Protein 8RQT (pdb70)

Radius of gyration: 33.36 Å; Cα contacts (8 Å, |Δi|>4): 723; chains: 1; bounding box: 49×78×101 Å

InterPro domains:
  IPR055334 Peroxisomal biogenesis factor 8-like [PTHR39214] (40-704)
  IPR059219 Peroxin 8, N-terminal domain [PF26001] (42-220)
  IPR060670 PEX8-like, central TPR-like domain [PF27812] (422-504)

Secondary structure (DSSP, 8-state):
-THHHHHHHS--SS--HHHHHHHHGGG---HHHHHHHHHHHTT-HHHHS-TTT--HHHHTHHHHHHHHHHHHHHH-SS-SS-HHHHHHHHHHHHHHHHHH-TTHHHHHHHHHHHHHHHHHHHHHH-S--TTHHHHHHHHHHHHHHHHHHHHHHHTTTGGGSHHHHHHHHHHHHHSGGGS-HHHHHHHHTT---HHHHHHHHHT-TTTTGGG--GGGG-SS--HHHHHHHHHHSGGGG-HHHHHHHHHHHHHS----HHHHHHHHHHHHHHHHHHHHHHTTT-S---S--SSHHHHHHHHHHHHHHHHHHHHHHHHHTT--HHHHHHHHHHHHHHHHHHHHHTHHHHHTT-STT-HHHHHHHHHHHHHHHHH-HHHHHHHHHHHHHS--HHHHHH-HHHHHHHHHHHHHHHHHTTTS-HHHIIIIIHHHHHHHHHT--TTS-TTSGGGHHHHHHHHHHHHHHHGGGT---SS--HHHHHHHHHHHHHHHHHHHHHTTTTTS-HHHHHHHHHHHHHHHSSSSHHHHH-THHHHHHHHHHHHHHH---HHHHHHHHHHHTGGGS-HHHHHHHHHIIIIIIITT--SHHHHHHHHHHHHHHHHHHHHH-HHHHHHHHHHHHTT--

GO terms:
  GO:0005778 peroxisomal membrane (C, EXP)
  GO:0005515 protein binding (F, IPI)

Structure (mmCIF, N/CA/C/O backbone):
data_8RQT
#
_entry.id   8RQT
#
_cell.length_a   81.149
_cell.length_b   87.842
_cell.length_c   153.093
_cell.angle_alpha   90
_cell.angle_beta   90
_cell.angle_gamma   90
#
_symmetry.space_group_name_H-M   'P 21 21 21'
#
loop_
_entity.id
_entity.type
_entity.pdbx_description
1 polymer 'Peroxisomal biogenesis factor 8'
2 water water
#
loop_
_atom_site.group_PDB
_atom_site.id
_atom_site.type_symbol
_atom_site.label_atom_id
_atom_site.label_alt_id
_atom_site.label_comp_id
_atom_site.label_asym_id
_atom_site.label_entity_id
_atom_site.label_seq_id
_atom_site.pdbx_PDB_ins_code
_atom_site.Cartn_x
_atom_site.Cartn_y
_atom_site.Cartn_z
_atom_site.occupancy
_atom_site.B_iso_or_equiv
_atom_site.auth_seq_id
_atom_site.auth_comp_id
_atom_site.auth_asym_id
_atom_site.auth_atom_id
_atom_site.pdbx_PDB_model_num
ATOM 1 N N . LEU A 1 43 ? -1.949 22.709 25.772 1 148.058 43 LEU A N 1
ATOM 2 C CA . LEU A 1 43 ? -1.051 21.683 25.174 1 146.012 43 LEU A CA 1
ATOM 3 C C . LEU A 1 43 ? -0.965 20.482 26.11 1 146.198 43 LEU A C 1
ATOM 4 O O . LEU A 1 43 ? -1.439 19.401 25.769 1 148.884 43 LEU A O 1
ATOM 20 N N . ASP A 1 44 ? -0.401 20.709 27.305 1 145.096 44 ASP A N 1
ATOM 21 C CA . ASP A 1 44 ? 0.15 19.655 28.151 1 141 44 ASP A CA 1
ATOM 22 C C . ASP A 1 44 ? -0.87 18.556 28.464 1 139.081 44 ASP A C 1
ATOM 23 O O . ASP A 1 44 ? -0.477 17.486 28.93 1 135.269 44 ASP A O 1
ATOM 32 N N . TYR A 1 45 ? -2.165 18.801 28.213 1 136.2 45 TYR A N 1
ATOM 33 C CA . TYR A 1 45 ? -3.146 17.725 28.233 1 133.505 45 TYR A CA 1
ATOM 34 C C . TYR A 1 45 ? -2.621 16.583 27.364 1 129.598 45 TYR A C 1
ATOM 35 O O . TYR A 1 45 ? -2.659 15.418 27.759 1 126.642 45 TYR A O 1
ATOM 53 N N . LEU A 1 46 ? -2.096 16.946 26.189 1 126.249 46 LEU A N 1
ATOM 54 C CA . LEU A 1 46 ? -1.493 15.989 25.281 1 116.657 46 LEU A CA 1
ATOM 55 C C . LEU A 1 46 ? -0.217 15.403 25.887 1 115.715 46 LEU A C 1
ATOM 56 O O . LEU A 1 46 ? -0.055 14.183 25.912 1 113.854 46 LEU A O 1
ATOM 72 N N . LEU A 1 47 ? 0.688 16.273 26.362 1 115.043 47 LEU A N 1
ATOM 73 C CA . LEU A 1 47 ? 2.001 15.84 26.824 1 112.325 47 LEU A CA 1
ATOM 74 C C . LEU A 1 47 ? 1.856 14.734 27.866 1 112.093 47 LEU A C 1
ATOM 75 O O . LEU A 1 47 ? 2.619 13.77 27.824 1 108.013 47 LEU A O 1
ATOM 91 N N . ALA A 1 48 ? 0.877 14.881 28.776 1 114.445 48 ALA A N 1
ATOM 92 C CA . ALA A 1 48 ? 0.702 13.961 29.893 1 113.364 48 ALA A CA 1
ATOM 93 C C . ALA A 1 48 ? 0.156 12.622 29.4 1 110.059 48 ALA A C 1
ATOM 94 O O . ALA A 1 48 ? 0.517 11.57 29.932 1 105.633 48 ALA A O 1
ATOM 101 N N . GLU A 1 49 ? -0.689 12.665 28.364 1 111.283 49 GLU A N 1
ATOM 102 C CA . GLU A 1 49 ? -1.276 11.456 27.804 1 115.949 49 GLU A CA 1
ATOM 103 C C . GLU A 1 49 ? -0.226 10.648 27.031 1 115.944 49 GLU A C 1
ATOM 104 O O . GLU A 1 49 ? -0.375 9.435 26.881 1 115.737 49 GLU A O 1
ATOM 116 N N . ILE A 1 50 ? 0.836 11.313 26.544 1 111.161 50 ILE A N 1
ATOM 117 C CA . ILE A 1 50 ? 1.93 10.633 25.862 1 103.682 50 ILE A CA 1
ATOM 118 C C . ILE A 1 50 ? 2.77 9.837 26.861 1 97.91 50 ILE A C 1
ATOM 119 O O . ILE A 1 50 ? 3.224 8.743 26.53 1 92.342 50 ILE A O 1
ATOM 135 N N . ILE A 1 51 ? 3.002 10.397 28.057 1 94.79 51 ILE A N 1
ATOM 136 C CA . ILE A 1 51 ? 3.832 9.743 29.06 1 96.284 51 ILE A CA 1
ATOM 137 C C . ILE A 1 51 ? 3.11 8.516 29.624 1 98.499 51 ILE A C 1
ATOM 138 O O . ILE A 1 51 ? 3.763 7.55 30.017 1 99.337 51 ILE A O 1
ATOM 154 N N . SER A 1 52 ? 1.774 8.563 29.713 1 102.657 52 SER A N 1
ATOM 155 C CA . SER A 1 52 ? 1.009 7.428 30.217 1 103.707 52 SER A CA 1
ATOM 156 C C . SER A 1 52 ? -0.273 7.287 29.412 1 103.779 52 SER A C 1
ATOM 157 O O . SER A 1 52 ? -1.309 7.795 29.81 1 101.294 52 SER A O 1
ATOM 165 N N . PRO A 1 53 ? -0.201 6.636 28.23 1 109.766 53 PRO A N 1
ATOM 166 C CA . PRO A 1 53 ? -1.378 6.374 27.401 1 115.33 53 PRO A CA 1
ATOM 167 C C . PRO A 1 53 ? -2.436 5.515 28.082 1 117.435 53 PRO A C 1
ATOM 168 O O . PRO A 1 53 ? -2.186 4.944 29.14 1 116.576 53 PRO A O 1
ATOM 179 N N . ASN A 1 54 ? -3.607 5.436 27.438 1 121.032 54 ASN A N 1
ATOM 180 C CA . ASN A 1 54 ? -4.622 4.445 27.753 1 128.492 54 ASN A CA 1
ATOM 181 C C . ASN A 1 54 ? -4.435 3.25 26.814 1 129.649 54 ASN A C 1
ATOM 182 O O . ASN A 1 54 ? -3.336 3.019 26.31 1 128.527 54 ASN A O 1
ATOM 193 N N . GLU A 1 55 ? -5.509 2.477 26.608 1 137.462 55 GLU A N 1
ATOM 194 C CA . GLU A 1 55 ? -5.518 1.379 25.653 1 139.126 55 GLU A CA 1
ATOM 195 C C . GLU A 1 55 ? -6.2 1.831 24.363 1 128.648 55 GLU A C 1
ATOM 196 O O . GLU A 1 55 ? -6.275 1.057 23.414 1 114.69 55 GLU A O 1
ATOM 208 N N . ASP A 1 56 ? -6.701 3.078 24.352 1 131.899 56 ASP A N 1
ATOM 209 C CA . ASP A 1 56 ? -7.49 3.612 23.249 1 134.647 56 ASP A CA 1
ATOM 210 C C . ASP A 1 56 ? -6.903 4.928 22.726 1 135.085 56 ASP A C 1
ATOM 211 O O . ASP A 1 56 ? -7.399 5.448 21.727 1 133.059 56 ASP A O 1
ATOM 220 N N . THR A 1 57 ? -5.86 5.464 23.389 1 134.05 57 THR A N 1
ATOM 221 C CA . THR A 1 57 ? -5.158 6.645 22.9 1 132.371 57 THR A CA 1
ATOM 222 C C . THR A 1 57 ? -4.282 6.236 21.722 1 129.316 57 THR A C 1
ATOM 223 O O . THR A 1 57 ? -3.592 5.221 21.788 1 125.031 57 THR A O 1
ATOM 234 N N . ASN A 1 58 ? -4.328 7.044 20.656 1 128.601 58 ASN A N 1
ATOM 235 C CA . ASN A 1 58 ? -3.531 6.825 19.463 1 123.876 58 ASN A CA 1
ATOM 236 C C . ASN A 1 58 ? -2.51 7.957 19.372 1 122.391 58 ASN A C 1
ATOM 237 O O . ASN A 1 58 ? -2.811 9.032 18.862 1 128.174 58 ASN A O 1
ATOM 248 N N . VAL A 1 59 ? -1.304 7.703 19.893 1 114.932 59 VAL A N 1
ATOM 249 C CA . VAL A 1 59 ? -0.313 8.744 20.118 1 111.816 59 VAL A CA 1
ATOM 250 C C . VAL A 1 59 ? 0.239 9.241 18.782 1 108.02 59 VAL A C 1
ATOM 251 O O . VAL A 1 59 ? 0.489 10.432 18.62 1 104.167 59 VAL A O 1
ATOM 264 N N . ILE A 1 60 ? 0.451 8.318 17.841 1 104.419 60 ILE A N 1
ATOM 265 C CA . ILE A 1 60 ? 0.993 8.665 16.541 1 104.523 60 ILE A CA 1
ATOM 266 C C . ILE A 1 60 ? 0.011 9.568 15.799 1 108.264 60 ILE A C 1
ATOM 267 O O . ILE A 1 60 ? 0.411 10.58 15.223 1 110.52 60 ILE A O 1
ATOM 283 N N . GLY A 1 61 ? -1.272 9.185 15.812 1 105.982 61 GLY A N 1
ATOM 284 C CA . GLY A 1 61 ? -2.321 9.985 15.203 1 102.89 61 GLY A CA 1
ATOM 285 C C . GLY A 1 61 ? -2.32 11.406 15.754 1 100.188 61 GLY A C 1
ATOM 286 O O . GLY A 1 61 ? -2.363 12.381 15.014 1 101.77 61 GLY A O 1
ATOM 290 N N . TYR A 1 62 ? -2.254 11.522 17.073 1 100.268 62 TYR A N 1
ATOM 291 C CA . TYR A 1 62 ? -2.154 12.827 17.702 1 108.196 62 TYR A CA 1
ATOM 292 C C . TYR A 1 62 ? -1.003 13.613 17.067 1 105.047 62 TYR A C 1
ATOM 293 O O . TYR A 1 62 ? -1.184 14.769 16.692 1 106.927 62 TYR A O 1
ATOM 311 N N . LEU A 1 63 ? 0.161 12.964 16.922 1 99.925 63 LEU A N 1
ATOM 312 C CA . LEU A 1 63 ? 1.387 13.62 16.497 1 99.694 63 LEU A CA 1
ATOM 313 C C . LEU A 1 63 ? 1.263 14.153 15.075 1 95.962 63 LEU A C 1
ATOM 314 O O . LEU A 1 63 ? 1.605 15.31 14.826 1 96.293 63 LEU A O 1
ATOM 330 N N . ALA A 1 64 ? 0.83 13.29 14.144 1 90.328 64 ALA A N 1
ATOM 331 C CA . ALA A 1 64 ? 0.613 13.71 12.768 1 91.474 64 ALA A CA 1
ATOM 332 C C . ALA A 1 64 ? -0.306 14.934 12.722 1 97.691 64 ALA A C 1
ATOM 333 O O . ALA A 1 64 ? -0.158 15.772 11.835 1 98.501 64 ALA A O 1
ATOM 340 N N . TYR A 1 65 ? -1.228 15.037 13.696 1 101.948 65 TYR A N 1
ATOM 341 C CA . TYR A 1 65 ? -2.154 16.154 13.799 1 110.131 65 TYR A CA 1
ATOM 342 C C . TYR A 1 65 ? -1.439 17.421 14.267 1 113.316 65 TYR A C 1
ATOM 343 O O . TYR A 1 65 ? -1.506 18.44 13.586 1 119.5 65 TYR A O 1
ATOM 361 N N . TYR A 1 66 ? -0.771 17.367 15.43 1 112.53 66 TYR A N 1
ATOM 362 C CA . TYR A 1 66 ? -0.383 18.581 16.138 1 111.113 66 TYR A CA 1
ATOM 363 C C . TYR A 1 66 ? 0.952 19.149 15.643 1 104.767 66 TYR A C 1
ATOM 364 O O . TYR A 1 66 ? 1.135 20.366 15.689 1 102.881 66 TYR A O 1
ATOM 382 N N . TYR A 1 67 ? 1.874 18.307 15.15 1 98.911 67 TYR A N 1
ATOM 383 C CA . TYR A 1 67 ? 3.177 18.803 14.721 1 95.451 67 TYR A CA 1
ATOM 384 C C . TYR A 1 67 ? 3.008 19.98 13.759 1 94.564 67 TYR A C 1
ATOM 385 O O . TYR A 1 67 ? 3.564 21.051 14.011 1 92.289 67 TYR A O 1
ATOM 403 N N . PRO A 1 68 ? 2.251 19.829 12.64 1 94.726 68 PRO A N 1
ATOM 404 C CA . PRO A 1 68 ? 2.145 20.887 11.629 1 94.816 68 PRO A CA 1
ATOM 405 C C . PRO A 1 68 ? 1.445 22.17 12.047 1 96.869 68 PRO A C 1
ATOM 406 O O . PRO A 1 68 ? 1.523 23.15 11.317 1 95.011 68 PRO A O 1
ATOM 417 N N . LYS A 1 69 ? 0.797 22.148 13.22 1 101.864 69 LYS A N 1
ATOM 418 C CA . LYS A 1 69 ? -0.076 23.229 13.654 1 109.214 69 LYS A CA 1
ATOM 419 C C . LYS A 1 69 ? 0.569 24.015 14.796 1 109.482 69 LYS A C 1
ATOM 420 O O . LYS A 1 69 ? 0.037 25.051 15.204 1 113.969 69 LYS A O 1
ATOM 439 N N . LEU A 1 70 ? 1.714 23.532 15.304 1 104.991 70 LEU A N 1
ATOM 440 C CA . LEU A 1 70 ? 2.337 24.131 16.476 1 102.586 70 LEU A CA 1
ATOM 441 C C . LEU A 1 70 ? 2.882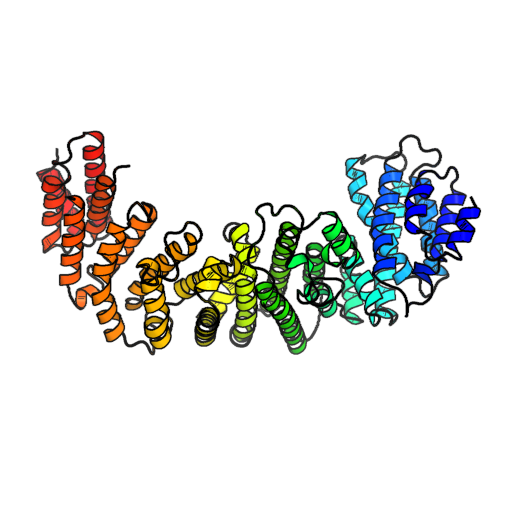 25.514 16.132 1 102.689 70 LEU A C 1
ATOM 442 O O . LEU A 1 70 ? 3.549 25.671 15.116 1 100.889 70 LEU A O 1
ATOM 458 N N . LYS A 1 71 ? 2.615 26.501 16.996 1 106.122 71 LYS A N 1
ATOM 459 C CA . LYS A 1 71 ? 2.845 27.9 16.661 1 112.487 71 LYS A CA 1
ATOM 460 C C . LYS A 1 71 ? 4.183 28.401 17.216 1 115.064 71 LYS A C 1
ATOM 461 O O . LYS A 1 71 ? 4.523 29.566 17.012 1 116.798 71 LYS A O 1
ATOM 480 N N . ASN A 1 72 ? 4.956 27.524 17.88 1 115.204 72 ASN A N 1
ATOM 481 C CA . ASN A 1 72 ? 6.162 27.931 18.588 1 112.251 72 ASN A CA 1
ATOM 482 C C . ASN A 1 72 ? 7.238 26.844 18.497 1 110.087 72 ASN A C 1
ATOM 483 O O . ASN A 1 72 ? 6.958 25.657 18.662 1 107.635 72 ASN A O 1
ATOM 494 N N . GLU A 1 73 ? 8.487 27.269 18.267 1 110.666 73 GLU A N 1
ATOM 495 C CA . GLU A 1 73 ? 9.602 26.373 17.982 1 106.123 73 GLU A CA 1
ATOM 496 C C . GLU A 1 73 ? 9.936 25.471 19.166 1 101.975 73 GLU A C 1
ATOM 497 O O . GLU A 1 73 ? 10.184 24.285 18.963 1 98.002 73 GLU A O 1
ATOM 509 N N . GLN A 1 74 ? 9.994 26.047 20.379 1 99.566 74 GLN A N 1
ATOM 510 C CA . GLN A 1 74 ? 10.327 25.275 21.567 1 100.738 74 GLN A CA 1
ATOM 511 C C . GLN A 1 74 ? 9.358 24.105 21.701 1 96.517 74 GLN A C 1
ATOM 512 O O . GLN A 1 74 ? 9.764 23.003 22.046 1 92.517 74 GLN A O 1
ATOM 526 N N . ASN A 1 75 ? 8.076 24.35 21.418 1 97.185 75 ASN A N 1
ATOM 527 C CA . ASN A 1 75 ? 7.041 23.351 21.636 1 95.193 75 ASN A CA 1
ATOM 528 C C . ASN A 1 75 ? 7.262 22.13 20.743 1 87.616 75 ASN A C 1
ATOM 529 O O . ASN A 1 75 ? 6.969 21.006 21.143 1 81.98 75 ASN A O 1
ATOM 540 N N . VAL A 1 76 ? 7.799 22.352 19.541 1 87.397 76 VAL A N 1
ATOM 541 C CA . VAL A 1 76 ? 8.124 21.264 18.628 1 84.094 76 VAL A CA 1
ATOM 542 C C . VAL A 1 76 ? 9.175 20.35 19.255 1 82.034 76 VAL A C 1
ATOM 543 O O . VAL A 1 76 ? 9.071 19.127 19.173 1 78.232 76 VAL A O 1
ATOM 556 N N . ALA A 1 77 ? 10.211 20.959 19.851 1 83.031 77 ALA A N 1
ATOM 557 C CA . ALA A 1 77 ? 11.283 20.203 20.483 1 80.826 77 ALA A CA 1
ATOM 558 C C . ALA A 1 77 ? 10.728 19.439 21.681 1 78.773 77 ALA A C 1
ATOM 559 O O . ALA A 1 77 ? 10.98 18.246 21.808 1 74.792 77 ALA A O 1
ATOM 566 N N . LEU A 1 78 ? 9.928 20.145 22.499 1 83.076 78 LEU A N 1
ATOM 567 C CA . LEU A 1 78 ? 9.233 19.601 23.663 1 85.291 78 LEU A CA 1
ATOM 568 C C . LEU A 1 78 ? 8.456 18.343 23.288 1 84.776 78 LEU A C 1
ATOM 569 O O . LEU A 1 78 ? 8.599 17.307 23.935 1 83.404 78 LEU A O 1
ATOM 585 N N . LEU A 1 79 ? 7.615 18.46 22.258 1 84.872 79 LEU A N 1
ATOM 586 C CA . LEU A 1 79 ? 6.762 17.361 21.852 1 85.545 79 LEU A CA 1
ATOM 587 C C . LEU A 1 79 ? 7.621 16.151 21.504 1 82.781 79 LEU A C 1
ATOM 588 O O . LEU A 1 79 ? 7.382 15.043 21.99 1 79.262 79 LEU A O 1
ATOM 604 N N . THR A 1 80 ? 8.635 16.403 20.67 1 82.604 80 THR A N 1
ATOM 605 C CA . THR A 1 80 ? 9.571 15.375 20.246 1 80.713 80 THR A CA 1
ATOM 606 C C . THR A 1 80 ? 10.237 14.729 21.463 1 77.913 80 THR A C 1
ATOM 607 O O . THR A 1 80 ? 10.295 13.502 21.545 1 73.443 80 THR A O 1
ATOM 618 N N . ASP A 1 81 ? 10.729 15.572 22.387 1 79.048 81 ASP A N 1
ATOM 619 C CA . ASP A 1 81 ? 11.354 15.133 23.63 1 80.008 81 ASP A CA 1
ATOM 620 C C . ASP A 1 81 ? 10.414 14.187 24.383 1 80.91 81 ASP A C 1
ATOM 621 O O . ASP A 1 81 ? 10.81 13.081 24.752 1 79.055 81 ASP A O 1
ATOM 630 N N . PHE A 1 82 ? 9.157 14.614 24.569 1 83.964 82 PHE A N 1
ATOM 631 C CA . PHE A 1 82 ? 8.147 13.82 25.262 1 86.005 82 PHE A CA 1
ATOM 632 C C . PHE A 1 82 ? 7.788 12.579 24.452 1 80.34 82 PHE A C 1
ATOM 633 O O . PHE A 1 82 ? 7.537 11.511 25.013 1 79.154 82 PHE A O 1
ATOM 650 N N . PHE A 1 83 ? 7.757 12.713 23.128 1 76.663 83 PHE A N 1
ATOM 651 C CA . PHE A 1 83 ? 7.374 11.576 22.32 1 75.638 83 PHE A CA 1
ATOM 652 C C . PHE A 1 83 ? 8.372 10.437 22.523 1 76.124 83 PHE A C 1
ATOM 653 O O . PHE A 1 83 ? 7.995 9.272 22.458 1 75.954 83 PHE A O 1
ATOM 670 N N . LEU A 1 84 ? 9.644 10.768 22.775 1 78.185 84 LEU A N 1
ATOM 671 C CA . LEU A 1 84 ? 10.689 9.759 22.855 1 77.979 84 LEU A CA 1
ATOM 672 C C . LEU A 1 84 ? 10.67 9.073 24.222 1 81.426 84 LEU A C 1
ATOM 673 O O . LEU A 1 84 ? 11.381 8.094 24.448 1 77.806 84 LEU A O 1
ATOM 689 N N . ARG A 1 85 ? 9.832 9.574 25.134 1 93.296 85 ARG A N 1
ATOM 690 C CA . ARG A 1 85 ? 9.645 8.941 26.432 1 95.662 85 ARG A CA 1
ATOM 691 C C . ARG A 1 85 ? 8.415 8.03 26.43 1 95.37 85 ARG A C 1
ATOM 692 O O . ARG A 1 85 ? 8.281 7.201 27.325 1 95.049 85 ARG A O 1
ATOM 713 N N . CYS A 1 86 ? 7.556 8.14 25.405 1 92.058 86 CYS A N 1
ATOM 714 C CA . CYS A 1 86 ? 6.296 7.411 25.374 1 92.341 86 CYS A CA 1
ATOM 715 C C . CYS A 1 86 ? 6.53 5.909 25.538 1 93.585 86 CYS A C 1
ATOM 716 O O . CYS A 1 86 ? 7.266 5.322 24.76 1 88.212 86 CYS A O 1
ATOM 724 N N . PRO A 1 87 ? 5.923 5.228 26.542 1 101.722 87 PRO A N 1
ATOM 725 C CA . PRO A 1 87 ? 6.175 3.799 26.759 1 99.9 87 PRO A CA 1
ATOM 726 C C . PRO A 1 87 ? 5.434 2.814 25.85 1 95.779 87 PRO A C 1
ATOM 727 O O . PRO A 1 87 ? 5.773 1.634 25.82 1 95.324 87 PRO A O 1
ATOM 738 N N . THR A 1 88 ? 4.443 3.28 25.085 1 93.299 88 THR A N 1
ATOM 739 C CA . THR A 1 88 ? 3.796 2.394 24.13 1 96.984 88 THR A CA 1
ATOM 740 C C . THR A 1 88 ? 4.815 1.902 23.095 1 99.174 88 THR A C 1
ATOM 741 O O . THR A 1 88 ? 4.689 0.783 22.605 1 107.261 88 THR A O 1
ATOM 752 N N . TYR A 1 89 ? 5.813 2.735 22.756 1 100.621 89 TYR A N 1
ATOM 753 C CA . TYR A 1 89 ? 6.782 2.426 21.705 1 99.74 89 TYR A CA 1
ATOM 754 C C . TYR A 1 89 ? 8.196 2.17 22.251 1 92.85 89 TYR A C 1
ATOM 755 O O . TYR A 1 89 ? 8.939 1.359 21.702 1 87.688 89 TYR A O 1
ATOM 773 N N . PHE A 1 90 ? 8.569 2.869 23.33 1 87.531 90 PHE A N 1
ATOM 774 C CA . PHE A 1 90 ? 9.961 3.096 23.667 1 85.528 90 PHE A CA 1
ATOM 775 C C . PHE A 1 90 ? 10.289 2.72 25.119 1 96.213 90 PHE A C 1
ATOM 776 O O . PHE A 1 90 ? 11.243 3.268 25.683 1 94.452 90 PHE A O 1
ATOM 793 N N . SER A 1 91 ? 9.538 1.795 25.743 1 99.438 91 SER A N 1
ATOM 794 C CA . SER A 1 91 ? 9.922 1.348 27.075 1 107.394 91 SER A CA 1
ATOM 795 C C . SER A 1 91 ? 10.961 0.227 26.941 1 113.634 91 SER A C 1
ATOM 796 O O . SER A 1 91 ? 12.117 0.505 26.618 1 112.343 91 SER A O 1
ATOM 804 N N . HIS A 1 92 ? 10.558 -1.036 27.147 1 120.241 92 HIS A N 1
ATOM 805 C CA . HIS A 1 92 ? 11.5 -2.148 27.17 1 117.411 92 HIS A CA 1
ATOM 806 C C . HIS A 1 92 ? 11.604 -2.765 25.775 1 108.031 92 HIS A C 1
ATOM 807 O O . HIS A 1 92 ? 10.577 -2.946 25.124 1 102.989 92 HIS A O 1
ATOM 822 N N . SER A 1 93 ? 12.841 -3.109 25.362 1 95.882 93 SER A N 1
ATOM 823 C CA . SER A 1 93 ? 13.138 -3.728 24.077 1 91.551 93 SER A CA 1
ATOM 824 C C . SER A 1 93 ? 12.589 -5.158 23.968 1 99.11 93 SER A C 1
ATOM 825 O O . SER A 1 93 ? 12.365 -5.649 22.858 1 96.729 93 SER A O 1
ATOM 833 N N . ASN A 1 94 ? 12.341 -5.811 25.113 1 104.148 94 ASN A N 1
ATOM 834 C CA . ASN A 1 94 ? 11.851 -7.183 25.16 1 106.822 94 ASN A CA 1
ATOM 835 C C . ASN A 1 94 ? 10.412 -7.288 24.645 1 104.55 94 ASN A C 1
ATOM 836 O O . ASN A 1 94 ? 10.034 -8.324 24.102 1 106.554 94 ASN A O 1
ATOM 847 N N . VAL A 1 95 ? 9.611 -6.229 24.855 1 99.962 95 VAL A N 1
ATOM 848 C CA . VAL A 1 95 ? 8.157 -6.283 24.733 1 99.341 95 VAL A CA 1
ATOM 849 C C . VAL A 1 95 ? 7.655 -5.349 23.623 1 102.201 95 VAL A C 1
ATOM 850 O O . VAL A 1 95 ? 6.447 -5.269 23.351 1 89.758 95 VAL A O 1
ATOM 863 N N . VAL A 1 96 ? 8.589 -4.652 22.96 1 103.891 96 VAL A N 1
ATOM 864 C CA . VAL A 1 96 ? 8.254 -3.76 21.861 1 95.504 96 VAL A CA 1
ATOM 865 C C . VAL A 1 96 ? 7.696 -4.587 20.709 1 89.328 96 VAL A C 1
ATOM 866 O O . VAL A 1 96 ? 8.145 -5.703 20.458 1 85.804 96 VAL A O 1
ATOM 879 N N . SER A 1 97 ? 6.705 -4.005 20.028 1 82.852 97 SER A N 1
ATOM 880 C CA . SER A 1 97 ? 5.995 -4.673 18.96 1 80.168 97 SER A CA 1
ATOM 881 C C . SER A 1 97 ? 6.263 -3.973 17.624 1 74.936 97 SER A C 1
ATOM 882 O O . SER A 1 97 ? 6.29 -2.74 17.52 1 67.128 97 SER A O 1
ATOM 890 N N . LEU A 1 98 ? 6.456 -4.789 16.587 1 72.475 98 LEU A N 1
ATOM 891 C CA . LEU A 1 98 ? 6.709 -4.27 15.258 1 73.227 98 LEU A CA 1
ATOM 892 C C . LEU A 1 98 ? 5.498 -3.479 14.784 1 73.067 98 LEU A C 1
ATOM 893 O O . LEU A 1 98 ? 5.678 -2.462 14.113 1 70.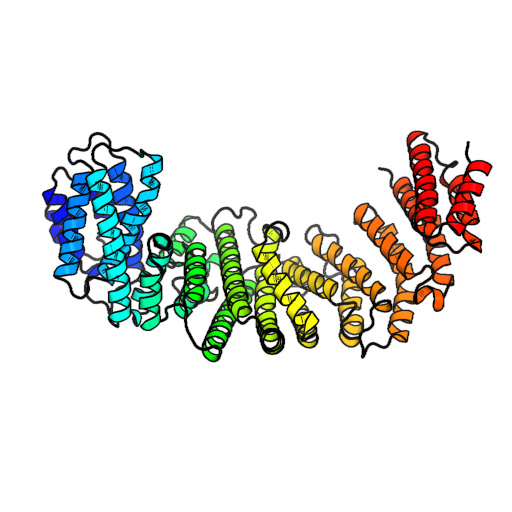792 98 LEU A O 1
ATOM 909 N N . ARG A 1 99 ? 4.292 -3.956 15.15 1 73.878 99 ARG A N 1
ATOM 910 C CA . ARG A 1 99 ? 3.048 -3.349 14.693 1 73.285 99 ARG A CA 1
ATOM 911 C C . ARG A 1 99 ? 2.882 -1.957 15.288 1 71.962 99 ARG A C 1
ATOM 912 O O . ARG A 1 99 ? 2.265 -1.104 14.664 1 74.445 99 ARG A O 1
ATOM 933 N N . ASN A 1 100 ? 3.445 -1.735 16.48 1 72.183 100 ASN A N 1
ATOM 934 C CA . ASN A 1 100 ? 3.338 -0.448 17.146 1 76.773 100 ASN A CA 1
ATOM 935 C C . ASN A 1 100 ? 4.378 0.532 16.601 1 76.845 100 ASN A C 1
ATOM 936 O O . ASN A 1 100 ? 4.069 1.696 16.347 1 77.391 100 ASN A O 1
ATOM 947 N N . ASN A 1 101 ? 5.619 0.062 16.418 1 74.771 101 ASN A N 1
ATOM 948 C CA . ASN A 1 101 ? 6.725 0.955 16.121 1 72.382 101 ASN A CA 1
ATOM 949 C C . ASN A 1 101 ? 6.831 1.238 14.617 1 70.969 101 ASN A C 1
ATOM 950 O O . ASN A 1 101 ? 7.19 2.352 14.223 1 71.674 101 ASN A O 1
ATOM 961 N N . TYR A 1 102 ? 6.517 0.25 13.766 1 65.238 102 TYR A N 1
ATOM 962 C CA . TYR A 1 102 ? 6.636 0.439 12.327 1 65.135 102 TYR A CA 1
ATOM 963 C C . TYR A 1 102 ? 5.94 1.729 11.873 1 67.344 102 TYR A C 1
ATOM 964 O O . TYR A 1 102 ? 6.532 2.539 11.164 1 67.296 102 TYR A O 1
ATOM 982 N N . PRO A 1 103 ? 4.659 1.988 12.222 1 72.068 103 PRO A N 1
ATOM 983 C CA . PRO A 1 103 ? 3.993 3.208 11.76 1 70.903 103 PRO A CA 1
ATOM 984 C C . PRO A 1 103 ? 4.698 4.531 12.058 1 72.24 103 PRO A C 1
ATOM 985 O O . PRO A 1 103 ? 4.378 5.549 11.444 1 74.266 103 PRO A O 1
ATOM 996 N N . VAL A 1 104 ? 5.66 4.536 12.991 1 71.696 104 VAL A N 1
ATOM 997 C CA . VAL A 1 104 ? 6.335 5.779 13.335 1 70.307 104 VAL A CA 1
ATOM 998 C C . VAL A 1 104 ? 7.046 6.281 12.082 1 69.619 104 VAL A C 1
ATOM 999 O O . VAL A 1 104 ? 7.197 7.491 11.885 1 69.175 104 VAL A O 1
ATOM 1012 N N . MET A 1 105 ? 7.435 5.327 11.226 1 67.596 105 MET A N 1
ATOM 1013 C CA . MET A 1 105 ? 8.202 5.619 10.024 1 70.742 105 MET A CA 1
ATOM 1014 C C . MET A 1 105 ? 7.351 6.438 9.05 1 71.61 105 MET A C 1
ATOM 1015 O O . MET A 1 105 ? 7.751 7.52 8.607 1 69.253 105 MET A O 1
ATOM 1029 N N . GLU A 1 106 ? 6.153 5.91 8.767 1 72.459 106 GLU A N 1
ATOM 1030 C CA . GLU A 1 106 ? 5.189 6.555 7.889 1 70.197 106 GLU A CA 1
ATOM 1031 C C . GLU A 1 106 ? 4.776 7.898 8.489 1 69.398 106 GLU A C 1
ATOM 1032 O O . GLU A 1 106 ? 4.674 8.9 7.786 1 68.995 106 GLU A O 1
ATOM 1044 N N . ALA A 1 107 ? 4.561 7.918 9.809 1 67.539 107 ALA A N 1
ATOM 1045 C CA . ALA A 1 107 ? 4.133 9.124 10.494 1 68.683 107 ALA A CA 1
ATOM 1046 C C . ALA A 1 107 ? 5.095 10.27 10.22 1 71.606 107 ALA A C 1
ATOM 1047 O O . ALA A 1 107 ? 4.662 11.373 9.905 1 73.51 107 ALA A O 1
ATOM 1054 N N . PHE A 1 108 ? 6.401 9.997 10.34 1 70.518 108 PHE A N 1
ATOM 1055 C CA . PHE A 1 108 ? 7.404 11.042 10.214 1 72.139 108 PHE A CA 1
ATOM 1056 C C . PHE A 1 108 ? 7.613 11.409 8.745 1 70.571 108 PHE A C 1
ATOM 1057 O O . PHE A 1 108 ? 7.803 12.58 8.404 1 69.47 108 PHE A O 1
ATOM 1074 N N . ASN A 1 109 ? 7.545 10.417 7.865 1 69.634 109 ASN A N 1
ATOM 1075 C CA . ASN A 1 109 ? 7.376 10.722 6.456 1 71.032 109 ASN A CA 1
ATOM 1076 C C . ASN A 1 109 ? 6.241 11.73 6.26 1 74.547 109 ASN A C 1
ATOM 1077 O O . ASN A 1 109 ? 6.396 12.723 5.545 1 76.809 109 ASN A O 1
ATOM 1088 N N . TYR A 1 110 ? 5.096 11.472 6.905 1 74.608 110 TYR A N 1
ATOM 1089 C CA . TYR A 1 110 ? 3.921 12.306 6.717 1 75.862 110 TYR A CA 1
ATOM 1090 C C . TYR A 1 110 ? 4.179 13.701 7.277 1 77.228 110 TYR A C 1
ATOM 1091 O O . TYR A 1 110 ? 3.928 14.704 6.603 1 76.934 110 TYR A O 1
ATOM 1109 N N . ILE A 1 111 ? 4.656 13.727 8.531 1 74.468 111 ILE A N 1
ATOM 1110 C CA . ILE A 1 111 ? 4.802 14.949 9.296 1 74.102 111 ILE A CA 1
ATOM 1111 C C . ILE A 1 111 ? 5.733 15.91 8.571 1 73.095 111 ILE A C 1
ATOM 1112 O O . ILE A 1 111 ? 5.43 17.097 8.458 1 72.358 111 ILE A O 1
ATOM 1128 N N . MET A 1 112 ? 6.883 15.39 8.135 1 71.174 112 MET A N 1
ATOM 1129 C CA . MET A 1 112 ? 7.884 16.239 7.524 1 75.955 112 MET A CA 1
ATOM 1130 C C . MET A 1 112 ? 7.322 16.778 6.212 1 80.122 112 MET A C 1
ATOM 1131 O O . MET A 1 112 ? 7.327 17.993 6.006 1 83.673 112 MET A O 1
ATOM 1145 N N . THR A 1 113 ? 6.792 15.88 5.363 1 80.641 113 THR A N 1
ATOM 1146 C CA . THR A 1 113 ? 6.288 16.283 4.055 1 84.872 113 THR A CA 1
ATOM 1147 C C . THR A 1 113 ? 5.213 17.366 4.208 1 86.066 113 THR A C 1
ATOM 1148 O O . THR A 1 113 ? 5.309 18.393 3.532 1 86.552 113 THR A O 1
ATOM 1159 N N . THR A 1 114 ? 4.204 17.175 5.082 1 83.949 114 THR A N 1
ATOM 1160 C CA . THR A 1 114 ? 3.092 18.118 5.08 1 89.003 114 THR A CA 1
ATOM 1161 C C . THR A 1 114 ? 3.549 19.445 5.681 1 91.872 114 THR A C 1
ATOM 1162 O O . THR A 1 114 ? 2.967 20.483 5.357 1 91.826 114 THR A O 1
ATOM 1173 N N . LYS A 1 115 ? 4.59 19.411 6.534 1 92.664 115 LYS A N 1
ATOM 1174 C CA . LYS A 1 115 ? 5.09 20.621 7.179 1 91.579 115 LYS A CA 1
ATOM 1175 C C . LYS A 1 115 ? 5.836 21.475 6.154 1 93.1 115 LYS A C 1
ATOM 1176 O O . LYS A 1 115 ? 5.712 22.705 6.164 1 91.405 115 LYS A O 1
ATOM 1195 N N . PHE A 1 116 ? 6.589 20.797 5.271 1 92.719 116 PHE A N 1
ATOM 1196 C CA . PHE A 1 116 ? 7.296 21.432 4.168 1 97.969 116 PHE A CA 1
ATOM 1197 C C . PHE A 1 116 ? 6.319 22.09 3.19 1 103.982 116 PHE A C 1
ATOM 1198 O O . PHE A 1 116 ? 6.691 23.07 2.539 1 103.819 116 PHE A O 1
ATOM 1215 N N . LYS A 1 117 ? 5.09 21.537 3.098 1 107.55 117 LYS A N 1
ATOM 1216 C CA . LYS A 1 117 ? 4.039 22.011 2.201 1 106.454 117 LYS A CA 1
ATOM 1217 C C . LYS A 1 117 ? 3.381 23.289 2.732 1 103.352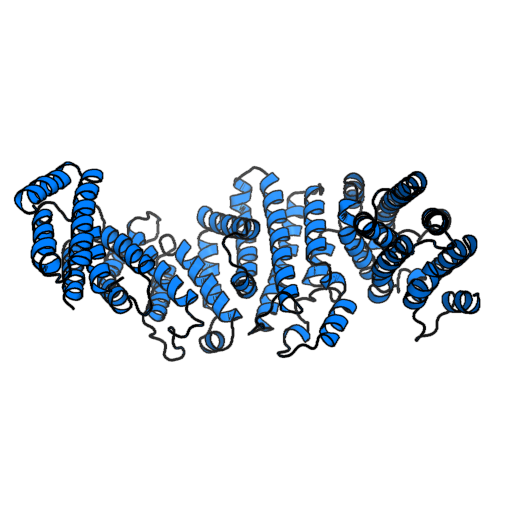 117 LYS A C 1
ATOM 1218 O O . LYS A 1 117 ? 3.187 24.228 1.971 1 105.228 117 LYS A O 1
ATOM 1237 N N . VAL A 1 118 ? 3.038 23.349 4.021 1 101.424 118 VAL A N 1
ATOM 1238 C CA . VAL A 1 118 ? 2.372 24.53 4.561 1 105.689 118 VAL A CA 1
ATOM 1239 C C . VAL A 1 118 ? 3.107 25.788 4.092 1 112.134 118 VAL A C 1
ATOM 1240 O O . VAL A 1 118 ? 4.285 25.976 4.366 1 125.392 118 VAL A O 1
ATOM 1253 N N . SER A 1 119 ? 2.374 26.659 3.4 1 118.538 119 SER A N 1
ATOM 1254 C CA . SER A 1 119 ? 2.867 27.945 2.945 1 119.299 119 SER A CA 1
ATOM 1255 C C . SER A 1 119 ? 2.72 28.952 4.087 1 119.632 119 SER A C 1
ATOM 1256 O O . SER A 1 119 ? 1.832 28.8 4.922 1 118.086 119 SER A O 1
ATOM 1264 N N . GLN A 1 120 ? 3.624 29.943 4.136 1 121 120 GLN A N 1
ATOM 1265 C CA . GLN A 1 120 ? 3.615 30.99 5.149 1 123.12 120 GLN A CA 1
ATOM 1266 C C . GLN A 1 120 ? 3.262 30.417 6.525 1 120.959 120 GLN A C 1
ATOM 1267 O O . GLN A 1 120 ? 2.356 30.924 7.182 1 124.947 120 GLN A O 1
ATOM 1281 N N . PRO A 1 121 ? 3.981 29.387 7.036 1 115.591 121 PRO A N 1
ATOM 1282 C CA . PRO A 1 121 ? 3.693 28.827 8.363 1 113.655 121 PRO A CA 1
ATOM 1283 C C . PRO A 1 121 ? 4.279 29.739 9.434 1 113.543 121 PRO A C 1
ATOM 1284 O O . PRO A 1 121 ? 5.328 30.332 9.206 1 116.421 121 PRO A O 1
ATOM 1295 N N . THR A 1 122 ? 3.628 29.844 10.599 1 111.863 122 THR A N 1
ATOM 1296 C CA . THR A 1 122 ? 4.12 30.738 11.64 1 112.814 122 THR A CA 1
ATOM 1297 C C . THR A 1 122 ? 5.556 30.348 12.009 1 108.925 122 THR A C 1
ATOM 1298 O O . THR A 1 122 ? 6.407 31.216 12.203 1 106.338 122 THR A O 1
ATOM 1309 N N . VAL A 1 123 ? 5.802 29.032 12.088 1 104.466 123 VAL A N 1
ATOM 1310 C CA . VAL A 1 123 ? 7.113 28.47 12.373 1 101.927 123 VAL A CA 1
ATOM 1311 C C . VAL A 1 123 ? 7.695 27.93 11.072 1 99.074 123 VAL A C 1
ATOM 1312 O O . VAL A 1 123 ? 7.218 26.903 10.583 1 99.585 123 VAL A O 1
ATOM 1325 N N . PRO A 1 124 ? 8.72 28.594 10.477 1 96.378 124 PRO A N 1
ATOM 1326 C CA . PRO A 1 124 ? 9.321 28.113 9.227 1 92.682 124 PRO A CA 1
ATOM 1327 C C . PRO A 1 124 ? 9.805 26.665 9.313 1 89.416 124 PRO A C 1
ATOM 1328 O O . PRO A 1 124 ? 10.089 26.159 10.394 1 89.096 124 PRO A O 1
ATOM 1339 N N . PHE A 1 125 ? 9.896 26.005 8.153 1 88.522 125 PHE A N 1
ATOM 1340 C CA . PHE A 1 125 ? 10.26 24.599 8.076 1 83.678 125 PHE A CA 1
ATOM 1341 C C . PHE A 1 125 ? 11.655 24.347 8.653 1 83.745 125 PHE A C 1
ATOM 1342 O O . PHE A 1 125 ? 11.884 23.346 9.33 1 81.604 125 PHE A O 1
ATOM 1359 N N . TYR A 1 126 ? 12.6 25.231 8.325 1 84.187 126 TYR A N 1
ATOM 1360 C CA . TYR A 1 126 ? 13.986 24.993 8.664 1 82.38 126 TYR A CA 1
ATOM 1361 C C . TYR A 1 126 ? 14.079 24.941 10.188 1 82.014 126 TYR A C 1
ATOM 1362 O O . TYR A 1 126 ? 14.71 24.035 10.725 1 79.274 126 TYR A O 1
ATOM 1380 N N . ARG A 1 127 ? 13.372 25.868 10.851 1 83.933 127 ARG A N 1
ATOM 1381 C CA . ARG A 1 127 ? 13.322 25.969 12.305 1 84.606 127 ARG A CA 1
ATOM 1382 C C . ARG A 1 127 ? 12.567 24.795 12.931 1 82.273 127 ARG A C 1
ATOM 1383 O O . ARG A 1 127 ? 12.908 24.315 14.011 1 82.708 127 ARG A O 1
ATOM 1404 N N . PHE A 1 128 ? 11.495 24.372 12.27 1 81.69 128 PHE A N 1
ATOM 1405 C CA . PHE A 1 128 ? 10.75 23.202 12.69 1 80.199 128 PHE A CA 1
ATOM 1406 C C . PHE A 1 128 ? 11.704 22.009 12.724 1 77.368 128 PHE A C 1
ATOM 1407 O O . PHE A 1 128 ? 11.658 21.213 13.65 1 78.25 128 PHE A O 1
ATOM 1424 N N . TYR A 1 129 ? 12.557 21.895 11.7 1 77.496 129 TYR A N 1
ATOM 1425 C CA . TYR A 1 129 ? 13.391 20.719 11.491 1 75.47 129 TYR A CA 1
ATOM 1426 C C . TYR A 1 129 ? 14.543 20.72 12.494 1 76.153 129 TYR A C 1
ATOM 1427 O O . TYR A 1 129 ? 14.901 19.687 13.04 1 76.018 129 TYR A O 1
ATOM 1445 N N . ALA A 1 130 ? 15.093 21.907 12.752 1 77.421 130 ALA A N 1
ATOM 1446 C CA . ALA A 1 130 ? 16.165 22.087 13.714 1 78.174 130 ALA A CA 1
ATOM 1447 C C . ALA A 1 130 ? 15.722 21.657 15.114 1 78.162 130 ALA A C 1
ATOM 1448 O O . ALA A 1 130 ? 16.541 21.157 15.901 1 75.732 130 ALA A O 1
ATOM 1455 N N . ALA A 1 131 ? 14.424 21.857 15.39 1 77.455 131 ALA A N 1
ATOM 1456 C CA . ALA A 1 131 ? 13.842 21.561 16.687 1 78.347 131 ALA A CA 1
ATOM 1457 C C . ALA A 1 131 ? 13.681 20.056 16.872 1 76.166 131 ALA A C 1
ATOM 1458 O O . ALA A 1 131 ? 13.981 19.524 17.938 1 76.003 131 ALA A O 1
ATOM 1465 N N . VAL A 1 132 ? 13.218 19.368 15.829 1 75.305 132 VAL A N 1
ATOM 1466 C CA . VAL A 1 132 ? 13.101 17.918 15.88 1 73.73 132 VAL A CA 1
ATOM 1467 C C . VAL A 1 132 ? 14.491 17.303 16.057 1 74.155 132 VAL A C 1
ATOM 1468 O O . VAL A 1 132 ? 14.674 16.368 16.839 1 73.704 132 VAL A O 1
ATOM 1481 N N . LEU A 1 133 ? 15.463 17.827 15.304 1 74.517 133 LEU A N 1
ATOM 1482 C CA . LEU A 1 133 ? 16.782 17.224 15.222 1 72.334 133 LEU A CA 1
ATOM 1483 C C . LEU A 1 133 ? 17.519 17.376 16.554 1 70.328 133 LEU A C 1
ATOM 1484 O O . LEU A 1 133 ? 18.101 16.413 17.04 1 66.963 133 LEU A O 1
ATOM 1500 N N . ALA A 1 134 ? 17.489 18.581 17.139 1 69.685 134 ALA A N 1
ATOM 1501 C CA . ALA A 1 134 ? 18.067 18.794 18.455 1 69.252 134 ALA A CA 1
ATOM 1502 C C . ALA A 1 134 ? 17.607 17.694 19.403 1 70.967 134 ALA A C 1
ATOM 1503 O O . ALA A 1 134 ? 18.379 17.218 20.225 1 74.636 134 ALA A O 1
ATOM 1510 N N . SER A 1 135 ? 16.345 17.283 19.264 1 73.426 135 SER A N 1
ATOM 1511 C CA . SER A 1 135 ? 15.717 16.314 20.145 1 74.336 135 SER A CA 1
ATOM 1512 C C . SER A 1 135 ? 16.195 14.893 19.833 1 72.068 135 SER A C 1
ATOM 1513 O O . SER A 1 135 ? 16.425 14.099 20.739 1 74.906 135 SER A O 1
ATOM 1521 N N . LEU A 1 136 ? 16.344 14.557 18.55 1 70.123 136 LEU A N 1
ATOM 1522 C CA . LEU A 1 136 ? 16.856 13.246 18.17 1 66.539 136 LEU A CA 1
ATOM 1523 C C . LEU A 1 136 ? 18.293 13.08 18.665 1 63.193 136 LEU A C 1
ATOM 1524 O O . LEU A 1 136 ? 18.668 11.99 19.079 1 60.14 136 LEU A O 1
ATOM 1540 N N . LEU A 1 137 ? 19.084 14.16 18.581 1 63.154 137 LEU A N 1
ATOM 1541 C CA . LEU A 1 137 ? 20.499 14.165 18.935 1 64.217 137 LEU A CA 1
ATOM 1542 C C . LEU A 1 137 ? 20.657 14.025 20.453 1 67.126 137 LEU A C 1
ATOM 1543 O O . LEU A 1 137 ? 21.615 13.411 20.922 1 66.521 137 LEU A O 1
ATOM 1559 N N . ASN A 1 138 ? 19.731 14.652 21.199 1 70.24 138 ASN A N 1
ATOM 1560 C CA . ASN A 1 138 ? 19.686 14.578 22.65 1 70.824 138 ASN A CA 1
ATOM 1561 C C . ASN A 1 138 ? 19.354 13.146 23.061 1 69.166 138 ASN A C 1
ATOM 1562 O O . ASN A 1 138 ? 19.904 12.627 24.029 1 71.644 138 ASN A O 1
ATOM 1573 N N . CYS A 1 139 ? 18.473 12.502 22.298 1 67.548 139 CYS A N 1
ATOM 1574 C CA . CYS A 1 139 ? 18.172 11.099 22.513 1 67.239 139 CYS A CA 1
ATOM 1575 C C . CYS A 1 139 ? 19.443 10.247 22.404 1 70.013 139 CYS A C 1
ATOM 1576 O O . CYS A 1 139 ? 19.683 9.391 23.242 1 74.637 139 CYS A O 1
ATOM 1584 N N . GLU A 1 140 ? 20.249 10.481 21.362 1 72.015 140 GLU A N 1
ATOM 1585 C CA . GLU A 1 140 ? 21.451 9.715 21.077 1 68.937 140 GLU A CA 1
ATOM 1586 C C . GLU A 1 140 ? 22.449 9.872 22.228 1 69.2 140 GLU A C 1
ATOM 1587 O O . GLU A 1 140 ? 23.007 8.88 22.694 1 65.752 140 GLU A O 1
ATOM 1599 N N . LYS A 1 141 ? 22.648 11.12 22.685 1 69.186 141 LYS A N 1
ATOM 1600 C CA . LYS A 1 141 ? 23.581 11.42 23.762 1 73.899 141 LYS A CA 1
ATOM 1601 C C . LYS A 1 141 ? 23.159 10.706 25.055 1 71.377 141 LYS A C 1
ATOM 1602 O O . LYS A 1 141 ? 23.965 9.999 25.645 1 71.559 141 LYS A O 1
ATOM 1621 N N . THR A 1 142 ? 21.893 10.834 25.468 1 69.075 142 THR A N 1
ATOM 1622 C CA . THR A 1 142 ? 21.479 10.449 26.813 1 69.712 142 THR A CA 1
ATOM 1623 C C . THR A 1 142 ? 20.941 9.02 26.87 1 68.805 142 THR A C 1
ATOM 1624 O O . THR A 1 142 ? 20.855 8.464 27.941 1 70.404 142 THR A O 1
ATOM 1635 N N . ASP A 1 143 ? 20.489 8.422 25.771 1 71.25 143 ASP A N 1
ATOM 1636 C CA . ASP A 1 143 ? 19.708 7.197 25.895 1 70.407 143 ASP A CA 1
ATOM 1637 C C . ASP A 1 143 ? 20.51 6.048 25.282 1 73.407 143 ASP A C 1
ATOM 1638 O O . ASP A 1 143 ? 20.809 6.035 24.088 1 68.129 143 ASP A O 1
ATOM 1647 N N . PRO A 1 144 ? 20.926 5.046 26.088 1 80.647 144 PRO A N 1
ATOM 1648 C CA . PRO A 1 144 ? 21.736 3.941 25.568 1 80.57 144 PRO A CA 1
ATOM 1649 C C . PRO A 1 144 ? 20.942 3.02 24.646 1 75.226 144 PRO A C 1
ATOM 1650 O O . PRO A 1 144 ? 21.524 2.202 23.952 1 79.743 144 PRO A O 1
ATOM 1661 N N . SER A 1 145 ? 19.612 3.133 24.689 1 75.741 145 SER A N 1
ATOM 1662 C CA . SER A 1 145 ? 18.725 2.427 23.783 1 74.602 145 SER A CA 1
ATOM 1663 C C . SER A 1 145 ? 18.215 3.35 22.671 1 73.38 145 SER A C 1
ATOM 1664 O O . SER A 1 145 ? 17.155 3.087 22.113 1 74.205 145 SER A O 1
ATOM 1672 N N . HIS A 1 146 ? 18.993 4.381 22.3 1 71.114 146 HIS A N 1
ATOM 1673 C CA . HIS A 1 146 ? 18.589 5.346 21.289 1 70.998 146 HIS A CA 1
ATOM 1674 C C . HIS A 1 146 ? 18.439 4.71 19.901 1 71.193 146 HIS A C 1
ATOM 1675 O O . HIS A 1 146 ? 17.662 5.215 19.092 1 69.108 146 HIS A O 1
ATOM 1690 N N . HIS A 1 147 ? 19.127 3.589 19.636 1 69.821 147 HIS A N 1
ATOM 1691 C CA . HIS A 1 147 ? 19.315 3.133 18.265 1 70.936 147 HIS A CA 1
ATOM 1692 C C . HIS A 1 147 ? 18.001 2.685 17.62 1 70.181 147 HIS A C 1
ATOM 1693 O O . HIS A 1 147 ? 17.567 3.32 16.664 1 68.464 147 HIS A O 1
ATOM 1708 N N . TRP A 1 148 ? 17.355 1.63 18.135 1 71.643 148 TRP A N 1
ATOM 1709 C CA . TRP A 1 148 ? 16.115 1.13 17.537 1 68.472 148 TRP A CA 1
ATOM 1710 C C . TRP A 1 148 ? 14.961 2.109 17.741 1 66.126 148 TRP A C 1
ATOM 1711 O O . TRP A 1 148 ? 14.001 2.104 16.985 1 67.494 148 TRP A O 1
ATOM 1732 N N . LYS A 1 149 ? 15.054 2.956 18.76 1 68.54 149 LYS A N 1
ATOM 1733 C CA . LYS A 1 149 ? 14.062 3.991 18.983 1 71.292 149 LYS A CA 1
ATOM 1734 C C . LYS A 1 149 ? 14.061 4.977 17.817 1 69.759 149 LYS A C 1
ATOM 1735 O O . LYS A 1 149 ? 13.001 5.307 17.297 1 74.173 149 LYS A O 1
ATOM 1754 N N . LEU A 1 150 ? 15.254 5.426 17.406 1 70.724 150 LEU A N 1
ATOM 1755 C CA . LEU A 1 150 ? 15.406 6.543 16.477 1 67.446 150 LEU A CA 1
ATOM 1756 C C . LEU A 1 150 ? 15.331 6.113 15.006 1 63.395 150 LEU A C 1
ATOM 1757 O O . LEU A 1 150 ? 15.069 6.953 14.153 1 60.144 150 LEU A O 1
ATOM 1773 N N . ILE A 1 151 ? 15.585 4.833 14.711 1 60.147 151 ILE A N 1
ATOM 1774 C CA . ILE A 1 151 ? 15.835 4.397 13.344 1 62.464 151 ILE A CA 1
ATOM 1775 C C . ILE A 1 151 ? 14.606 4.648 12.468 1 64.711 151 ILE A C 1
ATOM 1776 O O . ILE A 1 151 ? 14.758 5.213 11.39 1 63.862 151 ILE A O 1
ATOM 1792 N N . PRO A 1 152 ? 13.369 4.262 12.884 1 66.198 152 PRO A N 1
ATOM 1793 C CA . PRO A 1 152 ? 12.171 4.507 12.075 1 62.866 152 PRO A CA 1
ATOM 1794 C C . PRO A 1 152 ? 11.928 5.995 11.852 1 64.066 152 PRO A C 1
ATOM 1795 O O . PRO A 1 152 ? 11.452 6.386 10.78 1 65.048 152 PRO A O 1
ATOM 1806 N N . ILE A 1 153 ? 12.267 6.808 12.865 1 62.699 153 ILE A N 1
ATOM 1807 C CA . ILE A 1 153 ? 12.051 8.243 12.795 1 62.814 153 ILE A CA 1
ATOM 1808 C C . ILE A 1 153 ? 12.984 8.831 11.749 1 64.512 153 ILE A C 1
ATOM 1809 O O . ILE A 1 153 ? 12.556 9.61 10.908 1 69.993 153 ILE A O 1
ATOM 1825 N N . LEU A 1 154 ? 14.261 8.445 11.803 1 65.249 154 LEU A N 1
ATOM 1826 C CA . LEU A 1 154 ? 15.261 8.936 10.869 1 61.153 154 LEU A CA 1
ATOM 1827 C C . LEU A 1 154 ? 14.885 8.503 9.448 1 61.334 154 LEU A C 1
ATOM 1828 O O . LEU A 1 154 ? 14.819 9.34 8.549 1 61.571 154 LEU A O 1
ATOM 1844 N N . THR A 1 155 ? 14.622 7.201 9.258 1 57.941 155 THR A N 1
ATOM 1845 C CA . THR A 1 155 ? 14.115 6.679 7.996 1 60.121 155 THR A CA 1
ATOM 1846 C C . THR A 1 155 ? 12.958 7.539 7.484 1 63.252 155 THR A C 1
ATOM 1847 O O . THR A 1 155 ? 12.947 7.967 6.332 1 60.536 155 THR A O 1
ATOM 1858 N N . GLY A 1 156 ? 11.976 7.768 8.358 1 65.056 156 GLY A N 1
ATOM 1859 C CA . GLY A 1 156 ? 10.805 8.531 7.982 1 68.152 156 GLY A CA 1
ATOM 1860 C C . GLY A 1 156 ? 11.215 9.891 7.436 1 71.284 156 GLY A C 1
ATOM 1861 O O . GLY A 1 156 ? 10.786 10.276 6.347 1 73.802 156 GLY A O 1
ATOM 1865 N N . VAL A 1 157 ? 12.067 10.594 8.196 1 69.651 157 VAL A N 1
ATOM 1866 C CA . VAL A 1 157 ? 12.444 11.954 7.85 1 70.145 157 VAL A CA 1
ATOM 1867 C C . VAL A 1 157 ? 13.159 11.931 6.499 1 73.812 157 VAL A C 1
ATOM 1868 O O . VAL A 1 157 ? 13.045 12.861 5.693 1 77.996 157 VAL A O 1
ATOM 1881 N N . LEU A 1 158 ? 13.848 10.823 6.231 1 69.538 158 LEU A N 1
ATOM 1882 C CA . LEU A 1 158 ? 14.658 10.725 5.037 1 71.636 158 LEU A CA 1
ATOM 1883 C C . LEU A 1 158 ? 13.755 10.515 3.816 1 71.052 158 LEU A C 1
ATOM 1884 O O . LEU A 1 158 ? 13.893 11.215 2.815 1 74.189 158 LEU A O 1
ATOM 1900 N N . LEU A 1 159 ? 12.808 9.576 3.913 1 68.859 159 LEU A N 1
ATOM 1901 C CA . LEU A 1 159 ? 11.802 9.38 2.874 1 68.231 159 LEU A CA 1
ATOM 1902 C C . LEU A 1 159 ? 11.195 10.712 2.418 1 70.039 159 LEU A C 1
ATOM 1903 O O . LEU A 1 159 ? 10.959 10.892 1.233 1 72.866 159 LEU A O 1
ATOM 1919 N N . SER A 1 160 ? 10.994 11.66 3.341 1 74.109 160 SER A N 1
ATOM 1920 C CA . SER A 1 160 ? 10.365 12.937 3.035 1 78.443 160 SER A CA 1
ATOM 1921 C C . SER A 1 160 ? 11.184 13.79 2.065 1 82.638 160 SER A C 1
ATOM 1922 O O . SER A 1 160 ? 10.681 14.823 1.617 1 91.285 160 SER A O 1
ATOM 1930 N N . ILE A 1 161 ? 12.451 13.43 1.796 1 82.063 161 ILE A N 1
ATOM 1931 C CA . ILE A 1 161 ? 13.323 14.318 1.035 1 84.463 161 ILE A CA 1
ATOM 1932 C C . ILE A 1 161 ? 12.86 14.385 -0.425 1 84.135 161 ILE A C 1
ATOM 1933 O O . ILE A 1 161 ? 12.864 15.476 -0.987 1 85.068 161 ILE A O 1
ATOM 1949 N N . LYS A 1 162 ? 12.462 13.243 -1.019 1 85.17 162 LYS A N 1
ATOM 1950 C CA . LYS A 1 162 ? 11.93 13.21 -2.379 1 92.504 162 LYS A CA 1
ATOM 1951 C C . LYS A 1 162 ? 10.735 14.16 -2.514 1 96.567 162 LYS A C 1
ATOM 1952 O O . LYS A 1 162 ? 10.733 15.042 -3.366 1 93.706 162 LYS A O 1
ATOM 1971 N N . GLY A 1 163 ? 9.73 13.989 -1.644 1 99.713 163 GLY A N 1
ATOM 1972 C CA . GLY A 1 163 ? 8.501 14.766 -1.693 1 106.826 163 GLY A CA 1
ATOM 1973 C C . GLY A 1 163 ? 8.736 16.276 -1.755 1 117.088 163 GLY A C 1
ATOM 1974 O O . GLY A 1 163 ? 7.833 17.011 -2.158 1 122.927 163 GLY A O 1
ATOM 1978 N N . ARG A 1 164 ? 9.93 16.733 -1.337 1 120.252 164 ARG A N 1
ATOM 1979 C CA . ARG A 1 164 ? 10.274 18.147 -1.358 1 122.234 164 ARG A CA 1
ATOM 1980 C C . ARG A 1 164 ? 10.473 18.614 -2.799 1 129.644 164 ARG A C 1
ATOM 1981 O O . ARG A 1 164 ? 9.919 19.637 -3.201 1 121.389 164 ARG A O 1
ATOM 2002 N N . ASP A 1 165 ? 11.239 17.843 -3.578 1 140.506 165 ASP A N 1
ATOM 2003 C CA . ASP A 1 165 ? 11.541 18.198 -4.959 1 150.533 165 ASP A CA 1
ATOM 2004 C C . ASP A 1 165 ? 10.245 18.491 -5.728 1 156.393 165 ASP A C 1
ATOM 2005 O O . ASP A 1 165 ? 10.216 19.399 -6.565 1 155.976 165 ASP A O 1
ATOM 2014 N N . ASP A 1 166 ? 9.173 17.732 -5.433 1 151.156 166 ASP A N 1
ATOM 2015 C CA . ASP A 1 166 ? 7.874 17.926 -6.067 1 144.557 166 ASP A CA 1
ATOM 2016 C C . ASP A 1 166 ? 7.321 19.318 -5.757 1 142.755 166 ASP A C 1
ATOM 2017 O O . ASP A 1 166 ? 6.72 19.94 -6.626 1 154.756 166 ASP A O 1
ATOM 2026 N N . VAL A 1 167 ? 7.531 19.8 -4.526 1 142.496 167 VAL A N 1
ATOM 2027 C CA . VAL A 1 167 ? 6.935 21.044 -4.06 1 143.234 167 VAL A CA 1
ATOM 2028 C C . VAL A 1 167 ? 7.806 22.234 -4.474 1 146.62 167 VAL A C 1
ATOM 2029 O O . VAL A 1 167 ? 7.302 23.175 -5.079 1 156.181 167 VAL A O 1
ATOM 2042 N N . GLU A 1 168 ? 9.098 22.205 -4.115 1 145.946 168 GLU A N 1
ATOM 2043 C CA . GLU A 1 168 ? 10.057 23.226 -4.529 1 150.041 168 GLU A CA 1
ATOM 2044 C C . GLU A 1 168 ? 11.476 22.732 -4.232 1 162.092 168 GLU A C 1
ATOM 2045 O O . GLU A 1 168 ? 11.691 22.02 -3.252 1 170.294 168 GLU A O 1
ATOM 2057 N N . LEU A 1 169 ? 12.442 23.109 -5.086 1 164.611 169 LEU A N 1
ATOM 2058 C CA . LEU A 1 169 ? 13.831 22.716 -4.894 1 155.545 169 LEU A CA 1
ATOM 2059 C C . LEU A 1 169 ? 14.645 23.837 -4.242 1 149.266 169 LEU A C 1
ATOM 2060 O O . LEU A 1 169 ? 15.658 23.535 -3.621 1 149.887 169 LEU A O 1
ATOM 2076 N N . TYR A 1 170 ? 14.221 25.11 -4.367 1 150.403 170 TYR A N 1
ATOM 2077 C CA . TYR A 1 170 ? 14.987 26.243 -3.845 1 147.295 170 TYR A CA 1
ATOM 2078 C C . TYR A 1 170 ? 14.225 26.968 -2.732 1 136.331 170 TYR A C 1
ATOM 2079 O O . TYR A 1 170 ? 13.777 28.098 -2.935 1 127.818 170 TYR A O 1
ATOM 2097 N N . PRO A 1 171 ? 14.087 26.37 -1.517 1 128.133 171 PRO A N 1
ATOM 2098 C CA . PRO A 1 171 ? 13.523 27.08 -0.36 1 121.619 171 PRO A CA 1
ATOM 2099 C C . PRO A 1 171 ? 14.494 28.112 0.213 1 118.973 171 PRO A C 1
ATOM 2100 O O . PRO A 1 171 ? 15.698 28.011 -0.004 1 113.943 171 PRO A O 1
ATOM 2111 N N . ASP A 1 172 ? 13.963 29.092 0.957 1 123.985 172 ASP A N 1
ATOM 2112 C CA . ASP A 1 172 ? 14.694 30.316 1.27 1 127.925 172 ASP A CA 1
ATOM 2113 C C . ASP A 1 172 ? 15.894 30.043 2.187 1 127.533 172 ASP A C 1
ATOM 2114 O O . ASP A 1 172 ? 16.879 30.781 2.111 1 124.95 172 ASP A O 1
ATOM 2123 N N . HIS A 1 173 ? 15.814 29 3.043 1 122.099 173 HIS A N 1
ATOM 2124 C CA . HIS A 1 173 ? 16.893 28.662 3.967 1 113.887 173 HIS A CA 1
ATOM 2125 C C . HIS A 1 173 ? 17.33 27.209 3.776 1 105.052 173 HIS A C 1
ATOM 2126 O O . HIS A 1 173 ? 17.211 26.393 4.685 1 100.222 173 HIS A O 1
ATOM 2141 N N . SER A 1 174 ? 17.894 26.903 2.604 1 101.301 174 SER A N 1
ATOM 2142 C CA . SER A 1 174 ? 18.266 25.535 2.272 1 97.681 174 SER A CA 1
ATOM 2143 C C . SER A 1 174 ? 19.608 25.147 2.901 1 96.433 174 SER A C 1
ATOM 2144 O O . SER A 1 174 ? 19.917 23.959 2.983 1 96.052 174 SER A O 1
ATOM 2152 N N . ARG A 1 175 ? 20.412 26.121 3.352 1 96.495 175 ARG A N 1
ATOM 2153 C CA . ARG A 1 175 ? 21.687 25.786 3.973 1 96.981 175 ARG A CA 1
ATOM 2154 C C . ARG A 1 175 ? 21.431 25.026 5.282 1 91.275 175 ARG A C 1
ATOM 2155 O O . ARG A 1 175 ? 22.027 23.981 5.511 1 86.034 175 ARG A O 1
ATOM 2176 N N . SER A 1 176 ? 20.537 25.554 6.134 1 89.038 176 SER A N 1
ATOM 2177 C CA . SER A 1 176 ? 20.055 24.849 7.317 1 87.04 176 SER A CA 1
ATOM 2178 C C . SER A 1 176 ? 19.539 23.447 6.977 1 84.814 176 SER A C 1
ATOM 2179 O O . SER A 1 176 ? 19.896 22.461 7.63 1 78.798 176 SER A O 1
ATOM 2187 N N . ILE A 1 177 ? 18.668 23.374 5.966 1 86.599 177 ILE A N 1
ATOM 2188 C CA . ILE A 1 177 ? 17.977 22.132 5.66 1 88.217 177 ILE A CA 1
ATOM 2189 C C . ILE A 1 177 ? 18.998 21.068 5.25 1 87.306 177 ILE A C 1
ATOM 2190 O O . ILE A 1 177 ? 18.899 19.924 5.692 1 86.384 177 ILE A O 1
ATOM 2206 N N . LYS A 1 178 ? 19.973 21.448 4.413 1 87.227 178 LYS A N 1
ATOM 2207 C CA . LYS A 1 178 ? 21.007 20.531 3.956 1 90.933 178 LYS A CA 1
ATOM 2208 C C . LYS A 1 178 ? 21.79 20.014 5.167 1 85.589 178 LYS A C 1
ATOM 2209 O O . LYS A 1 178 ? 22.087 18.819 5.272 1 78.846 178 LYS A O 1
ATOM 2228 N N . GLY A 1 179 ? 22.105 20.934 6.09 1 80.991 179 GLY A N 1
ATOM 2229 C CA . GLY A 1 179 ? 22.783 20.576 7.319 1 77.936 179 GLY A CA 1
ATOM 2230 C C . GLY A 1 179 ? 21.987 19.509 8.058 1 76.443 179 GLY A C 1
ATOM 2231 O O . GLY A 1 179 ? 22.521 18.466 8.454 1 71.562 179 GLY A O 1
ATOM 2235 N N . SER A 1 180 ? 20.686 19.781 8.199 1 75.86 180 SER A N 1
ATOM 2236 C CA . SER A 1 180 ? 19.828 18.943 9.011 1 74.071 180 SER A CA 1
ATOM 2237 C C . SER A 1 180 ? 19.719 17.558 8.379 1 71.948 180 SER A C 1
ATOM 2238 O O . SER A 1 180 ? 19.784 16.542 9.07 1 69.557 180 SER A O 1
ATOM 2246 N N . ASP A 1 181 ? 19.631 17.523 7.046 1 76.312 181 ASP A N 1
ATOM 2247 C CA . ASP A 1 181 ? 19.515 16.278 6.297 1 74.353 181 ASP A CA 1
ATOM 2248 C C . ASP A 1 181 ? 20.769 15.422 6.486 1 70.864 181 ASP A C 1
ATOM 2249 O O . ASP A 1 181 ? 20.663 14.24 6.811 1 68.871 181 ASP A O 1
ATOM 2258 N N . THR A 1 182 ? 21.951 16.024 6.284 1 68.721 182 THR A N 1
ATOM 2259 C CA . THR A 1 182 ? 23.222 15.354 6.531 1 68.193 182 THR A CA 1
ATOM 2260 C C . THR A 1 182 ? 23.251 14.796 7.959 1 69.09 182 THR A C 1
ATOM 2261 O O . THR A 1 182 ? 23.575 13.619 8.147 1 71.845 182 THR A O 1
ATOM 2272 N N . ALA A 1 183 ? 22.93 15.637 8.964 1 64.976 183 ALA A N 1
ATOM 2273 C CA . ALA A 1 183 ? 22.919 15.179 10.35 1 64.365 183 ALA A CA 1
ATOM 2274 C C . ALA A 1 183 ? 22.081 13.915 10.475 1 63.28 183 ALA A C 1
ATOM 2275 O O . ALA A 1 183 ? 22.522 12.952 11.098 1 62.945 183 ALA A O 1
ATOM 2282 N N . VAL A 1 184 ? 20.888 13.927 9.866 1 62.523 184 VAL A N 1
ATOM 2283 C CA . VAL A 1 184 ? 19.982 12.807 10.013 1 62.087 184 VAL A CA 1
ATOM 2284 C C . VAL A 1 184 ? 20.601 11.563 9.368 1 62.227 184 VAL A C 1
ATOM 2285 O O . VAL A 1 184 ? 20.589 10.476 9.953 1 61.821 184 VAL A O 1
ATOM 2298 N N . ALA A 1 185 ? 21.137 11.703 8.153 1 63.683 185 ALA A N 1
ATOM 2299 C CA . ALA A 1 185 ? 21.72 10.55 7.477 1 63.189 185 ALA A CA 1
ATOM 2300 C C . ALA A 1 185 ? 22.908 10.021 8.276 1 61.5 185 ALA A C 1
ATOM 2301 O O . ALA A 1 185 ? 23.062 8.812 8.429 1 59.793 185 ALA A O 1
ATOM 2308 N N . GLN A 1 186 ? 23.763 10.932 8.756 1 63.323 186 GLN A N 1
ATOM 2309 C CA . GLN A 1 186 ? 24.918 10.535 9.555 1 62.77 186 GLN A CA 1
ATOM 2310 C C . GLN A 1 186 ? 24.433 9.832 10.818 1 59.204 186 GLN A C 1
ATOM 2311 O O . GLN A 1 186 ? 24.887 8.745 11.153 1 57.575 186 GLN A O 1
ATOM 2325 N N . LEU A 1 187 ? 23.394 10.384 11.437 1 59.349 187 LEU A N 1
ATOM 2326 C CA . LEU A 1 187 ? 22.883 9.806 12.667 1 60.24 187 LEU A CA 1
ATOM 2327 C C . LEU A 1 187 ? 22.35 8.398 12.415 1 60.706 187 LEU A C 1
ATOM 2328 O O . LEU A 1 187 ? 22.474 7.529 13.284 1 61.133 187 LEU A O 1
ATOM 2344 N N . LEU A 1 188 ? 21.772 8.179 11.223 1 63.184 188 LEU A N 1
ATOM 2345 C CA . LEU A 1 188 ? 21.191 6.892 10.875 1 60.398 188 LEU A CA 1
ATOM 2346 C C . LEU A 1 188 ? 22.275 5.826 10.784 1 60.335 188 LEU A C 1
ATOM 2347 O O . LEU A 1 188 ? 22.068 4.698 11.218 1 61.806 188 LEU A O 1
ATOM 2363 N N . GLN A 1 189 ? 23.434 6.197 10.237 1 62.3 189 GLN A N 1
ATOM 2364 C CA . GLN A 1 189 ? 24.548 5.27 10.109 1 61.91 189 GLN A CA 1
ATOM 2365 C C . GLN A 1 189 ? 24.966 4.795 11.499 1 61.011 189 GLN A C 1
ATOM 2366 O O . GLN A 1 189 ? 25.08 3.598 11.779 1 62.087 189 GLN A O 1
ATOM 2380 N N . ARG A 1 190 ? 25.167 5.766 12.387 1 59.916 190 ARG A N 1
ATOM 2381 C CA . ARG A 1 190 ? 25.564 5.458 13.746 1 58.74 190 ARG A CA 1
ATOM 2382 C C . ARG A 1 190 ? 24.523 4.544 14.376 1 60.869 190 ARG A C 1
ATOM 2383 O O . ARG A 1 190 ? 24.91 3.603 15.063 1 62.324 190 ARG A O 1
ATOM 2404 N N . CYS A 1 191 ? 23.216 4.815 14.145 1 60.495 191 CYS A N 1
ATOM 2405 C CA . CYS A 1 191 ? 22.186 4.093 14.868 1 57.525 191 CYS A CA 1
ATOM 2406 C C . CYS A 1 191 ? 22.12 2.667 14.347 1 59.026 191 CYS A C 1
ATOM 2407 O O . CYS A 1 191 ? 21.942 1.741 15.135 1 61.371 191 CYS A O 1
ATOM 2415 N N . LEU A 1 192 ? 22.306 2.479 13.032 1 60.903 192 LEU A N 1
ATOM 2416 C CA . LEU A 1 192 ? 22.17 1.148 12.464 1 58.397 192 LEU A CA 1
ATOM 2417 C C . LEU A 1 192 ? 23.282 0.258 13.008 1 60.074 192 LEU A C 1
ATOM 2418 O O . LEU A 1 192 ? 23.03 -0.875 13.416 1 60.218 192 LEU A O 1
ATOM 2434 N N . LEU A 1 193 ? 24.498 0.811 13.072 1 61.357 193 LEU A N 1
ATOM 2435 C CA . LEU A 1 193 ? 25.653 0.074 13.574 1 64.65 193 LEU A CA 1
ATOM 2436 C C . LEU A 1 193 ? 25.535 -0.212 15.077 1 61.164 193 LEU A C 1
ATOM 2437 O O . LEU A 1 193 ? 25.754 -1.345 15.512 1 61.265 193 LEU A O 1
ATOM 2453 N N . ARG A 1 194 ? 25.176 0.796 15.883 1 59.27 194 ARG A N 1
ATOM 2454 C CA . ARG A 1 194 ? 25.056 0.571 17.317 1 59.091 194 ARG A CA 1
ATOM 2455 C C . ARG A 1 194 ? 24.011 -0.518 17.572 1 60.223 194 ARG A C 1
ATOM 2456 O O . ARG A 1 194 ? 24.186 -1.354 18.456 1 60.272 194 ARG A O 1
ATOM 2477 N N . PHE A 1 195 ? 22.93 -0.537 16.783 1 59.779 195 PHE A N 1
ATOM 2478 C CA . PHE A 1 195 ? 21.882 -1.52 16.996 1 58.186 195 PHE A CA 1
ATOM 2479 C C . PHE A 1 195 ? 22.395 -2.951 16.835 1 57.593 195 PHE A C 1
ATOM 2480 O O . PHE A 1 195 ? 22.151 -3.815 17.683 1 57.58 195 PHE A O 1
ATOM 2497 N N . TYR A 1 196 ? 23.08 -3.22 15.723 1 59.816 196 TYR A N 1
ATOM 2498 C CA . TYR A 1 196 ? 23.545 -4.573 15.454 1 59.209 196 TYR A CA 1
ATOM 2499 C C . TYR A 1 196 ? 24.69 -4.927 16.398 1 62.61 196 TYR A C 1
ATOM 2500 O O . TYR A 1 196 ? 24.863 -6.103 16.705 1 64.82 196 TYR A O 1
ATOM 2518 N N . GLN A 1 197 ? 25.417 -3.915 16.896 1 61.53 197 GLN A N 1
ATOM 2519 C CA . GLN A 1 197 ? 26.419 -4.137 17.933 1 65.142 197 GLN A CA 1
ATOM 2520 C C . GLN A 1 197 ? 25.816 -4.282 19.335 1 66.007 197 GLN A C 1
ATOM 2521 O O . GLN A 1 197 ? 26.563 -4.548 20.257 1 69.918 197 GLN A O 1
ATOM 2535 N N . SER A 1 198 ? 24.504 -4.097 19.532 1 65.746 198 SER A N 1
ATOM 2536 C CA . SER A 1 198 ? 23.958 -3.947 20.881 1 63.484 198 SER A CA 1
ATOM 2537 C C . SER A 1 198 ? 23.607 -5.303 21.47 1 62.221 198 SER A C 1
ATOM 2538 O O . SER A 1 198 ? 23.792 -5.525 22.65 1 70.389 198 SER A O 1
ATOM 2546 N N . GLY A 1 199 ? 23.121 -6.214 20.639 1 65.322 199 GLY A N 1
ATOM 2547 C CA . GLY A 1 199 ? 22.551 -7.454 21.116 1 64.566 199 GLY A CA 1
ATOM 2548 C C . GLY A 1 199 ? 21.055 -7.482 20.83 1 69.122 199 GLY A C 1
ATOM 2549 O O . GLY A 1 199 ? 20.447 -8.55 20.856 1 73.084 199 GLY A O 1
ATOM 2553 N N . ASP A 1 200 ? 20.477 -6.31 20.521 1 72.983 200 ASP A N 1
ATOM 2554 C CA . ASP A 1 200 ? 19.034 -6.169 20.367 1 73.806 200 ASP A CA 1
ATOM 2555 C C . ASP A 1 200 ? 18.544 -6.693 19.015 1 65.727 200 ASP A C 1
ATOM 2556 O O . ASP A 1 200 ? 17.345 -6.756 18.792 1 67.78 200 ASP A O 1
ATOM 2565 N N . ALA A 1 201 ? 19.45 -7.085 18.115 1 67.871 201 ALA A N 1
ATOM 2566 C CA . ALA A 1 201 ? 19.062 -7.678 16.841 1 66.428 201 ALA A CA 1
ATOM 2567 C C . ALA A 1 201 ? 18.624 -9.126 17.045 1 65.821 201 ALA A C 1
ATOM 2568 O O . ALA A 1 201 ? 18.062 -9.757 16.144 1 60.193 201 ALA A O 1
ATOM 2575 N N . ARG A 1 202 ? 18.869 -9.643 18.254 1 67.544 202 ARG A N 1
ATOM 2576 C CA . ARG A 1 202 ? 18.398 -10.972 18.608 1 71.486 202 ARG A CA 1
ATOM 2577 C C . ARG A 1 202 ? 16.892 -10.919 18.833 1 67.861 202 ARG A C 1
ATOM 2578 O O . ARG A 1 202 ? 16.246 -11.955 18.783 1 74.497 202 ARG A O 1
ATOM 2599 N N . SER A 1 203 ? 16.333 -9.724 19.085 1 67.13 203 SER A N 1
ATOM 2600 C CA . SER A 1 203 ? 14.886 -9.565 19.163 1 67.143 203 SER A CA 1
ATOM 2601 C C . SER A 1 203 ? 14.285 -9.691 17.772 1 68.557 203 SER A C 1
ATOM 2602 O O . SER A 1 203 ? 14.59 -8.882 16.904 1 67.131 203 SER A O 1
ATOM 2610 N N . TYR A 1 204 ? 13.386 -10.658 17.606 1 73.177 204 TYR A N 1
ATOM 2611 C CA . TYR A 1 204 ? 12.717 -10.91 16.337 1 74.362 204 TYR A CA 1
ATOM 2612 C C . TYR A 1 204 ? 11.999 -9.662 15.822 1 69.364 204 TYR A C 1
ATOM 2613 O O . TYR A 1 204 ? 12.079 -9.354 14.638 1 76.605 204 TYR A O 1
ATOM 2631 N N . ASP A 1 205 ? 11.377 -8.909 16.727 1 68.206 205 ASP A N 1
ATOM 2632 C CA . ASP A 1 205 ? 10.564 -7.762 16.357 1 68.978 205 ASP A CA 1
ATOM 2633 C C . ASP A 1 205 ? 11.432 -6.557 15.991 1 68.909 205 ASP A C 1
ATOM 2634 O O . ASP A 1 205 ? 11.167 -5.881 14.99 1 65.406 205 ASP A O 1
ATOM 2643 N N . LEU A 1 206 ? 12.434 -6.249 16.821 1 65.802 206 LEU A N 1
ATOM 2644 C CA . LEU A 1 206 ? 13.271 -5.088 16.546 1 67.73 206 LEU A CA 1
ATOM 2645 C C . LEU A 1 206 ? 14.079 -5.274 15.256 1 63.631 206 LEU A C 1
ATOM 2646 O O . LEU A 1 206 ? 14.321 -4.325 14.513 1 62.368 206 LEU A O 1
ATOM 2662 N N . ASN A 1 207 ? 14.487 -6.507 14.969 1 63.121 207 ASN A N 1
ATOM 2663 C CA . ASN A 1 207 ? 15.264 -6.766 13.769 1 65.469 207 ASN A CA 1
ATOM 2664 C C . ASN A 1 207 ? 14.392 -6.513 12.543 1 63.613 207 ASN A C 1
ATOM 2665 O O . ASN A 1 207 ? 14.835 -5.881 11.588 1 60.194 207 ASN A O 1
ATOM 2676 N N . ALA A 1 208 ? 13.147 -7.009 12.593 1 62.312 208 ALA A N 1
ATOM 2677 C CA . ALA A 1 208 ? 12.187 -6.728 11.542 1 58.707 208 ALA A CA 1
ATOM 2678 C C . ALA A 1 208 ? 12.059 -5.216 11.392 1 58 208 ALA A C 1
ATOM 2679 O O . ALA A 1 208 ? 12.102 -4.686 10.298 1 64.802 208 ALA A O 1
ATOM 2686 N N . LEU A 1 209 ? 11.987 -4.492 12.495 1 60.454 209 LEU A N 1
ATOM 2687 C CA . LEU A 1 209 ? 11.747 -3.064 12.399 1 61.132 209 LEU A CA 1
ATOM 2688 C C . LEU A 1 209 ? 12.923 -2.389 11.703 1 58.543 209 LEU A C 1
ATOM 2689 O O . LEU A 1 209 ? 12.711 -1.464 10.936 1 54.288 209 LEU A O 1
ATOM 2705 N N . VAL A 1 210 ? 14.157 -2.807 12.03 1 59.686 210 VAL A N 1
ATOM 2706 C CA . VAL A 1 210 ? 15.348 -2.143 11.511 1 59.424 210 VAL A CA 1
ATOM 2707 C C . VAL A 1 210 ? 15.599 -2.578 10.055 1 58.153 210 VAL A C 1
ATOM 2708 O O . VAL A 1 210 ? 15.957 -1.753 9.215 1 57.626 210 VAL A O 1
ATOM 2721 N N . ILE A 1 211 ? 15.392 -3.869 9.751 1 53.818 211 ILE A N 1
ATOM 2722 C CA . ILE A 1 211 ? 15.48 -4.39 8.397 1 51.94 211 ILE A CA 1
ATOM 2723 C C . ILE A 1 211 ? 14.537 -3.649 7.443 1 51.659 211 ILE A C 1
ATOM 2724 O O . ILE A 1 211 ? 14.948 -3.267 6.347 1 51.855 211 ILE A O 1
ATOM 2740 N N . ILE A 1 212 ? 13.286 -3.429 7.859 1 53.239 212 ILE A N 1
ATOM 2741 C CA . ILE A 1 212 ? 12.336 -2.667 7.067 1 55.23 212 ILE A CA 1
ATOM 2742 C C . ILE A 1 212 ? 12.791 -1.22 6.931 1 57.705 212 ILE A C 1
ATOM 2743 O O . ILE A 1 212 ? 12.663 -0.644 5.851 1 60.337 212 ILE A O 1
ATOM 2759 N N . SER A 1 213 ? 13.314 -0.629 8.005 1 59.41 213 SER A N 1
ATOM 2760 C CA . SER A 1 213 ? 13.728 0.765 7.933 1 62.527 213 SER A CA 1
ATOM 2761 C C . SER A 1 213 ? 14.889 0.908 6.94 1 62.195 213 SER A C 1
ATOM 2762 O O . SER A 1 213 ? 14.952 1.875 6.181 1 62.066 213 SER A O 1
ATOM 2770 N N . MET A 1 214 ? 15.799 -0.074 6.921 1 61.518 214 MET A N 1
ATOM 2771 C CA . MET A 1 214 ? 16.954 -0.018 6.027 1 62.439 214 MET A CA 1
ATOM 2772 C C . MET A 1 214 ? 16.489 -0.124 4.573 1 61.287 214 MET A C 1
ATOM 2773 O O . MET A 1 214 ? 17.073 0.5 3.685 1 62.265 214 MET A O 1
ATOM 2787 N N . SER A 1 215 ? 15.454 -0.939 4.33 1 57.999 215 SER A N 1
ATOM 2788 C CA . SER A 1 215 ? 14.943 -1.099 2.981 1 56.923 215 SER A CA 1
ATOM 2789 C C . SER A 1 215 ? 14.341 0.215 2.466 1 58.387 215 SER A C 1
ATOM 2790 O O . SER A 1 215 ? 14.509 0.535 1.282 1 58.161 215 SER A O 1
ATOM 2798 N N . CYS A 1 216 ? 13.7 1.004 3.346 1 59.218 216 CYS A N 1
ATOM 2799 C CA . CYS A 1 216 ? 13.131 2.277 2.927 1 59.768 216 CYS A CA 1
ATOM 2800 C C . CYS A 1 216 ? 14.167 3.39 2.861 1 61.001 216 CYS A C 1
ATOM 2801 O O . CYS A 1 216 ? 13.95 4.408 2.215 1 66.691 216 CYS A O 1
ATOM 2809 N N . ALA A 1 217 ? 15.289 3.201 3.539 1 61.845 217 ALA A N 1
ATOM 2810 C CA . ALA A 1 217 ? 16.301 4.237 3.61 1 63.367 217 ALA A CA 1
ATOM 2811 C C . ALA A 1 217 ? 17.558 3.829 2.827 1 60.842 217 ALA A C 1
ATOM 2812 O O . ALA A 1 217 ? 18.59 4.49 2.934 1 59.635 217 ALA A O 1
ATOM 2819 N N . LEU A 1 218 ? 17.443 2.771 2.016 1 56.282 218 LEU A N 1
ATOM 2820 C CA . LEU A 1 218 ? 18.578 2.047 1.476 1 58.845 218 LEU A CA 1
ATOM 2821 C C . LEU A 1 218 ? 19.542 2.999 0.778 1 59.078 218 LEU A C 1
ATOM 2822 O O . LEU A 1 218 ? 20.742 2.867 0.939 1 58.762 218 LEU A O 1
ATOM 2838 N N . ASP A 1 219 ? 19.025 3.977 0.031 1 60.555 219 ASP A N 1
ATOM 2839 C CA . ASP A 1 219 ? 19.885 4.86 -0.74 1 62.237 219 ASP A CA 1
ATOM 2840 C C . ASP A 1 219 ? 20.741 5.715 0.188 1 62.06 219 ASP A C 1
ATOM 2841 O O . ASP A 1 219 ? 21.77 6.222 -0.236 1 65.22 219 ASP A O 1
ATOM 2850 N N . TYR A 1 220 ? 20.328 5.899 1.445 1 64.298 220 TYR A N 1
ATOM 2851 C CA . TYR A 1 220 ? 21.054 6.776 2.357 1 63.094 220 TYR A CA 1
ATOM 2852 C C . TYR A 1 220 ? 22.029 5.987 3.237 1 61.063 220 TYR A C 1
ATOM 2853 O O . TYR A 1 220 ? 22.865 6.584 3.899 1 67.826 220 TYR A O 1
ATOM 2871 N N . VAL A 1 221 ? 21.951 4.65 3.207 1 58.934 221 VAL A N 1
ATOM 2872 C CA . VAL A 1 221 ? 22.843 3.768 3.941 1 57.555 221 VAL A CA 1
ATOM 2873 C C . VAL A 1 221 ? 24.142 3.568 3.157 1 59.943 221 VAL A C 1
ATOM 2874 O O . VAL A 1 221 ? 24.139 2.966 2.09 1 57.288 221 VAL A O 1
ATOM 2887 N N . GLU A 1 222 ? 25.268 3.982 3.742 1 64.544 222 GLU A N 1
ATOM 2888 C CA . GLU A 1 222 ? 26.57 3.868 3.102 1 65.004 222 GLU A CA 1
ATOM 2889 C C . GLU A 1 222 ? 27.053 2.415 3.129 1 65.013 222 GLU A C 1
ATOM 2890 O O . GLU A 1 222 ? 26.642 1.62 3.966 1 63.457 222 GLU A O 1
ATOM 2902 N N . ASP A 1 223 ? 27.946 2.078 2.191 1 70.029 223 ASP A N 1
ATOM 2903 C CA . ASP A 1 223 ? 28.507 0.737 2.068 1 71.632 223 ASP A CA 1
ATOM 2904 C C . ASP A 1 223 ? 29.333 0.337 3.293 1 70.157 223 ASP A C 1
ATOM 2905 O O . ASP A 1 223 ? 29.388 -0.844 3.633 1 67.302 223 ASP A O 1
ATOM 2914 N N . ASP A 1 224 ? 30.012 1.297 3.935 1 70.048 224 ASP A N 1
ATOM 2915 C CA . ASP A 1 224 ? 30.833 0.96 5.09 1 74.277 224 ASP A CA 1
ATOM 2916 C C . ASP A 1 224 ? 29.931 0.598 6.274 1 66.805 224 ASP A C 1
ATOM 2917 O O . ASP A 1 224 ? 30.275 -0.279 7.069 1 62.978 224 ASP A O 1
ATOM 2926 N N . THR A 1 225 ? 28.758 1.235 6.364 1 63.793 225 THR A N 1
ATOM 2927 C CA . THR A 1 225 ? 27.814 0.93 7.426 1 60.07 225 THR A CA 1
ATOM 2928 C C . THR A 1 225 ? 27.431 -0.542 7.339 1 58.67 225 THR A C 1
ATOM 2929 O O . THR A 1 225 ? 27.526 -1.288 8.32 1 55.875 225 THR A O 1
ATOM 2940 N N . ILE A 1 226 ? 27.047 -0.951 6.13 1 56.193 226 ILE A N 1
ATOM 2941 C CA . ILE A 1 226 ? 26.608 -2.309 5.901 1 56.011 226 ILE A CA 1
ATOM 2942 C C . ILE A 1 226 ? 27.766 -3.258 6.174 1 54.542 226 ILE A C 1
ATOM 2943 O O . ILE A 1 226 ? 27.589 -4.273 6.838 1 52.531 226 ILE A O 1
ATOM 2959 N N . LYS A 1 227 ? 28.947 -2.918 5.658 1 60.03 227 LYS A N 1
ATOM 2960 C CA . LYS A 1 227 ? 30.122 -3.771 5.81 1 67.66 227 LYS A CA 1
ATOM 2961 C C . LYS A 1 227 ? 30.425 -3.954 7.291 1 63.529 227 LYS A C 1
ATOM 2962 O O . LYS A 1 227 ? 30.536 -5.087 7.752 1 63.652 227 LYS A O 1
ATOM 2981 N N . LYS A 1 228 ? 30.495 -2.835 8.02 1 61.94 228 LYS A N 1
ATOM 2982 C CA . LYS A 1 228 ? 30.735 -2.878 9.455 1 64.448 228 LYS A CA 1
ATOM 2983 C C . LYS A 1 228 ? 29.632 -3.665 10.16 1 62.159 228 LYS A C 1
ATOM 2984 O O . LYS A 1 228 ? 29.908 -4.36 11.133 1 60.627 228 LYS A O 1
ATOM 3003 N N . ILE A 1 229 ? 28.382 -3.596 9.676 1 61.47 229 ILE A N 1
ATOM 3004 C CA . ILE A 1 229 ? 27.327 -4.344 10.346 1 57.969 229 ILE A CA 1
ATOM 3005 C C . ILE A 1 229 ? 27.589 -5.831 10.151 1 59.191 229 ILE A C 1
ATOM 3006 O O . ILE A 1 229 ? 27.422 -6.593 11.091 1 58.883 229 ILE A O 1
ATOM 3022 N N . LEU A 1 230 ? 27.947 -6.236 8.922 1 60.75 230 LEU A N 1
ATOM 3023 C CA . LEU A 1 230 ? 28.071 -7.651 8.595 1 63.19 230 LEU A CA 1
ATOM 3024 C C . LEU A 1 230 ? 29.267 -8.278 9.314 1 68.872 230 LEU A C 1
ATOM 3025 O O . LEU A 1 230 ? 29.335 -9.504 9.41 1 69.318 230 LEU A O 1
ATOM 3041 N N . TYR A 1 231 ? 30.206 -7.443 9.797 1 69.076 231 TYR A N 1
ATOM 3042 C CA . TYR A 1 231 ? 31.373 -7.942 10.515 1 76.677 231 TYR A CA 1
ATOM 3043 C C . TYR A 1 231 ? 30.923 -8.396 11.896 1 77.044 231 TYR A C 1
ATOM 3044 O O . TYR A 1 231 ? 31.658 -9.101 12.581 1 80.368 231 TYR A O 1
ATOM 3062 N N . CYS A 1 232 ? 29.699 -8.002 12.257 1 78.309 232 CYS A N 1
ATOM 3063 C CA . CYS A 1 232 ? 29.171 -8.126 13.606 1 77.759 232 CYS A CA 1
ATOM 3064 C C . CYS A 1 232 ? 27.938 -9.036 13.627 1 70.186 232 CYS A C 1
ATOM 3065 O O . CYS A 1 232 ? 27.88 -9.981 14.41 1 64.674 232 CYS A O 1
ATOM 3073 N N . PHE A 1 233 ? 26.952 -8.729 12.77 1 67.35 233 PHE A N 1
ATOM 3074 C CA . PHE A 1 233 ? 25.714 -9.482 12.683 1 64.659 233 PHE A CA 1
ATOM 3075 C C . PHE A 1 233 ? 25.228 -9.454 11.239 1 63.759 233 PHE A C 1
ATOM 3076 O O . PHE A 1 233 ? 24.971 -8.389 10.669 1 61.33 233 PHE A O 1
ATOM 3093 N N . ASN A 1 234 ? 25.101 -10.652 10.671 1 63.144 234 ASN A N 1
ATOM 3094 C CA . ASN A 1 234 ? 24.631 -10.834 9.309 1 65.494 234 ASN A CA 1
ATOM 3095 C C . ASN A 1 234 ? 23.099 -10.967 9.271 1 64.872 234 ASN A C 1
ATOM 3096 O O . ASN A 1 234 ? 22.561 -12.03 9.568 1 59.047 234 ASN A O 1
ATOM 3107 N N . TYR A 1 235 ? 22.403 -9.912 8.816 1 62.07 235 TYR A N 1
ATOM 3108 C CA . TYR A 1 235 ? 20.947 -9.864 8.824 1 62.251 235 TYR A CA 1
ATOM 3109 C C . TYR A 1 235 ? 20.363 -10.351 7.491 1 65.451 235 TYR A C 1
ATOM 3110 O O . TYR A 1 235 ? 19.202 -10.095 7.198 1 66.451 235 TYR A O 1
ATOM 3128 N N . THR A 1 236 ? 21.153 -11.071 6.69 1 63.744 236 THR A N 1
ATOM 3129 C CA . THR A 1 236 ? 20.728 -11.525 5.377 1 59.413 236 THR A CA 1
ATOM 3130 C C . THR A 1 236 ? 19.637 -12.591 5.482 1 56.092 236 THR A C 1
ATOM 3131 O O . THR A 1 236 ? 18.66 -12.537 4.74 1 54.992 236 THR A O 1
ATOM 3142 N N . ARG A 1 237 ? 19.844 -13.6 6.328 1 53.407 237 ARG A N 1
ATOM 3143 C CA . ARG A 1 237 ? 18.896 -14.689 6.461 1 59.071 237 ARG A CA 1
ATOM 3144 C C . ARG A 1 237 ? 17.551 -14.161 6.977 1 63.036 237 ARG A C 1
ATOM 3145 O O . ARG A 1 237 ? 16.488 -14.704 6.614 1 61.787 237 ARG A O 1
ATOM 3166 N N . ALA A 1 238 ? 17.611 -13.107 7.814 1 57.855 238 ALA A N 1
ATOM 3167 C CA . ALA A 1 238 ? 16.423 -12.522 8.409 1 55.192 238 ALA A CA 1
ATOM 3168 C C . ALA A 1 238 ? 15.616 -11.761 7.36 1 57.577 238 ALA A C 1
ATOM 3169 O O . ALA A 1 238 ? 14.402 -11.676 7.499 1 56.174 238 ALA A O 1
ATOM 3176 N N . ILE A 1 239 ? 16.249 -11.254 6.291 1 55.9 239 ILE A N 1
ATOM 3177 C CA . ILE A 1 239 ? 15.471 -10.571 5.275 1 54.896 239 ILE A CA 1
ATOM 3178 C C . ILE A 1 239 ? 14.588 -11.579 4.553 1 56.397 239 ILE A C 1
ATOM 3179 O O . ILE A 1 239 ? 13.406 -11.32 4.35 1 49.804 239 ILE A O 1
ATOM 3195 N N . ILE A 1 240 ? 15.175 -12.721 4.183 1 55.259 240 ILE A N 1
ATOM 3196 C CA . ILE A 1 240 ? 14.429 -13.764 3.501 1 57.083 240 ILE A CA 1
ATOM 3197 C C . ILE A 1 240 ? 13.317 -14.279 4.42 1 58.091 240 ILE A C 1
ATOM 3198 O O . ILE A 1 240 ? 12.192 -14.501 3.959 1 52.822 240 ILE A O 1
ATOM 3214 N N . ASP A 1 241 ? 13.637 -14.438 5.717 1 58.746 241 ASP A N 1
ATOM 3215 C CA . ASP A 1 241 ? 12.677 -14.913 6.708 1 60.166 241 ASP A CA 1
ATOM 3216 C C . ASP A 1 241 ? 11.493 -13.952 6.801 1 58.709 241 ASP A C 1
ATOM 3217 O O . ASP A 1 241 ? 10.349 -14.401 6.83 1 59.327 241 ASP A O 1
ATOM 3226 N N . LEU A 1 242 ? 11.781 -12.643 6.775 1 54.639 242 LEU A N 1
ATOM 3227 C CA . LEU A 1 242 ? 10.773 -11.611 6.966 1 53.321 242 LEU A CA 1
ATOM 3228 C C . LEU A 1 242 ? 9.807 -11.572 5.775 1 56.303 242 LEU A C 1
ATOM 3229 O O . LEU A 1 242 ? 8.598 -11.366 5.946 1 60.638 242 LEU A O 1
ATOM 3245 N N . ILE A 1 243 ? 10.319 -11.806 4.568 1 53.819 243 ILE A N 1
ATOM 3246 C CA . ILE A 1 243 ? 9.499 -11.753 3.377 1 55.071 243 ILE A CA 1
ATOM 3247 C C . ILE A 1 243 ? 8.604 -12.989 3.335 1 55.975 243 ILE A C 1
ATOM 3248 O O . ILE A 1 243 ? 7.403 -12.842 3.179 1 55.526 243 ILE A O 1
ATOM 3264 N N . TYR A 1 244 ? 9.188 -14.191 3.464 1 56.357 244 TYR A N 1
ATOM 3265 C CA . TYR A 1 244 ? 8.53 -15.422 3.051 1 53.931 244 TYR A CA 1
ATOM 3266 C C . TYR A 1 244 ? 7.918 -16.204 4.204 1 58.645 244 TYR A C 1
ATOM 3267 O O . TYR A 1 244 ? 6.896 -16.848 3.986 1 65.919 244 TYR A O 1
ATOM 3285 N N . TYR A 1 245 ? 8.516 -16.169 5.407 1 58.738 245 TYR A N 1
ATOM 3286 C CA . TYR A 1 245 ? 8.097 -17.04 6.498 1 57.582 245 TYR A CA 1
ATOM 3287 C C . TYR A 1 245 ? 7.381 -16.276 7.612 1 57.364 245 TYR A C 1
ATOM 3288 O O . TYR A 1 245 ? 6.449 -16.794 8.232 1 59.206 245 TYR A O 1
ATOM 3306 N N . SER A 1 246 ? 7.815 -15.035 7.852 1 55.73 246 SER A N 1
ATOM 3307 C CA . SER A 1 246 ? 7.42 -14.277 9.029 1 54.255 246 SER A CA 1
ATOM 3308 C C . SER A 1 246 ? 5.923 -14.035 9.042 1 56.451 246 SER A C 1
ATOM 3309 O O . SER A 1 246 ? 5.324 -13.813 7.993 1 56.38 246 SER A O 1
ATOM 3317 N N . PRO A 1 247 ? 5.283 -13.97 10.227 1 60.517 247 PRO A N 1
ATOM 3318 C CA . PRO A 1 247 ? 3.903 -13.507 10.32 1 60.7 247 PRO A CA 1
ATOM 3319 C C . PRO A 1 247 ? 3.797 -12.011 10.04 1 59.949 247 PRO A C 1
ATOM 3320 O O . PRO A 1 247 ? 2.697 -11.49 9.868 1 61.508 247 PRO A O 1
ATOM 3331 N N . TYR A 1 248 ? 4.934 -11.321 9.953 1 56.243 248 TYR A N 1
ATOM 3332 C CA . TYR A 1 248 ? 4.898 -9.922 9.575 1 56.6 248 TYR A CA 1
ATOM 3333 C C . TYR A 1 248 ? 4.957 -9.778 8.051 1 57.285 248 TYR A C 1
ATOM 3334 O O . TYR A 1 248 ? 4.854 -8.65 7.547 1 59.385 248 TYR A O 1
ATOM 3352 N N . GLY A 1 249 ? 5.117 -10.921 7.36 1 54.68 249 GLY A N 1
ATOM 3353 C CA . GLY A 1 249 ? 5.229 -10.943 5.893 1 55.832 249 GLY A CA 1
ATOM 3354 C C . GLY A 1 249 ? 4.247 -11.928 5.262 1 53.832 249 GLY A C 1
ATOM 3355 O O . GLY A 1 249 ? 3.072 -11.912 5.576 1 56.134 249 GLY A O 1
ATOM 3359 N N . LEU A 1 250 ? 4.726 -12.776 4.366 1 50.857 250 LEU A N 1
ATOM 3360 C CA . LEU A 1 250 ? 3.843 -13.656 3.632 1 54.477 250 LEU A CA 1
ATOM 3361 C C . LEU A 1 250 ? 3.464 -14.887 4.437 1 55.013 250 LEU A C 1
ATOM 3362 O O . LEU A 1 250 ? 2.63 -15.675 3.992 1 56.533 250 LEU A O 1
ATOM 3378 N N . ASN A 1 251 ? 4.161 -15.093 5.551 1 53.079 251 ASN A N 1
ATOM 3379 C CA . ASN A 1 251 ? 3.758 -16.071 6.539 1 52.571 251 ASN A CA 1
ATOM 3380 C C . ASN A 1 251 ? 3.651 -17.475 5.947 1 50.691 251 ASN A C 1
ATOM 3381 O O . ASN A 1 251 ? 2.794 -18.235 6.34 1 54.97 251 ASN A O 1
ATOM 3392 N N . ASP A 1 252 ? 4.549 -17.868 5.053 1 52.986 252 ASP A N 1
ATOM 3393 C CA . ASP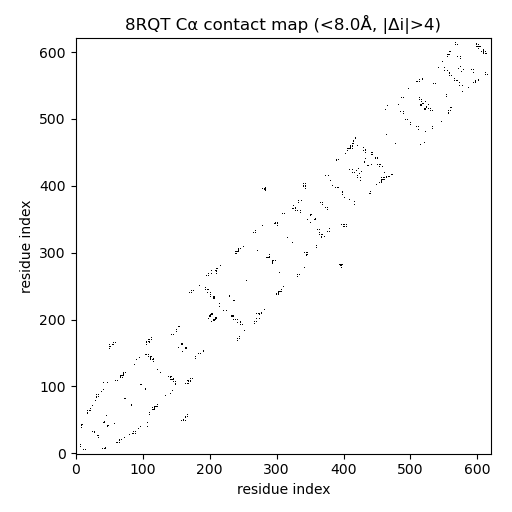 A 1 252 ? 4.523 -19.203 4.455 1 54.794 252 ASP A CA 1
ATOM 3394 C C . ASP A 1 252 ? 3.242 -19.386 3.626 1 54.725 252 ASP A C 1
ATOM 3395 O O . ASP A 1 252 ? 2.871 -20.515 3.291 1 55.006 252 ASP A O 1
ATOM 3404 N N . SER A 1 253 ? 2.615 -18.258 3.253 1 55.448 253 SER A N 1
ATOM 3405 C CA . SER A 1 253 ? 1.39 -18.196 2.457 1 57.888 253 SER A CA 1
ATOM 3406 C C . SER A 1 253 ? 0.136 -18.465 3.287 1 56.398 253 SER A C 1
ATOM 3407 O O . SER A 1 253 ? -0.968 -18.46 2.734 1 57.943 253 SER A O 1
ATOM 3415 N N . ASP A 1 254 ? 0.29 -18.762 4.573 1 56.17 254 ASP A N 1
ATOM 3416 C CA . ASP A 1 254 ? -0.852 -19.035 5.433 1 59.623 254 ASP A CA 1
ATOM 3417 C C . ASP A 1 254 ? -1.512 -17.709 5.82 1 59.126 254 ASP A C 1
ATOM 3418 O O . ASP A 1 254 ? -1.431 -17.258 6.95 1 61.993 254 ASP A O 1
ATOM 3427 N N . ILE A 1 255 ? -2.15 -17.082 4.831 1 60.432 255 ILE A N 1
ATOM 3428 C CA . ILE A 1 255 ? -2.887 -15.838 4.971 1 59.465 255 ILE A CA 1
ATOM 3429 C C . ILE A 1 255 ? -4.264 -16.127 4.407 1 60.247 255 ILE A C 1
ATOM 3430 O O . ILE A 1 255 ? -4.371 -16.485 3.207 1 62.213 255 ILE A O 1
ATOM 3446 N N . PRO A 1 256 ? -5.325 -16.021 5.249 1 61.322 256 PRO A N 1
ATOM 3447 C CA . PRO A 1 256 ? -6.68 -16.356 4.818 1 60.069 256 PRO A CA 1
ATOM 3448 C C . PRO A 1 256 ? -7.083 -15.515 3.577 1 59.938 256 PRO A C 1
ATOM 3449 O O . PRO A 1 256 ? -7.73 -16.022 2.633 1 66.092 256 PRO A O 1
ATOM 3460 N N . LEU A 1 257 ? -6.73 -14.223 3.638 1 56.314 257 LEU A N 1
ATOM 3461 C CA . LEU A 1 257 ? -7.178 -13.26 2.639 1 59.136 257 LEU A CA 1
ATOM 3462 C C . LEU A 1 257 ? -6.849 -13.743 1.223 1 60.066 257 LEU A C 1
ATOM 3463 O O . LEU A 1 257 ? -7.607 -13.523 0.297 1 63.059 257 LEU A O 1
ATOM 3479 N N . LEU A 1 258 ? -5.729 -14.432 1.03 1 62.369 258 LEU A N 1
ATOM 3480 C CA . LEU A 1 258 ? -5.349 -14.848 -0.311 1 61.415 258 LEU A CA 1
ATOM 3481 C C . LEU A 1 258 ? -6.365 -15.844 -0.868 1 60.979 258 LEU A C 1
ATOM 3482 O O . LEU A 1 258 ? -6.393 -16.083 -2.064 1 62.433 258 LEU A O 1
ATOM 3498 N N . SER A 1 259 ? -7.151 -16.492 -0.012 1 60.282 259 SER A N 1
ATOM 3499 C CA . SER A 1 259 ? -8 -17.573 -0.481 1 62.329 259 SER A CA 1
ATOM 3500 C C . SER A 1 259 ? -9.434 -17.088 -0.68 1 63.237 259 SER A C 1
ATOM 3501 O O . SER A 1 259 ? -10.313 -17.893 -0.928 1 62.995 259 SER A O 1
ATOM 3509 N N . ASP A 1 260 ? -9.629 -15.77 -0.593 1 63.225 260 ASP A N 1
ATOM 3510 C CA . ASP A 1 260 ? -10.929 -15.151 -0.484 1 66.602 260 ASP A CA 1
ATOM 3511 C C . ASP A 1 260 ? -11.328 -14.641 -1.859 1 71.365 260 ASP A C 1
ATOM 3512 O O . ASP A 1 260 ? -10.647 -13.776 -2.394 1 69.155 260 ASP A O 1
ATOM 3521 N N . SER A 1 261 ? -12.458 -15.128 -2.382 1 77.674 261 SER A N 1
ATOM 3522 C CA . SER A 1 261 ? -12.849 -14.814 -3.749 1 83.185 261 SER A CA 1
ATOM 3523 C C . SER A 1 261 ? -13.343 -13.372 -3.909 1 86.414 261 SER A C 1
ATOM 3524 O O . SER A 1 261 ? -13.482 -12.916 -5.035 1 87.612 261 SER A O 1
ATOM 3532 N N . SER A 1 262 ? -13.619 -12.645 -2.813 1 88.203 262 SER A N 1
ATOM 3533 C CA . SER A 1 262 ? -14.098 -11.269 -2.925 1 86.77 262 SER A CA 1
ATOM 3534 C C . SER A 1 262 ? -13.54 -10.388 -1.804 1 83.158 262 SER A C 1
ATOM 3535 O O . SER A 1 262 ? -14.176 -10.225 -0.767 1 83.817 262 SER A O 1
ATOM 3543 N N . VAL A 1 263 ? -12.385 -9.77 -2.074 1 83.33 263 VAL A N 1
ATOM 3544 C CA . VAL A 1 263 ? -11.61 -9.057 -1.074 1 84.098 263 VAL A CA 1
ATOM 3545 C C . VAL A 1 263 ? -12.058 -7.603 -0.97 1 85.087 263 VAL A C 1
ATOM 3546 O O . VAL A 1 263 ? -11.881 -6.829 -1.895 1 87.296 263 VAL A O 1
ATOM 3559 N N . ASN A 1 264 ? -12.547 -7.22 0.204 1 89.447 264 ASN A N 1
ATOM 3560 C CA . ASN A 1 264 ? -12.82 -5.831 0.537 1 94.765 264 ASN A CA 1
ATOM 3561 C C . ASN A 1 264 ? -11.479 -5.097 0.635 1 94.259 264 ASN A C 1
ATOM 3562 O O . ASN A 1 264 ? -10.501 -5.677 1.11 1 92.595 264 ASN A O 1
ATOM 3573 N N . SER A 1 265 ? -11.44 -3.818 0.231 1 90.85 265 SER A N 1
ATOM 3574 C CA . SER A 1 265 ? -10.246 -2.997 0.399 1 89.282 265 SER A CA 1
ATOM 3575 C C . SER A 1 265 ? -9.939 -2.71 1.875 1 86.994 265 SER A C 1
ATOM 3576 O O . SER A 1 265 ? -8.816 -2.38 2.221 1 92.553 265 SER A O 1
ATOM 3584 N N . GLN A 1 266 ? -10.926 -2.816 2.76 1 90.405 266 GLN A N 1
ATOM 3585 C CA . GLN A 1 266 ? -10.699 -2.611 4.178 1 90.776 266 GLN A CA 1
ATOM 3586 C C . GLN A 1 266 ? -9.946 -3.812 4.764 1 90.955 266 GLN A C 1
ATOM 3587 O O . GLN A 1 266 ? -9.139 -3.653 5.691 1 84.829 266 GLN A O 1
ATOM 3601 N N . SER A 1 267 ? -10.237 -5.016 4.238 1 87.39 267 SER A N 1
ATOM 3602 C CA . SER A 1 267 ? -9.651 -6.255 4.737 1 84.533 267 SER A CA 1
ATOM 3603 C C . SER A 1 267 ? -8.186 -6.355 4.316 1 80.354 267 SER A C 1
ATOM 3604 O O . SER A 1 267 ? -7.376 -6.963 5.023 1 74.086 267 SER A O 1
ATOM 3612 N N . PHE A 1 268 ? -7.916 -5.797 3.125 1 75.919 268 PHE A N 1
ATOM 3613 C CA . PHE A 1 268 ? -6.596 -5.707 2.539 1 73.251 268 PHE A CA 1
ATOM 3614 C C . PHE A 1 268 ? -5.763 -4.689 3.319 1 77.848 268 PHE A C 1
ATOM 3615 O O . PHE A 1 268 ? -4.629 -4.995 3.689 1 77.926 268 PHE A O 1
ATOM 3632 N N . ASP A 1 269 ? -6.328 -3.51 3.627 1 80.817 269 ASP A N 1
ATOM 3633 C CA . ASP A 1 269 ? -5.62 -2.517 4.429 1 83.628 269 ASP A CA 1
ATOM 3634 C C . ASP A 1 269 ? -5.308 -3.057 5.826 1 84.701 269 ASP A C 1
ATOM 3635 O O . ASP A 1 269 ? -4.278 -2.716 6.404 1 85.818 269 ASP A O 1
ATOM 3644 N N . GLN A 1 270 ? -6.204 -3.893 6.364 1 87.265 270 GLN A N 1
ATOM 3645 C CA . GLN A 1 270 ? -6.023 -4.506 7.67 1 85.196 270 GLN A CA 1
ATOM 3646 C C . GLN A 1 270 ? -4.899 -5.544 7.571 1 78.91 270 GLN A C 1
ATOM 3647 O O . GLN A 1 270 ? -4.134 -5.712 8.527 1 74.751 270 GLN A O 1
ATOM 3661 N N . LEU A 1 271 ? -4.784 -6.215 6.407 1 70.806 271 LEU A N 1
ATOM 3662 C CA . LEU A 1 271 ? -3.692 -7.158 6.175 1 67.676 271 LEU A CA 1
ATOM 3663 C C . LEU A 1 271 ? -2.342 -6.435 6.143 1 65.223 271 LEU A C 1
ATOM 3664 O O . LEU A 1 271 ? -1.398 -6.874 6.778 1 62.429 271 LEU A O 1
ATOM 3680 N N . LEU A 1 272 ? -2.255 -5.33 5.406 1 67.341 272 LEU A N 1
ATOM 3681 C CA . LEU A 1 272 ? -1.016 -4.587 5.289 1 68.155 272 LEU A CA 1
ATOM 3682 C C . LEU A 1 272 ? -0.58 -4.006 6.642 1 72.235 272 LEU A C 1
ATOM 3683 O O . LEU A 1 272 ? 0.613 -3.808 6.876 1 77.845 272 LEU A O 1
ATOM 3699 N N . ASN A 1 273 ? -1.514 -3.754 7.562 1 73.172 273 ASN A N 1
ATOM 3700 C CA . ASN A 1 273 ? -1.133 -3.182 8.845 1 74.707 273 ASN A CA 1
ATOM 3701 C C . ASN A 1 273 ? -0.647 -4.288 9.785 1 75.761 273 ASN A C 1
ATOM 3702 O O . ASN A 1 273 ? 0.356 -4.104 10.489 1 74.247 273 ASN A O 1
ATOM 3713 N N . ASN A 1 274 ? -1.298 -5.456 9.728 1 72.924 274 ASN A N 1
ATOM 3714 C CA . ASN A 1 274 ? -0.878 -6.605 10.517 1 72.521 274 ASN A CA 1
ATOM 3715 C C . ASN A 1 274 ? 0.394 -7.264 9.964 1 73.94 274 ASN A C 1
ATOM 3716 O O . ASN A 1 274 ? 1.053 -8.012 10.687 1 72.928 274 ASN A O 1
ATOM 3727 N N . ASN A 1 275 ? 0.737 -7.022 8.69 1 69.904 275 ASN A N 1
ATOM 3728 C CA . ASN A 1 275 ? 1.869 -7.685 8.07 1 68.803 275 ASN A CA 1
ATOM 3729 C C . ASN A 1 275 ? 2.704 -6.644 7.311 1 72.281 275 ASN A C 1
ATOM 3730 O O . ASN A 1 275 ? 2.791 -6.702 6.084 1 70.66 275 ASN A O 1
ATOM 3741 N N . PRO A 1 276 ? 3.395 -5.704 8.013 1 69.43 276 PRO A N 1
ATOM 3742 C CA . PRO A 1 276 ? 3.942 -4.492 7.396 1 67.139 276 PRO A CA 1
ATOM 3743 C C . PRO A 1 276 ? 5.015 -4.761 6.355 1 67.307 276 PRO A C 1
ATOM 3744 O O . PRO A 1 276 ? 5.307 -3.892 5.538 1 67.938 276 PRO A O 1
ATOM 3755 N N . ALA A 1 277 ? 5.616 -5.949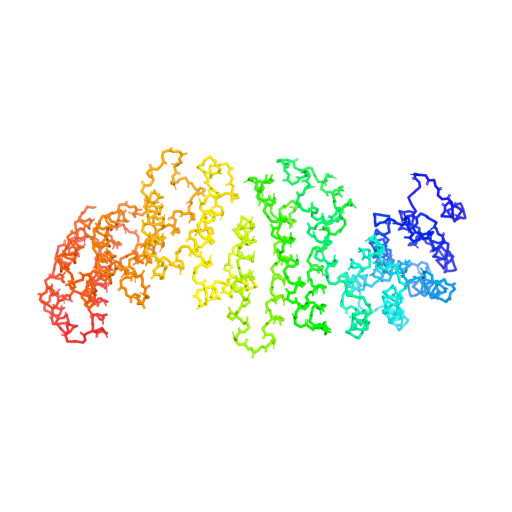 6.413 1 64.701 277 ALA A N 1
ATOM 3756 C CA . ALA A 1 277 ? 6.619 -6.31 5.429 1 62.348 277 ALA A CA 1
ATOM 3757 C C . ALA A 1 277 ? 5.989 -6.394 4.043 1 64.038 277 ALA A C 1
ATOM 3758 O O . ALA A 1 277 ? 6.68 -6.165 3.044 1 65.589 277 ALA A O 1
ATOM 3765 N N . LEU A 1 278 ? 4.684 -6.721 3.994 1 60.369 278 LEU A N 1
ATOM 3766 C CA . LEU A 1 278 ? 3.991 -6.849 2.726 1 58.142 278 LEU A CA 1
ATOM 3767 C C . LEU A 1 278 ? 3.932 -5.497 2.013 1 59.806 278 LEU A C 1
ATOM 3768 O O . LEU A 1 278 ? 3.745 -5.463 0.8 1 60.832 278 LEU A O 1
ATOM 3784 N N . LYS A 1 279 ? 4.157 -4.38 2.722 1 59.128 279 LYS A N 1
ATOM 3785 C CA . LYS A 1 279 ? 4.224 -3.096 2.034 1 62.136 279 LYS A CA 1
ATOM 3786 C C . LYS A 1 279 ? 5.595 -2.862 1.379 1 64.114 279 LYS A C 1
ATOM 3787 O O . LYS A 1 279 ? 5.782 -1.835 0.729 1 67.22 279 LYS A O 1
ATOM 3806 N N . HIS A 1 280 ? 6.573 -3.768 1.552 1 57.59 280 HIS A N 1
ATOM 3807 C CA . HIS A 1 280 ? 7.93 -3.453 1.145 1 57.673 280 HIS A CA 1
ATOM 3808 C C . HIS A 1 280 ? 8.675 -4.66 0.572 1 56.25 280 HIS A C 1
ATOM 3809 O O . HIS A 1 280 ? 9.897 -4.729 0.692 1 57.511 280 HIS A O 1
ATOM 3824 N N . LEU A 1 281 ? 7.979 -5.585 -0.09 1 55.741 281 LEU A N 1
ATOM 3825 C CA . LEU A 1 281 ? 8.644 -6.761 -0.64 1 58.37 281 LEU A CA 1
ATOM 3826 C C . LEU A 1 281 ? 9.739 -6.357 -1.629 1 60.48 281 LEU A C 1
ATOM 3827 O O . LEU A 1 281 ? 10.815 -6.955 -1.642 1 59.125 281 LEU A O 1
ATOM 3843 N N . ASN A 1 282 ? 9.493 -5.313 -2.425 1 61.474 282 ASN A N 1
ATOM 3844 C CA . ASN A 1 282 ? 10.46 -4.963 -3.449 1 61.491 282 ASN A CA 1
ATOM 3845 C C . ASN A 1 282 ? 11.696 -4.371 -2.783 1 60.999 282 ASN A C 1
ATOM 3846 O O . ASN A 1 282 ? 12.807 -4.851 -3.015 1 60.319 282 ASN A O 1
ATOM 3857 N N . ARG A 1 283 ? 11.491 -3.359 -1.937 1 60.565 283 ARG A N 1
ATOM 3858 C CA . ARG A 1 283 ? 12.588 -2.663 -1.291 1 58.75 283 ARG A CA 1
ATOM 3859 C C . ARG A 1 283 ? 13.45 -3.651 -0.501 1 58.562 283 ARG A C 1
ATOM 3860 O O . ARG A 1 283 ? 14.676 -3.52 -0.489 1 52.805 283 ARG A O 1
ATOM 3881 N N . LEU A 1 284 ? 12.786 -4.622 0.151 1 57.391 284 LEU A N 1
ATOM 3882 C CA . LEU A 1 284 ? 13.462 -5.66 0.916 1 58.871 284 LEU A CA 1
ATOM 3883 C C . LEU A 1 284 ? 14.307 -6.523 -0.018 1 55.121 284 LEU A C 1
ATOM 3884 O O . LEU A 1 284 ? 15.371 -6.985 0.358 1 55.442 284 LEU A O 1
ATOM 3900 N N . SER A 1 285 ? 13.801 -6.845 -1.198 1 57.603 285 SER A N 1
ATOM 3901 C CA . SER A 1 285 ? 14.606 -7.625 -2.128 1 59.783 285 SER A CA 1
ATOM 3902 C C . SER A 1 285 ? 15.871 -6.843 -2.489 1 52.081 285 SER A C 1
ATOM 3903 O O . SER A 1 285 ? 16.93 -7.42 -2.558 1 52.255 285 SER A O 1
ATOM 3911 N N . PHE A 1 286 ? 15.766 -5.52 -2.628 1 52.653 286 PHE A N 1
ATOM 3912 C CA . PHE A 1 286 ? 16.888 -4.672 -2.995 1 54.119 286 PHE A CA 1
ATOM 3913 C C . PHE A 1 286 ? 17.885 -4.587 -1.845 1 54.545 286 PHE A C 1
ATOM 3914 O O . PHE A 1 286 ? 19.099 -4.602 -2.064 1 56.13 286 PHE A O 1
ATOM 3931 N N . LEU A 1 287 ? 17.373 -4.475 -0.615 1 56.388 287 LEU A N 1
ATOM 3932 C CA . LEU A 1 287 ? 18.24 -4.536 0.545 1 54.121 287 LEU A CA 1
ATOM 3933 C C . LEU A 1 287 ? 19.027 -5.836 0.481 1 55.071 287 LEU A C 1
ATOM 3934 O O . LEU A 1 287 ? 20.24 -5.822 0.653 1 57.251 287 LEU A O 1
ATOM 3950 N N . PHE A 1 288 ? 18.356 -6.953 0.199 1 53.527 288 PHE A N 1
ATOM 3951 C CA . PHE A 1 288 ? 19.059 -8.216 0.08 1 54.661 288 PHE A CA 1
ATOM 3952 C C . PHE A 1 288 ? 20.11 -8.159 -1.02 1 60.245 288 PHE A C 1
ATOM 3953 O O . PHE A 1 288 ? 21.241 -8.604 -0.835 1 62.963 288 PHE A O 1
ATOM 3970 N N . GLU A 1 289 ? 19.731 -7.619 -2.172 1 59.254 289 GLU A N 1
ATOM 3971 C CA . GLU A 1 289 ? 20.63 -7.642 -3.312 1 63.93 289 GLU A CA 1
ATOM 3972 C C . GLU A 1 289 ? 21.92 -6.916 -2.945 1 61.653 289 GLU A C 1
ATOM 3973 O O . GLU A 1 289 ? 23.023 -7.386 -3.235 1 57.752 289 GLU A O 1
ATOM 3985 N N . ARG A 1 290 ? 21.766 -5.752 -2.322 1 58.919 290 ARG A N 1
ATOM 3986 C CA . ARG A 1 290 ? 22.912 -4.912 -2.048 1 56.889 290 ARG A CA 1
ATOM 3987 C C . ARG A 1 290 ? 23.75 -5.512 -0.92 1 58.932 290 ARG A C 1
ATOM 3988 O O . ARG A 1 290 ? 24.965 -5.385 -0.924 1 61.172 290 ARG A O 1
ATOM 4009 N N . THR A 1 291 ? 23.094 -6.193 0.022 1 60.06 291 THR A N 1
ATOM 4010 C CA . THR A 1 291 ? 23.754 -6.717 1.204 1 60.763 291 THR A CA 1
ATOM 4011 C C . THR A 1 291 ? 24.578 -7.933 0.821 1 61.879 291 THR A C 1
ATOM 4012 O O . THR A 1 291 ? 25.708 -8.078 1.291 1 62.627 291 THR A O 1
ATOM 4023 N N . VAL A 1 292 ? 24.002 -8.829 0.015 1 58.105 292 VAL A N 1
ATOM 4024 C CA . VAL A 1 292 ? 24.678 -10.094 -0.215 1 62.672 292 VAL A CA 1
ATOM 4025 C C . VAL A 1 292 ? 25.975 -9.866 -1.01 1 64.613 292 VAL A C 1
ATOM 4026 O O . VAL A 1 292 ? 26.862 -10.708 -0.996 1 60.921 292 VAL A O 1
ATOM 4039 N N . LYS A 1 293 ? 26.085 -8.712 -1.679 1 65.088 293 LYS A N 1
ATOM 4040 C CA . LYS A 1 293 ? 27.236 -8.35 -2.483 1 65.89 293 LYS A CA 1
ATOM 4041 C C . LYS A 1 293 ? 28.398 -7.828 -1.63 1 71.42 293 LYS A C 1
ATOM 4042 O O . LYS A 1 293 ? 29.558 -7.945 -2.041 1 67.358 293 LYS A O 1
ATOM 4061 N N . LEU A 1 294 ? 28.099 -7.268 -0.448 1 70.911 294 LEU A N 1
ATOM 4062 C CA . LEU A 1 294 ? 29.115 -6.728 0.449 1 66.779 294 LEU A CA 1
ATOM 4063 C C . LEU A 1 294 ? 29.517 -7.741 1.526 1 65.741 294 LEU A C 1
ATOM 4064 O O . LEU A 1 294 ? 30.312 -7.439 2.402 1 71.198 294 LEU A O 1
ATOM 4080 N N . ASN A 1 295 ? 28.957 -8.947 1.476 1 67.105 295 ASN A N 1
ATOM 4081 C CA . ASN A 1 295 ? 29.214 -9.98 2.463 1 65.886 295 ASN A CA 1
ATOM 4082 C C . ASN A 1 295 ? 30.556 -10.658 2.197 1 70.598 295 ASN A C 1
ATOM 4083 O O . ASN A 1 295 ? 30.783 -11.202 1.132 1 68.248 295 ASN A O 1
ATOM 4094 N N . ASP A 1 296 ? 31.441 -10.69 3.183 1 78.496 296 ASP A N 1
ATOM 4095 C CA . ASP A 1 296 ? 32.655 -11.465 3.028 1 84.368 296 ASP A CA 1
ATOM 4096 C C . ASP A 1 296 ? 32.562 -12.677 3.947 1 79.565 296 ASP A C 1
ATOM 4097 O O . ASP A 1 296 ? 32.991 -12.616 5.087 1 107.4 296 ASP A O 1
ATOM 4106 N N . GLY A 1 297 ? 31.964 -13.763 3.473 1 65.526 297 GLY A N 1
ATOM 4107 C CA . GLY A 1 297 ? 31.949 -14.993 4.238 1 57.865 297 GLY A CA 1
ATOM 4108 C C . GLY A 1 297 ? 32.478 -16.157 3.407 1 56.797 297 GLY A C 1
ATOM 4109 O O . GLY A 1 297 ? 32.634 -16.06 2.2 1 65.323 297 GLY A O 1
ATOM 4113 N N . SER A 1 298 ? 32.717 -17.272 4.084 1 54.337 298 SER A N 1
ATOM 4114 C CA . SER A 1 298 ? 33.27 -18.45 3.442 1 55.059 298 SER A CA 1
ATOM 4115 C C . SER A 1 298 ? 32.281 -19 2.441 1 57.004 298 SER A C 1
ATOM 4116 O O . SER A 1 298 ? 31.09 -18.853 2.62 1 64.264 298 SER A O 1
ATOM 4124 N N . ILE A 1 299 ? 32.8 -19.776 1.502 1 59.116 299 ILE A N 1
ATOM 4125 C CA . ILE A 1 299 ? 32.006 -20.329 0.424 1 58.102 299 ILE A CA 1
ATOM 4126 C C . ILE A 1 299 ? 30.997 -21.334 0.958 1 56.398 299 ILE A C 1
ATOM 4127 O O . ILE A 1 299 ? 29.858 -21.316 0.517 1 53.344 299 ILE A O 1
ATOM 4143 N N . GLN A 1 300 ? 31.436 -22.223 1.855 1 60.6 300 GLN A N 1
ATOM 4144 C CA . GLN A 1 300 ? 30.564 -23.213 2.468 1 60.668 300 GLN A CA 1
ATOM 4145 C C . GLN A 1 300 ? 29.348 -22.534 3.105 1 63.126 300 GLN A C 1
ATOM 4146 O O . GLN A 1 300 ? 28.212 -22.988 2.926 1 59.131 300 GLN A O 1
ATOM 4160 N N . SER A 1 301 ? 29.593 -21.438 3.834 1 61.565 301 SER A N 1
ATOM 4161 C CA . SER A 1 301 ? 28.497 -20.785 4.522 1 62.104 301 SER A CA 1
ATOM 4162 C C . SER A 1 301 ? 27.679 -19.933 3.554 1 58.713 301 SER A C 1
ATOM 4163 O O . SER A 1 301 ? 26.513 -19.71 3.81 1 60.374 301 SER A O 1
ATOM 4171 N N . ASN A 1 302 ? 28.276 -19.377 2.498 1 60.381 302 ASN A N 1
ATOM 4172 C CA . ASN A 1 302 ? 27.475 -18.653 1.525 1 64.693 302 ASN A CA 1
ATOM 4173 C C . ASN A 1 302 ? 26.53 -19.63 0.83 1 67.361 302 ASN A C 1
ATOM 4174 O O . ASN A 1 302 ? 25.379 -19.265 0.594 1 63.335 302 ASN A O 1
ATOM 4185 N N . LEU A 1 303 ? 27.016 -20.859 0.551 1 65.121 303 LEU A N 1
ATOM 4186 C CA . LEU A 1 303 ? 26.253 -21.841 -0.213 1 63.978 303 LEU A CA 1
ATOM 4187 C C . LEU A 1 303 ? 25.179 -22.45 0.682 1 63.663 303 LEU A C 1
ATOM 4188 O O . LEU A 1 303 ? 24.165 -22.955 0.203 1 63.309 303 LEU A O 1
ATOM 4204 N N . ASN A 1 304 ? 25.384 -22.36 1.987 1 64.517 304 ASN A N 1
ATOM 4205 C CA . ASN A 1 304 ? 24.43 -22.896 2.927 1 63.771 304 ASN A CA 1
ATOM 4206 C C . ASN A 1 304 ? 23.322 -21.871 3.155 1 62.017 304 ASN A C 1
ATOM 4207 O O . ASN A 1 304 ? 22.187 -22.272 3.358 1 58.387 304 ASN A O 1
ATOM 4218 N N . ASP A 1 305 ? 23.665 -20.571 3.132 1 58.591 305 ASP A N 1
ATOM 4219 C CA . ASP A 1 305 ? 22.699 -19.486 3.201 1 60.397 305 ASP A CA 1
ATOM 4220 C C . ASP A 1 305 ? 21.754 -19.558 1.981 1 63.959 305 ASP A C 1
ATOM 4221 O O . ASP A 1 305 ? 20.564 -19.249 2.045 1 59.393 305 ASP A O 1
ATOM 4230 N N . ILE A 1 306 ? 22.293 -19.951 0.826 1 64.828 306 ILE A N 1
ATOM 4231 C CA . ILE A 1 306 ? 21.512 -20.019 -0.391 1 61.096 306 ILE A CA 1
ATOM 4232 C C . ILE A 1 306 ? 20.521 -21.17 -0.262 1 56.872 306 ILE A C 1
ATOM 4233 O O . ILE A 1 306 ? 19.358 -20.992 -0.566 1 53.636 306 ILE A O 1
ATOM 4249 N N . ASP A 1 307 ? 20.961 -22.333 0.22 1 57.225 307 ASP A N 1
ATOM 4250 C CA . ASP A 1 307 ? 20.054 -23.456 0.387 1 60.305 307 ASP A CA 1
ATOM 4251 C C . ASP A 1 307 ? 18.902 -23.08 1.324 1 61.882 307 ASP A C 1
ATOM 4252 O O . ASP A 1 307 ? 17.739 -23.364 1.04 1 59.048 307 ASP A O 1
ATOM 4261 N N . ILE A 1 308 ? 19.218 -22.444 2.45 1 59.741 308 ILE A N 1
ATOM 4262 C CA . ILE A 1 308 ? 18.179 -22.08 3.396 1 59.875 308 ILE A CA 1
ATOM 4263 C C . ILE A 1 308 ? 17.205 -21.08 2.759 1 56.984 308 ILE A C 1
ATOM 4264 O O . ILE A 1 308 ? 15.991 -21.224 2.899 1 55.155 308 ILE A O 1
ATOM 4280 N N . SER A 1 309 ? 17.719 -20.049 2.092 1 52.583 309 SER A N 1
ATOM 4281 C CA . SER A 1 309 ? 16.851 -19.09 1.441 1 55.628 309 SER A CA 1
ATOM 4282 C C . SER A 1 309 ? 15.934 -19.772 0.422 1 60.642 309 SER A C 1
ATOM 4283 O O . SER A 1 309 ? 14.715 -19.533 0.387 1 54.269 309 SER A O 1
ATOM 4291 N N . LEU A 1 310 ? 16.525 -20.649 -0.401 1 57.4 310 LEU A N 1
ATOM 4292 C CA . LEU A 1 310 ? 15.753 -21.317 -1.435 1 55.748 310 LEU A CA 1
ATOM 4293 C C . LEU A 1 310 ? 14.717 -22.275 -0.843 1 53.796 310 LEU A C 1
ATOM 4294 O O . LEU A 1 310 ? 13.686 -22.488 -1.45 1 58.768 310 LEU A O 1
ATOM 4310 N N . ASN A 1 311 ? 14.974 -22.873 0.31 1 56.169 311 ASN A N 1
ATOM 4311 C CA . ASN A 1 311 ? 14.031 -23.827 0.866 1 59.845 311 ASN A CA 1
ATOM 4312 C C . ASN A 1 311 ? 12.806 -23.094 1.39 1 57.391 311 ASN A C 1
ATOM 4313 O O . ASN A 1 311 ? 11.704 -23.608 1.243 1 56.401 311 ASN A O 1
ATOM 4324 N N . LYS A 1 312 ? 13.021 -21.89 1.927 1 54.972 312 LYS A N 1
ATOM 4325 C CA . LYS A 1 312 ? 11.955 -21.063 2.468 1 53.722 312 LYS A CA 1
ATOM 4326 C C . LYS A 1 312 ? 11.078 -20.549 1.336 1 52.697 312 LYS A C 1
ATOM 4327 O O . LYS A 1 312 ? 9.863 -20.627 1.426 1 57.745 312 LYS A O 1
ATOM 4346 N N . MET A 1 313 ? 11.708 -20.036 0.278 1 54.387 313 MET A N 1
ATOM 4347 C CA . MET A 1 313 ? 11.01 -19.566 -0.906 1 54.174 313 MET A CA 1
ATOM 4348 C C . MET A 1 313 ? 10.23 -20.684 -1.596 1 52.685 313 MET A C 1
ATOM 4349 O O . MET A 1 313 ? 9.153 -20.433 -2.106 1 52.397 313 MET A O 1
ATOM 4363 N N . GLN A 1 314 ? 10.764 -21.908 -1.622 1 53.247 314 GLN A N 1
ATOM 4364 C CA . GLN A 1 314 ? 10.084 -23.024 -2.254 1 53.759 314 GLN A CA 1
ATOM 4365 C C . GLN A 1 314 ? 8.885 -23.423 -1.4 1 57.169 314 GLN A C 1
ATOM 4366 O O . GLN A 1 314 ? 7.847 -23.849 -1.909 1 58.479 314 GLN A O 1
ATOM 4380 N N . SER A 1 315 ? 9.051 -23.302 -0.085 1 57.355 315 SER A N 1
ATOM 4381 C CA . SER A 1 315 ? 8.024 -23.731 0.842 1 56.412 315 SER A CA 1
ATOM 4382 C C . SER A 1 315 ? 6.807 -22.82 0.689 1 55.572 315 SER A C 1
ATOM 4383 O O . SER A 1 315 ? 5.692 -23.323 0.571 1 50.399 315 SER A O 1
ATOM 4391 N N . PHE A 1 316 ? 7.062 -21.495 0.691 1 51.874 316 PHE A N 1
ATOM 4392 C CA . PHE A 1 316 ? 6.055 -20.475 0.443 1 52.471 316 PHE A CA 1
ATOM 4393 C C . PHE A 1 316 ? 5.354 -20.698 -0.908 1 54.149 316 PHE A C 1
ATOM 4394 O O . PHE A 1 316 ? 4.129 -20.69 -1.049 1 54.377 316 PHE A O 1
ATOM 4411 N N . SER A 1 317 ? 6.159 -20.884 -1.925 1 50.954 317 SER A N 1
ATOM 4412 C CA . SER A 1 317 ? 5.624 -20.991 -3.249 1 56.237 317 SER A CA 1
ATOM 4413 C C . SER A 1 317 ? 4.777 -22.263 -3.385 1 53.119 317 SER A C 1
ATOM 4414 O O . SER A 1 317 ? 3.786 -22.205 -4.087 1 50.596 317 SER A O 1
ATOM 4422 N N . GLU A 1 318 ? 5.15 -23.397 -2.769 1 53.423 318 GLU A N 1
ATOM 4423 C CA . GLU A 1 318 ? 4.402 -24.645 -2.922 1 56.475 318 GLU A CA 1
ATOM 4424 C C . GLU A 1 318 ? 3.058 -24.567 -2.189 1 62.053 318 GLU A C 1
ATOM 4425 O O . GLU A 1 318 ? 2.004 -25.043 -2.652 1 63.3 318 GLU A O 1
ATOM 4437 N N . LYS A 1 319 ? 3.124 -23.993 -0.994 1 58.174 319 LYS A N 1
ATOM 4438 C CA . LYS A 1 319 ? 1.93 -23.695 -0.234 1 58.987 319 LYS A CA 1
ATOM 4439 C C . LYS A 1 319 ? 1.068 -22.661 -0.981 1 59.079 319 LYS A C 1
ATOM 4440 O O . LYS A 1 319 ? -0.158 -22.75 -0.962 1 57.685 319 LYS A O 1
ATOM 4459 N N . LEU A 1 320 ? 1.678 -21.655 -1.622 1 55.407 320 LEU A N 1
ATOM 4460 C CA . LEU A 1 320 ? 0.866 -20.59 -2.179 1 56.066 320 LEU A CA 1
ATOM 4461 C C . LEU A 1 320 ? -0.048 -21.19 -3.241 1 61.918 320 LEU A C 1
ATOM 4462 O O . LEU A 1 320 ? -1.198 -20.79 -3.373 1 62.016 320 LEU A O 1
ATOM 4478 N N . SER A 1 321 ? 0.457 -22.205 -3.949 1 65.673 321 SER A N 1
ATOM 4479 C CA . SER A 1 321 ? -0.278 -22.822 -5.041 1 65.09 321 SER A CA 1
ATOM 4480 C C . SER A 1 321 ? -1.481 -23.645 -4.554 1 64.705 321 SER A C 1
ATOM 4481 O O . SER A 1 321 ? -2.337 -23.95 -5.369 1 61.312 321 SER A O 1
ATOM 4489 N N . LYS A 1 322 ? -1.505 -24.078 -3.282 1 63.281 322 LYS A N 1
ATOM 4490 C CA . LYS A 1 322 ? -2.636 -24.799 -2.71 1 70.198 322 LYS A CA 1
ATOM 4491 C C . LYS A 1 322 ? -3.679 -23.824 -2.153 1 67.492 322 LYS A C 1
ATOM 4492 O O . LYS A 1 322 ? -4.721 -24.275 -1.647 1 62.929 322 LYS A O 1
ATOM 4511 N N . LYS A 1 323 ? -3.373 -22.511 -2.216 1 60.795 323 LYS A N 1
ATOM 4512 C CA . LYS A 1 323 ? -4.204 -21.473 -1.624 1 59.004 323 LYS A CA 1
ATOM 4513 C C . LYS A 1 323 ? -5.173 -20.898 -2.657 1 64.452 323 LYS A C 1
ATOM 4514 O O . LYS A 1 323 ? -6.313 -20.557 -2.301 1 63.327 323 LYS A O 1
ATOM 4533 N N . ILE A 1 324 ? -4.719 -20.823 -3.92 1 62.513 324 ILE A N 1
ATOM 4534 C CA . ILE A 1 324 ? -5.399 -20.062 -4.948 1 62.999 324 ILE A CA 1
ATOM 4535 C C . ILE A 1 324 ? -5.707 -20.963 -6.135 1 67.508 324 ILE A C 1
ATOM 4536 O O . ILE A 1 324 ? -4.939 -21.858 -6.497 1 67.984 324 ILE A O 1
ATOM 4552 N N . SER A 1 325 ? -6.855 -20.706 -6.764 1 68.907 325 SER A N 1
ATOM 4553 C CA . SER A 1 325 ? -7.081 -21.26 -8.081 1 68.565 325 SER A CA 1
ATOM 4554 C C . SER A 1 325 ? -7.34 -20.15 -9.107 1 68.593 325 SER A C 1
ATOM 4555 O O . SER A 1 325 ? -6.983 -20.332 -10.268 1 76.088 325 SER A O 1
ATOM 4563 N N . VAL A 1 326 ? -7.82 -18.971 -8.694 1 64.809 326 VAL A N 1
ATOM 4564 C CA . VAL A 1 326 ? -8.167 -17.924 -9.647 1 68.648 326 VAL A CA 1
ATOM 4565 C C . VAL A 1 326 ? -7.864 -16.547 -9.054 1 71.292 326 VAL A C 1
ATOM 4566 O O . VAL A 1 326 ? -8.315 -16.267 -7.955 1 75.012 326 VAL A O 1
ATOM 4579 N N . LEU A 1 327 ? -7.17 -15.67 -9.796 1 78.55 327 LEU A N 1
ATOM 4580 C CA . LEU A 1 327 ? -7.063 -14.255 -9.447 1 85.652 327 LEU A CA 1
ATOM 4581 C C . LEU A 1 327 ? -8.082 -13.435 -10.231 1 99.251 327 LEU A C 1
ATOM 4582 O O . LEU A 1 327 ? -8.554 -13.89 -11.267 1 98.993 327 LEU A O 1
ATOM 4598 N N . ASP A 1 328 ? -8.389 -12.213 -9.758 1 114.416 328 ASP A N 1
ATOM 4599 C CA . ASP A 1 328 ? -9.234 -11.29 -10.512 1 120.348 328 ASP A CA 1
ATOM 4600 C C . ASP A 1 328 ? -8.342 -10.454 -11.431 1 127.526 328 ASP A C 1
ATOM 4601 O O . ASP A 1 328 ? -7.129 -10.389 -11.235 1 129.677 328 ASP A O 1
ATOM 4610 N N . ASP A 1 329 ? -8.965 -9.813 -12.429 1 131.771 329 ASP A N 1
ATOM 4611 C CA . ASP A 1 329 ? -8.282 -9.406 -13.65 1 124.611 329 ASP A CA 1
ATOM 4612 C C . ASP A 1 329 ? -7.365 -8.202 -13.403 1 128.695 329 ASP A C 1
ATOM 4613 O O . ASP A 1 329 ? -6.264 -8.167 -13.945 1 131.554 329 ASP A O 1
ATOM 4622 N N . ASP A 1 330 ? -7.8 -7.219 -12.596 1 135.627 330 ASP A N 1
ATOM 4623 C CA . ASP A 1 330 ? -6.951 -6.082 -12.248 1 133.815 330 ASP A CA 1
ATOM 4624 C C . ASP A 1 330 ? -5.806 -6.577 -11.363 1 120.184 330 ASP A C 1
ATOM 4625 O O . ASP A 1 330 ? -6.05 -7.249 -10.365 1 121.863 330 ASP A O 1
ATOM 4634 N N . SER A 1 331 ? -4.564 -6.255 -11.751 1 109.88 331 SER A N 1
ATOM 4635 C CA . SER A 1 331 ? -3.384 -6.584 -10.96 1 109.055 331 SER A CA 1
ATOM 4636 C C . SER A 1 331 ? -2.654 -5.311 -10.519 1 101.555 331 SER A C 1
ATOM 4637 O O . SER A 1 331 ? -1.476 -5.371 -10.187 1 87.543 331 SER A O 1
ATOM 4645 N N . SER A 1 332 ? -3.36 -4.169 -10.506 1 103.8 332 SER A N 1
ATOM 4646 C CA . SER A 1 332 ? -2.798 -2.885 -10.105 1 101.62 332 SER A CA 1
ATOM 4647 C C . SER A 1 332 ? -3.209 -2.548 -8.672 1 101.455 332 SER A C 1
ATOM 4648 O O . SER A 1 332 ? -2.88 -1.471 -8.169 1 92.097 332 SER A O 1
ATOM 4656 N N . LYS A 1 333 ? -3.979 -3.453 -8.047 1 104.351 333 LYS A N 1
ATOM 4657 C CA . LYS A 1 333 ? -4.464 -3.261 -6.688 1 105.712 333 LYS A CA 1
ATOM 4658 C C . LYS A 1 333 ? -4.581 -4.616 -5.987 1 89.405 333 LYS A C 1
ATOM 4659 O O . LYS A 1 333 ? -4.731 -5.658 -6.652 1 75.009 333 LYS A O 1
ATOM 4678 N N . GLY A 1 334 ? -4.495 -4.563 -4.643 1 77.026 334 GLY A N 1
ATOM 4679 C CA . GLY A 1 334 ? -4.802 -5.694 -3.782 1 73.371 334 GLY A CA 1
ATOM 4680 C C . GLY A 1 334 ? -3.971 -6.938 -4.101 1 71.552 334 GLY A C 1
ATOM 4681 O O . GLY A 1 334 ? -2.762 -6.841 -4.325 1 71.776 334 GLY A O 1
ATOM 4685 N N . VAL A 1 335 ? -4.631 -8.107 -4.114 1 66.067 335 VAL A N 1
ATOM 4686 C CA . VAL A 1 335 ? -3.942 -9.386 -4.096 1 64.708 335 VAL A CA 1
ATOM 4687 C C . VAL A 1 335 ? -3.141 -9.58 -5.374 1 71.473 335 VAL A C 1
ATOM 4688 O O . VAL A 1 335 ? -2.147 -10.306 -5.371 1 76.021 335 VAL A O 1
ATOM 4701 N N . GLY A 1 336 ? -3.603 -8.967 -6.467 1 71.263 336 GLY A N 1
ATOM 4702 C CA . GLY A 1 336 ? -2.903 -9.057 -7.736 1 67.688 336 GLY A CA 1
ATOM 4703 C C . GLY A 1 336 ? -1.591 -8.282 -7.702 1 63.484 336 GLY A C 1
ATOM 4704 O O . GLY A 1 336 ? -0.568 -8.831 -8.079 1 66.208 336 GLY A O 1
ATOM 4708 N N . GLN A 1 337 ? -1.635 -7.017 -7.249 1 63.507 337 GLN A N 1
ATOM 4709 C CA . GLN A 1 337 ? -0.447 -6.183 -7.117 1 65.193 337 GLN A CA 1
ATOM 4710 C C . GLN A 1 337 ? 0.51 -6.875 -6.148 1 59.615 337 GLN A C 1
ATOM 4711 O O . GLN A 1 337 ? 1.671 -7.018 -6.451 1 62.687 337 GLN A O 1
ATOM 4725 N N . LEU A 1 338 ? 0.01 -7.409 -5.038 1 61.079 338 LEU A N 1
ATOM 4726 C CA . LEU A 1 338 ? 0.859 -8.034 -4.043 1 61.437 338 LEU A CA 1
ATOM 4727 C C . LEU A 1 338 ? 1.571 -9.258 -4.608 1 64.421 338 LEU A C 1
ATOM 4728 O O . LEU A 1 338 ? 2.768 -9.425 -4.381 1 67.746 338 LEU A O 1
ATOM 4744 N N . LEU A 1 339 ? 0.846 -10.139 -5.301 1 67.816 339 LEU A N 1
ATOM 4745 C CA . LEU A 1 339 ? 1.45 -11.379 -5.76 1 66.582 339 LEU A CA 1
ATOM 4746 C C . LEU A 1 339 ? 2.419 -11.083 -6.895 1 65.843 339 LEU A C 1
ATOM 4747 O O . LEU A 1 339 ? 3.36 -11.837 -7.088 1 64.634 339 LEU A O 1
ATOM 4763 N N . ARG A 1 340 ? 2.181 -9.984 -7.62 1 64.766 340 ARG A N 1
ATOM 4764 C CA . ARG A 1 340 ? 3.105 -9.514 -8.632 1 64.918 340 ARG A CA 1
ATOM 4765 C C . ARG A 1 340 ? 4.401 -9.047 -7.96 1 63.426 340 ARG A C 1
ATOM 4766 O O . ARG A 1 340 ? 5.498 -9.489 -8.326 1 60.187 340 ARG A O 1
ATOM 4787 N N . GLN A 1 341 ? 4.273 -8.137 -6.986 1 58.289 341 GLN A N 1
ATOM 4788 C CA . GLN A 1 341 ? 5.409 -7.628 -6.234 1 58.231 341 GLN A CA 1
ATOM 4789 C C . GLN A 1 341 ? 6.209 -8.763 -5.595 1 56.62 341 GLN A C 1
ATOM 4790 O O . GLN A 1 341 ? 7.436 -8.762 -5.592 1 60.752 341 GLN A O 1
ATOM 4804 N N . CYS A 1 342 ? 5.509 -9.767 -5.094 1 56.178 342 CYS A N 1
ATOM 4805 C CA . CYS A 1 342 ? 6.143 -10.954 -4.554 1 58.355 342 CYS A CA 1
ATOM 4806 C C . CYS A 1 342 ? 7.003 -11.673 -5.591 1 56.273 342 CYS A C 1
ATOM 4807 O O . CYS A 1 342 ? 8.084 -12.157 -5.287 1 62.256 342 CYS A O 1
ATOM 4815 N N . LEU A 1 343 ? 6.543 -11.766 -6.832 1 60.652 343 LEU A N 1
ATOM 4816 C CA . LEU A 1 343 ? 7.32 -12.457 -7.848 1 59.922 343 LEU A CA 1
ATOM 4817 C C . LEU A 1 343 ? 8.548 -11.645 -8.267 1 56.553 343 LEU A C 1
ATOM 4818 O O . LEU A 1 343 ? 9.604 -12.229 -8.471 1 56.672 343 LEU A O 1
ATOM 4834 N N . TYR A 1 344 ? 8.415 -10.321 -8.44 1 56.056 344 TYR A N 1
ATOM 4835 C CA . TYR A 1 344 ? 9.566 -9.48 -8.74 1 60.544 344 TYR A CA 1
ATOM 4836 C C . TYR A 1 344 ? 10.62 -9.677 -7.639 1 62.203 344 TYR A C 1
ATOM 4837 O O . TYR A 1 344 ? 11.799 -9.9 -7.906 1 55.25 344 TYR A O 1
ATOM 4855 N N . ALA A 1 345 ? 10.182 -9.626 -6.38 1 60.56 345 ALA A N 1
ATOM 4856 C CA . ALA A 1 345 ? 11.105 -9.776 -5.28 1 58.148 345 ALA A CA 1
ATOM 4857 C C . ALA A 1 345 ? 11.813 -11.12 -5.371 1 56.328 345 ALA A C 1
ATOM 4858 O O . ALA A 1 345 ? 13.03 -11.167 -5.24 1 58.765 345 ALA A O 1
ATOM 4865 N N . SER A 1 346 ? 11.076 -12.213 -5.577 1 55.052 346 SER A N 1
ATOM 4866 C CA . SER A 1 346 ? 11.722 -13.522 -5.616 1 55.916 346 SER A CA 1
ATOM 4867 C C . SER A 1 346 ? 12.754 -13.592 -6.745 1 59.101 346 SER A C 1
ATOM 4868 O O . SER A 1 346 ? 13.769 -14.288 -6.634 1 61.111 346 SER A O 1
ATOM 4876 N N . ILE A 1 347 ? 12.485 -12.863 -7.839 1 58.388 347 ILE A N 1
ATOM 4877 C CA . ILE A 1 347 ? 13.349 -12.887 -9.006 1 57.269 347 ILE A CA 1
ATOM 4878 C C . ILE A 1 347 ? 14.627 -12.084 -8.754 1 52.569 347 ILE A C 1
ATOM 4879 O O . ILE A 1 347 ? 15.713 -12.607 -8.992 1 53.491 347 ILE A O 1
ATOM 4895 N N . ILE A 1 348 ? 14.504 -10.824 -8.314 1 48.896 348 ILE A N 1
ATOM 4896 C CA . ILE A 1 348 ? 15.645 -10.044 -7.855 1 47.262 348 ILE A CA 1
ATOM 4897 C C . ILE A 1 348 ? 16.477 -10.872 -6.88 1 49.067 348 ILE A C 1
ATOM 4898 O O . ILE A 1 348 ? 17.697 -10.948 -6.95 1 58.119 348 ILE A O 1
ATOM 4914 N N . ILE A 1 349 ? 15.82 -11.554 -5.962 1 52.696 349 ILE A N 1
ATOM 4915 C CA . ILE A 1 349 ? 16.565 -12.366 -5.015 1 52.782 349 ILE A CA 1
ATOM 4916 C C . ILE A 1 349 ? 17.328 -13.466 -5.749 1 52.226 349 ILE A C 1
ATOM 4917 O O . ILE A 1 349 ? 18.475 -13.702 -5.415 1 53.669 349 ILE A O 1
ATOM 4933 N N . HIS A 1 350 ? 16.702 -14.167 -6.694 1 53.255 350 HIS A N 1
ATOM 4934 C CA . HIS A 1 350 ? 17.387 -15.237 -7.4 1 53.9 350 HIS A CA 1
ATOM 4935 C C . HIS A 1 350 ? 18.559 -14.696 -8.225 1 53.384 350 HIS A C 1
ATOM 4936 O O . HIS A 1 350 ? 19.58 -15.356 -8.377 1 52.501 350 HIS A O 1
ATOM 4951 N N . GLN A 1 351 ? 18.393 -13.5 -8.78 1 52.74 351 GLN A N 1
ATOM 4952 C CA . GLN A 1 351 ? 19.402 -12.905 -9.628 1 52.776 351 GLN A CA 1
ATOM 4953 C C . GLN A 1 351 ? 20.637 -12.601 -8.785 1 55.807 351 GLN A C 1
ATOM 4954 O O . GLN A 1 351 ? 21.751 -12.803 -9.247 1 58.078 351 GLN A O 1
ATOM 4968 N N . ALA A 1 352 ? 20.425 -12.065 -7.574 1 55.359 352 ALA A N 1
ATOM 4969 C CA . ALA A 1 352 ? 21.521 -11.728 -6.681 1 54.573 352 ALA A CA 1
ATOM 4970 C C . ALA A 1 352 ? 22.241 -13.004 -6.253 1 53.897 352 ALA A C 1
ATOM 4971 O O . ALA A 1 352 ? 23.475 -13.063 -6.261 1 53.616 352 ALA A O 1
ATOM 4978 N N . ILE A 1 353 ? 21.467 -14.047 -5.946 1 50.249 353 ILE A N 1
ATOM 4979 C CA . ILE A 1 353 ? 22.063 -15.323 -5.585 1 50.323 353 ILE A CA 1
ATOM 4980 C C . ILE A 1 353 ? 22.912 -15.82 -6.747 1 51.42 353 ILE A C 1
ATOM 4981 O O . ILE A 1 353 ? 24.011 -16.27 -6.531 1 54.798 353 ILE A O 1
ATOM 4997 N N . LEU A 1 354 ? 22.425 -15.706 -7.981 1 54.705 354 LEU A N 1
ATOM 4998 C CA . LEU A 1 354 ? 23.135 -16.278 -9.113 1 53.26 354 LEU A CA 1
ATOM 4999 C C . LEU A 1 354 ? 24.361 -15.437 -9.463 1 53.358 354 LEU A C 1
ATOM 5000 O O . LEU A 1 354 ? 25.433 -16.016 -9.629 1 55.435 354 LEU A O 1
ATOM 5016 N N . THR A 1 355 ? 24.225 -14.102 -9.531 1 52.089 355 THR A N 1
ATOM 5017 C CA . THR A 1 355 ? 25.36 -13.268 -9.882 1 55.172 355 THR A CA 1
ATOM 5018 C C . THR A 1 355 ? 26.443 -13.39 -8.807 1 60.978 355 THR A C 1
ATOM 5019 O O . THR A 1 355 ? 27.602 -13.605 -9.143 1 64.287 355 THR A O 1
ATOM 5030 N N . THR A 1 356 ? 26.106 -13.323 -7.516 1 64.244 356 THR A N 1
ATOM 5031 C CA . THR A 1 356 ? 27.165 -13.485 -6.53 1 69.283 356 THR A CA 1
ATOM 5032 C C . THR A 1 356 ? 27.75 -14.896 -6.62 1 65.217 356 THR A C 1
ATOM 5033 O O . THR A 1 356 ? 28.952 -15.045 -6.472 1 71.193 356 THR A O 1
ATOM 5044 N N . PHE A 1 357 ? 26.974 -15.932 -6.939 1 59.703 357 PHE A N 1
ATOM 5045 C CA . PHE A 1 357 ? 27.588 -17.249 -7.091 1 62.407 357 PHE A CA 1
ATOM 5046 C C . PHE A 1 357 ? 28.536 -17.306 -8.309 1 71.172 357 PHE A C 1
ATOM 5047 O O . PHE A 1 357 ? 29.459 -18.132 -8.346 1 64.607 357 PHE A O 1
ATOM 5064 N N . PHE A 1 358 ? 28.315 -16.437 -9.315 1 70.01 358 PHE A N 1
ATOM 5065 C CA . PHE A 1 358 ? 29.162 -16.417 -10.506 1 73.03 358 PHE A CA 1
ATOM 5066 C C . PHE A 1 358 ? 30.449 -15.622 -10.28 1 69.105 358 PHE A C 1
ATOM 5067 O O . PHE A 1 358 ? 31.343 -15.745 -11.108 1 62.642 358 PHE A O 1
ATOM 5084 N N . GLN A 1 359 ? 30.531 -14.838 -9.185 1 69.155 359 GLN A N 1
ATOM 5085 C CA . GLN A 1 359 ? 31.747 -14.123 -8.827 1 71.509 359 GLN A CA 1
ATOM 5086 C C . GLN A 1 359 ? 32.897 -15.12 -8.683 1 66.387 359 GLN A C 1
ATOM 5087 O O . GLN A 1 359 ? 34.034 -14.772 -8.97 1 70.453 359 GLN A O 1
ATOM 5101 N N . LEU A 1 360 ? 32.592 -16.344 -8.231 1 63.228 360 LEU A N 1
ATOM 5102 C CA . LEU A 1 360 ? 33.583 -17.403 -8.075 1 65.173 360 LEU A CA 1
ATOM 5103 C C . LEU A 1 360 ? 34.416 -17.593 -9.35 1 68.55 360 LEU A C 1
ATOM 5104 O O . LEU A 1 360 ? 35.564 -17.984 -9.269 1 67.875 360 LEU A O 1
ATOM 5120 N N . ASP A 1 361 ? 33.827 -17.405 -10.534 1 71.488 361 ASP A N 1
ATOM 5121 C CA . ASP A 1 361 ? 34.572 -17.422 -11.787 1 71.117 361 ASP A CA 1
ATOM 5122 C C . ASP A 1 361 ? 35.293 -18.759 -12.017 1 66.551 361 ASP A C 1
ATOM 5123 O O . ASP A 1 361 ? 36.44 -18.78 -12.431 1 66.165 361 ASP A O 1
ATOM 5132 N N . ASN A 1 362 ? 34.596 -19.879 -11.823 1 63.417 362 ASN A N 1
ATOM 5133 C CA . ASN A 1 362 ? 35.205 -21.2 -11.824 1 59.733 362 ASN A CA 1
ATOM 5134 C C . ASN A 1 362 ? 34.093 -22.2 -12.092 1 59.73 362 ASN A C 1
ATOM 5135 O O . ASN A 1 362 ? 33.19 -22.386 -11.293 1 65.909 362 ASN A O 1
ATOM 5146 N N . ALA A 1 363 ? 34.165 -22.852 -13.232 1 62.113 363 ALA A N 1
ATOM 5147 C CA . ALA A 1 363 ? 33.032 -23.596 -13.735 1 62.585 363 ALA A CA 1
ATOM 5148 C C . ALA A 1 363 ? 32.912 -24.934 -13.009 1 62.173 363 ALA A C 1
ATOM 5149 O O . ALA A 1 363 ? 31.873 -25.577 -13.109 1 65.417 363 ALA A O 1
ATOM 5156 N N . ASP A 1 364 ? 33.961 -25.387 -12.317 1 62.05 364 ASP A N 1
ATOM 5157 C CA . ASP A 1 364 ? 33.852 -26.639 -11.584 1 63.041 364 ASP A CA 1
ATOM 5158 C C . ASP A 1 364 ? 32.767 -26.52 -10.516 1 60.427 364 ASP A C 1
ATOM 5159 O O . ASP A 1 364 ? 32.256 -27.554 -10.085 1 56.632 364 ASP A O 1
ATOM 5168 N N . TYR A 1 365 ? 32.515 -25.265 -10.078 1 57.323 365 TYR A N 1
ATOM 5169 C CA . TYR A 1 365 ? 31.637 -24.933 -8.973 1 58.406 365 TYR A CA 1
ATOM 5170 C C . TYR A 1 365 ? 30.222 -24.897 -9.521 1 57.011 365 TYR A C 1
ATOM 5171 O O . TYR A 1 365 ? 29.297 -25.407 -8.889 1 56.274 365 TYR A O 1
ATOM 5189 N N . THR A 1 366 ? 30.083 -24.24 -10.672 1 57.172 366 THR A N 1
ATOM 5190 C CA . THR A 1 366 ? 28.857 -24.288 -11.452 1 55.704 366 THR A CA 1
ATOM 5191 C C . THR A 1 366 ? 28.431 -25.742 -11.668 1 54.531 366 THR A C 1
ATOM 5192 O O . THR A 1 366 ? 27.359 -26.123 -11.243 1 54.092 366 THR A O 1
ATOM 5203 N N . LYS A 1 367 ? 29.289 -26.596 -12.215 1 57.508 367 LYS A N 1
ATOM 5204 C CA . LYS A 1 367 ? 28.96 -28.005 -12.438 1 60.064 367 LYS A CA 1
ATOM 5205 C C . LYS A 1 367 ? 28.498 -28.707 -11.155 1 60.885 367 LYS A C 1
ATOM 5206 O O . LYS A 1 367 ? 27.498 -29.437 -11.138 1 57.977 367 LYS A O 1
ATOM 5225 N N . TYR A 1 368 ? 29.24 -28.489 -10.063 1 59.803 368 TYR A N 1
ATOM 5226 C CA . TYR A 1 368 ? 29.001 -29.239 -8.84 1 58.163 368 TYR A CA 1
ATOM 5227 C C . TYR A 1 368 ? 27.719 -28.781 -8.134 1 55.597 368 TYR A C 1
ATOM 5228 O O . TYR A 1 368 ? 27.084 -29.594 -7.461 1 52.215 368 TYR A O 1
ATOM 5246 N N . PHE A 1 369 ? 27.394 -27.48 -8.216 1 53.384 369 PHE A N 1
ATOM 5247 C CA . PHE A 1 369 ? 26.482 -26.852 -7.264 1 52.941 369 PHE A CA 1
ATOM 5248 C C . PHE A 1 369 ? 25.222 -26.293 -7.934 1 55.142 369 PHE A C 1
ATOM 5249 O O . PHE A 1 369 ? 24.166 -26.327 -7.323 1 60.741 369 PHE A O 1
ATOM 5266 N N . LEU A 1 370 ? 25.318 -25.745 -9.152 1 58.247 370 LEU A N 1
ATOM 5267 C CA . LEU A 1 370 ? 24.181 -25.084 -9.782 1 60.279 370 LEU A CA 1
ATOM 5268 C C . LEU A 1 370 ? 22.99 -26.023 -10 1 60.793 370 LEU A C 1
ATOM 5269 O O . LEU A 1 370 ? 21.865 -25.591 -9.8 1 56.385 370 LEU A O 1
ATOM 5285 N N . PRO A 1 371 ? 23.148 -27.29 -10.452 1 60.581 371 PRO A N 1
ATOM 5286 C CA . PRO A 1 371 ? 22.011 -28.193 -10.597 1 60.505 371 PRO A CA 1
ATOM 5287 C C . PRO A 1 371 ? 21.059 -28.21 -9.413 1 60.499 371 PRO A C 1
ATOM 5288 O O . PRO A 1 371 ? 19.848 -28.119 -9.617 1 62.139 371 PRO A O 1
ATOM 5299 N N . SER A 1 372 ? 21.612 -28.293 -8.202 1 60.803 372 SER A N 1
ATOM 5300 C CA . SER A 1 372 ? 20.8 -28.374 -7.004 1 58.543 372 SER A CA 1
ATOM 5301 C C . SER A 1 372 ? 20.109 -27.051 -6.769 1 58.035 372 SER A C 1
ATOM 5302 O O . SER A 1 372 ? 18.939 -27.06 -6.39 1 63.556 372 SER A O 1
ATOM 5310 N N . PHE A 1 373 ? 20.797 -25.93 -7.019 1 53.171 373 PHE A N 1
ATOM 5311 C CA . PHE A 1 373 ? 20.118 -24.65 -6.87 1 58.102 373 PHE A CA 1
ATOM 5312 C C . PHE A 1 373 ? 19.009 -24.487 -7.909 1 58.261 373 PHE A C 1
ATOM 5313 O O . PHE A 1 373 ? 17.988 -23.875 -7.626 1 58.542 373 PHE A O 1
ATOM 5330 N N . SER A 1 374 ? 19.241 -25.03 -9.099 1 59.047 374 SER A N 1
ATOM 5331 C CA . SER A 1 374 ? 18.335 -24.942 -10.227 1 62.628 374 SER A CA 1
ATOM 5332 C C . SER A 1 374 ? 17.051 -25.75 -10.004 1 58.696 374 SER A C 1
ATOM 5333 O O . SER A 1 374 ? 15.984 -25.28 -10.378 1 51.746 374 SER A O 1
ATOM 5341 N N . ARG A 1 375 ? 17.167 -26.951 -9.41 1 58.101 375 ARG A N 1
ATOM 5342 C CA . ARG A 1 375 ? 16.026 -27.772 -9.048 1 58.312 375 ARG A CA 1
ATOM 5343 C C . ARG A 1 375 ? 15.081 -26.942 -8.18 1 58.671 375 ARG A C 1
ATOM 5344 O O . ARG A 1 375 ? 13.874 -26.923 -8.387 1 60.689 375 ARG A O 1
ATOM 5365 N N . LYS A 1 376 ? 15.662 -26.2 -7.244 1 56.331 376 LYS A N 1
ATOM 5366 C CA . LYS A 1 376 ? 14.903 -25.408 -6.302 1 51.762 376 LYS A CA 1
ATOM 5367 C C . LYS A 1 376 ? 14.341 -24.174 -6.987 1 49.558 376 LYS A C 1
ATOM 5368 O O . LYS A 1 376 ? 13.187 -23.836 -6.747 1 52.596 376 LYS A O 1
ATOM 5387 N N . ILE A 1 377 ? 15.155 -23.476 -7.772 1 48.617 377 ILE A N 1
ATOM 5388 C CA . ILE A 1 377 ? 14.705 -22.233 -8.379 1 52.112 377 ILE A CA 1
ATOM 5389 C C . ILE A 1 377 ? 13.61 -22.513 -9.416 1 54.953 377 ILE A C 1
ATOM 5390 O O . ILE A 1 377 ? 12.629 -21.772 -9.502 1 51.502 377 ILE A O 1
ATOM 5406 N N . LEU A 1 378 ? 13.77 -23.587 -10.196 1 54.264 378 LEU A N 1
ATOM 5407 C CA . LEU A 1 378 ? 12.785 -23.917 -11.212 1 54.937 378 LEU A CA 1
ATOM 5408 C C . LEU A 1 378 ? 11.502 -24.37 -10.518 1 55.862 378 LEU A C 1
ATOM 5409 O O . LEU A 1 378 ? 10.418 -24.063 -10.986 1 53.433 378 LEU A O 1
ATOM 5425 N N . SER A 1 379 ? 11.631 -25.07 -9.388 1 54.69 379 SER A N 1
ATOM 5426 C CA . SER A 1 379 ? 10.467 -25.471 -8.628 1 52.422 379 SER A CA 1
ATOM 5427 C C . SER A 1 379 ? 9.72 -24.246 -8.117 1 50.996 379 SER A C 1
ATOM 5428 O O . SER A 1 379 ? 8.51 -24.236 -8.127 1 55.011 379 SER A O 1
ATOM 5436 N N . ILE A 1 380 ? 10.423 -23.175 -7.769 1 51.507 380 ILE A N 1
ATOM 5437 C CA . ILE A 1 380 ? 9.77 -21.954 -7.333 1 49.354 380 ILE A CA 1
ATOM 5438 C C . ILE A 1 380 ? 9.077 -21.312 -8.519 1 50.881 380 ILE A C 1
ATOM 5439 O O . ILE A 1 380 ? 7.941 -20.882 -8.397 1 53.073 380 ILE A O 1
ATOM 5455 N N . LEU A 1 381 ? 9.735 -21.248 -9.674 1 51.274 381 LEU A N 1
ATOM 5456 C CA . LEU A 1 381 ? 9.111 -20.569 -10.806 1 51.097 381 LEU A CA 1
ATOM 5457 C C . LEU A 1 381 ? 7.875 -21.34 -11.31 1 51.092 381 LEU A C 1
ATOM 5458 O O . LEU A 1 381 ? 6.912 -20.719 -11.741 1 47.779 381 LEU A O 1
ATOM 5474 N N . PHE A 1 382 ? 7.913 -22.679 -11.249 1 51.278 382 PHE A N 1
ATOM 5475 C CA . PHE A 1 382 ? 6.803 -23.549 -11.58 1 52.156 382 PHE A CA 1
ATOM 5476 C C . PHE A 1 382 ? 5.599 -23.154 -10.738 1 54.673 382 PHE A C 1
ATOM 5477 O O . PHE A 1 382 ? 4.561 -22.817 -11.286 1 56.544 382 PHE A O 1
ATOM 5494 N N . ASN A 1 383 ? 5.778 -23.118 -9.419 1 53.777 383 ASN A N 1
ATOM 5495 C CA . ASN A 1 383 ? 4.694 -22.817 -8.491 1 54.012 383 ASN A CA 1
ATOM 5496 C C . ASN A 1 383 ? 4.199 -21.371 -8.629 1 51.401 383 ASN A C 1
ATOM 5497 O O . ASN A 1 383 ? 3.063 -21.105 -8.255 1 54.99 383 ASN A O 1
ATOM 5508 N N . LEU A 1 384 ? 5.005 -20.436 -9.151 1 49.501 384 LEU A N 1
ATOM 5509 C CA . LEU A 1 384 ? 4.599 -19.031 -9.233 1 50.248 384 LEU A CA 1
ATOM 5510 C C . LEU A 1 384 ? 4.258 -18.658 -10.678 1 52.498 384 LEU A C 1
ATOM 5511 O O . LEU A 1 384 ? 4.065 -17.477 -10.99 1 52.984 384 LEU A O 1
ATOM 5527 N N . PHE A 1 385 ? 4.24 -19.658 -11.567 1 55.293 385 PHE A N 1
ATOM 5528 C CA . PHE A 1 385 ? 4.155 -19.356 -12.992 1 57.476 385 PHE A CA 1
ATOM 5529 C C . PHE A 1 385 ? 2.867 -18.583 -13.271 1 57.378 385 PHE A C 1
ATOM 5530 O O . PHE A 1 385 ? 2.923 -17.626 -14.034 1 57.579 385 PHE A O 1
ATOM 5547 N N . PHE A 1 386 ? 1.757 -18.926 -12.588 1 56.685 386 PHE A N 1
ATOM 5548 C CA . PHE A 1 386 ? 0.492 -18.247 -12.826 1 59.414 386 PHE A CA 1
ATOM 5549 C C . PHE A 1 386 ? 0.642 -16.722 -12.728 1 60.437 386 PHE A C 1
ATOM 5550 O O . PHE A 1 386 ? -0.052 -15.998 -13.444 1 68.704 386 PHE A O 1
ATOM 5567 N N . ILE A 1 387 ? 1.535 -16.212 -11.876 1 58.126 387 ILE A N 1
ATOM 5568 C CA . ILE A 1 387 ? 1.677 -14.769 -11.723 1 60.247 387 ILE A CA 1
ATOM 5569 C C . ILE A 1 387 ? 2.415 -14.208 -12.931 1 61.651 387 ILE A C 1
ATOM 5570 O O . ILE A 1 387 ? 2.136 -13.081 -13.352 1 57.622 387 ILE A O 1
ATOM 5586 N N . VAL A 1 388 ? 3.422 -14.987 -13.366 1 66.497 388 VAL A N 1
ATOM 5587 C CA . VAL A 1 388 ? 4.349 -14.647 -14.433 1 68.462 388 VAL A CA 1
ATOM 5588 C C . VAL A 1 388 ? 3.558 -14.545 -15.722 1 69.927 388 VAL A C 1
ATOM 5589 O O . VAL A 1 388 ? 3.778 -13.63 -16.496 1 74.094 388 VAL A O 1
ATOM 5602 N N . ASP A 1 389 ? 2.683 -15.531 -15.94 1 73.102 389 ASP A N 1
ATOM 5603 C CA . ASP A 1 389 ? 1.828 -15.605 -17.113 1 77.842 389 ASP A CA 1
ATOM 5604 C C . ASP A 1 389 ? 1.07 -14.287 -17.32 1 78.203 389 ASP A C 1
ATOM 5605 O O . ASP A 1 389 ? 0.772 -13.922 -18.457 1 85.393 389 ASP A O 1
ATOM 5614 N N . ARG A 1 390 ? 0.789 -13.551 -16.239 1 74.656 390 ARG A N 1
ATOM 5615 C CA . ARG A 1 390 ? -0.034 -12.352 -16.331 1 82.277 390 ARG A CA 1
ATOM 5616 C C . ARG A 1 390 ? 0.806 -11.093 -16.565 1 82.976 390 ARG A C 1
ATOM 5617 O O . ARG A 1 390 ? 0.263 -10.023 -16.798 1 90.245 390 ARG A O 1
ATOM 5638 N N . ILE A 1 391 ? 2.129 -11.203 -16.502 1 92.531 391 ILE A N 1
ATOM 5639 C CA . ILE A 1 391 ? 3.01 -10.144 -16.976 1 105.231 391 ILE A CA 1
ATOM 5640 C C . ILE A 1 391 ? 3.361 -10.404 -18.446 1 109.999 391 ILE A C 1
ATOM 5641 O O . ILE A 1 391 ? 3.124 -9.546 -19.296 1 106.706 391 ILE A O 1
ATOM 5657 N N . GLY A 1 392 ? 3.883 -11.618 -18.717 1 117.978 392 GLY A N 1
ATOM 5658 C CA . GLY A 1 392 ? 4.554 -11.99 -19.958 1 116.712 392 GLY A CA 1
ATOM 5659 C C . GLY A 1 392 ? 6.057 -12.211 -19.729 1 127.388 392 GLY A C 1
ATOM 5660 O O . GLY A 1 392 ? 6.736 -11.332 -19.194 1 120.441 392 GLY A O 1
ATOM 5664 N N . THR A 1 393 ? 6.573 -13.389 -20.136 1 136.775 393 THR A N 1
ATOM 5665 C CA . THR A 1 393 ? 7.981 -13.754 -19.975 1 123.897 393 THR A CA 1
ATOM 5666 C C . THR A 1 393 ? 8.87 -12.736 -20.692 1 136.359 393 THR A C 1
ATOM 5667 O O . THR A 1 393 ? 9.779 -12.166 -20.08 1 135.663 393 THR A O 1
ATOM 5678 N N . GLY A 1 394 ? 8.584 -12.534 -21.99 1 131.193 394 GLY A N 1
ATOM 5679 C CA . GLY A 1 394 ? 9.376 -11.694 -22.874 1 123.419 394 GLY A CA 1
ATOM 5680 C C . GLY A 1 394 ? 9.326 -10.223 -22.464 1 121.604 394 GLY A C 1
ATOM 5681 O O . GLY A 1 394 ? 8.268 -9.69 -22.138 1 109.86 394 GLY A O 1
ATOM 5685 N N . GLY A 1 395 ? 10.496 -9.576 -22.498 1 125.47 395 GLY A N 1
ATOM 5686 C CA . GLY A 1 395 ? 10.633 -8.179 -22.124 1 121.448 395 GLY A CA 1
ATOM 5687 C C . GLY A 1 395 ? 11.303 -8.025 -20.761 1 118.696 395 GLY A C 1
ATOM 5688 O O . GLY A 1 395 ? 11.996 -7.033 -20.544 1 109.742 395 GLY A O 1
ATOM 5692 N N . PHE A 1 396 ? 11.098 -9.017 -19.874 1 120.428 396 PHE A N 1
ATOM 5693 C CA . PHE A 1 396 ? 11.452 -8.917 -18.463 1 116.856 396 PHE A CA 1
ATOM 5694 C C . PHE A 1 396 ? 12.798 -9.615 -18.21 1 102.399 396 PHE A C 1
ATOM 5695 O O . PHE A 1 396 ? 12.862 -10.792 -17.843 1 86.936 396 PHE A O 1
ATOM 5712 N N . GLN A 1 397 ? 13.885 -8.845 -18.368 1 94.184 397 GLN A N 1
ATOM 5713 C CA . GLN A 1 397 ? 15.235 -9.385 -18.429 1 86.928 397 GLN A CA 1
ATOM 5714 C C . GLN A 1 397 ? 15.508 -10.291 -17.222 1 80.322 397 GLN A C 1
ATOM 5715 O O . GLN A 1 397 ? 15.949 -11.432 -17.409 1 69.618 397 GLN A O 1
ATOM 5729 N N . PRO A 1 398 ? 15.293 -9.831 -15.954 1 69.672 398 PRO A N 1
ATOM 5730 C CA . PRO A 1 398 ? 15.703 -10.617 -14.791 1 62.202 398 PRO A CA 1
ATOM 5731 C C . PRO A 1 398 ? 15.088 -12.011 -14.782 1 58.317 398 PRO A C 1
ATOM 5732 O O . PRO A 1 398 ? 15.775 -12.993 -14.505 1 58.136 398 PRO A O 1
ATOM 5743 N N . TYR A 1 399 ? 13.807 -12.104 -15.137 1 57.44 399 TYR A N 1
ATOM 5744 C CA . TYR A 1 399 ? 13.138 -13.394 -15.127 1 58.328 399 TYR A CA 1
ATOM 5745 C C . TYR A 1 399 ? 13.872 -14.321 -16.099 1 59.164 399 TYR A C 1
ATOM 5746 O O . TYR A 1 399 ? 14.273 -15.427 -15.736 1 59.513 399 TYR A O 1
ATOM 5764 N N . ASN A 1 400 ? 14.086 -13.855 -17.332 1 61.952 400 ASN A N 1
ATOM 5765 C CA . ASN A 1 400 ? 14.734 -14.677 -18.349 1 62.634 400 ASN A CA 1
ATOM 5766 C C . ASN A 1 400 ? 16.157 -15.03 -17.924 1 55.482 400 ASN A C 1
ATOM 5767 O O . ASN A 1 400 ? 16.616 -16.168 -18.082 1 51.639 400 ASN A O 1
ATOM 5778 N N . PHE A 1 401 ? 16.853 -14.072 -17.32 1 53.594 401 PHE A N 1
ATOM 5779 C CA . PHE A 1 401 ? 18.198 -14.367 -16.854 1 54.231 401 PHE A CA 1
ATOM 5780 C C . PHE A 1 401 ? 18.184 -15.547 -15.886 1 54.095 401 PHE A C 1
ATOM 5781 O O . PHE A 1 401 ? 19.041 -16.43 -15.944 1 52.248 401 PHE A O 1
ATOM 5798 N N . VAL A 1 402 ? 17.203 -15.541 -14.974 1 53.825 402 VAL A N 1
ATOM 5799 C CA . VAL A 1 402 ? 17.175 -16.528 -13.92 1 50.366 402 VAL A CA 1
ATOM 5800 C C . VAL A 1 402 ? 16.794 -17.879 -14.502 1 53.131 402 VAL A C 1
ATOM 5801 O O . VAL A 1 402 ? 17.479 -18.882 -14.249 1 53.494 402 VAL A O 1
ATOM 5814 N N . TYR A 1 403 ? 15.706 -17.874 -15.29 1 54.062 403 TYR A N 1
ATOM 5815 C CA . TYR A 1 403 ? 15.179 -19.096 -15.878 1 53.518 403 TYR A CA 1
ATOM 5816 C C . TYR A 1 403 ? 16.237 -19.752 -16.769 1 49.889 403 TYR A C 1
ATOM 5817 O O . TYR A 1 403 ? 16.528 -20.949 -16.636 1 46.024 403 TYR A O 1
ATOM 5835 N N . LEU A 1 404 ? 16.841 -18.967 -17.664 1 50.759 404 LEU A N 1
ATOM 5836 C CA . LEU A 1 404 ? 17.725 -19.555 -18.667 1 55.647 404 LEU A CA 1
ATOM 5837 C C . LEU A 1 404 ? 19.011 -20.05 -18.001 1 58.16 404 LEU A C 1
ATOM 5838 O O . LEU A 1 404 ? 19.531 -21.122 -18.332 1 56.856 404 LEU A O 1
ATOM 5854 N N . THR A 1 405 ? 19.535 -19.259 -17.056 1 59.73 405 THR A N 1
ATOM 5855 C CA . THR A 1 405 ? 20.728 -19.672 -16.338 1 55.372 405 THR A CA 1
ATOM 5856 C C . THR A 1 405 ? 20.457 -21.041 -15.718 1 54.044 405 THR A C 1
ATOM 5857 O O . THR A 1 405 ? 21.31 -21.913 -15.756 1 53.285 405 THR A O 1
ATOM 5868 N N . CYS A 1 406 ? 19.258 -21.249 -15.162 1 53.815 406 CYS A N 1
ATOM 5869 C CA . CYS A 1 406 ? 19.016 -22.472 -14.41 1 57.674 406 CYS A CA 1
ATOM 5870 C C . CYS A 1 406 ? 18.833 -23.646 -15.361 1 60.187 406 CYS A C 1
ATOM 5871 O O . CYS A 1 406 ? 19.335 -24.747 -15.115 1 62.075 406 CYS A O 1
ATOM 5879 N N . LEU A 1 407 ? 18.106 -23.389 -16.45 1 61.556 407 LEU A N 1
ATOM 5880 C CA . LEU A 1 407 ? 17.859 -24.414 -17.439 1 60.64 407 LEU A CA 1
ATOM 5881 C C . LEU A 1 407 ? 19.167 -24.808 -18.128 1 55.96 407 LEU A C 1
ATOM 5882 O O . LEU A 1 407 ? 19.492 -25.99 -18.21 1 54.374 407 LEU A O 1
ATOM 5898 N N . GLN A 1 408 ? 19.915 -23.825 -18.642 1 56.548 408 GLN A N 1
ATOM 5899 C CA . GLN A 1 408 ? 21.198 -24.114 -19.288 1 62.143 408 GLN A CA 1
ATOM 5900 C C . GLN A 1 408 ? 22.116 -24.866 -18.323 1 60.23 408 GLN A C 1
ATOM 5901 O O . GLN A 1 408 ? 22.784 -25.817 -18.706 1 62.009 408 GLN A O 1
ATOM 5915 N N . GLY A 1 409 ? 22.092 -24.466 -17.05 1 59.045 409 GLY A N 1
ATOM 5916 C CA . GLY A 1 409 ? 22.82 -25.154 -16.007 1 59.543 409 GLY A CA 1
ATOM 5917 C C . GLY A 1 409 ? 22.503 -26.644 -15.955 1 59.855 409 GLY A C 1
ATOM 5918 O O . GLY A 1 409 ? 23.445 -27.444 -15.999 1 58.8 409 GLY A O 1
ATOM 5922 N N . ILE A 1 410 ? 21.21 -27.005 -15.808 1 57.353 410 ILE A N 1
ATOM 5923 C CA . ILE A 1 410 ? 20.866 -28.408 -15.596 1 61.471 410 ILE A CA 1
ATOM 5924 C C . ILE A 1 410 ? 21.062 -29.208 -16.884 1 64.241 410 ILE A C 1
ATOM 5925 O O . ILE A 1 410 ? 21.365 -30.403 -16.828 1 60.739 410 ILE A O 1
ATOM 5941 N N . ILE A 1 411 ? 20.929 -28.545 -18.04 1 63.855 411 ILE A N 1
ATOM 5942 C CA . ILE A 1 411 ? 21.045 -29.247 -19.304 1 64.36 411 ILE A CA 1
ATOM 5943 C C . ILE A 1 411 ? 22.514 -29.586 -19.54 1 66.843 411 ILE A C 1
ATOM 5944 O O . ILE A 1 411 ? 22.862 -30.719 -19.881 1 68.571 411 ILE A O 1
ATOM 5960 N N . GLN A 1 412 ? 23.376 -28.593 -19.321 1 65.449 412 GLN A N 1
ATOM 5961 C CA . GLN A 1 412 ? 24.812 -28.767 -19.482 1 67.641 412 GLN A CA 1
ATOM 5962 C C . GLN A 1 412 ? 25.415 -29.795 -18.505 1 65.203 412 GLN A C 1
ATOM 5963 O O . GLN A 1 412 ? 26.208 -30.619 -18.928 1 63.592 412 GLN A O 1
ATOM 5977 N N . TYR A 1 413 ? 25.037 -29.805 -17.217 1 63.605 413 TYR A N 1
ATOM 5978 C CA . TYR A 1 413 ? 25.791 -30.575 -16.235 1 64.381 413 TYR A CA 1
ATOM 5979 C C . TYR A 1 413 ? 24.995 -31.704 -15.563 1 66.301 413 TYR A C 1
ATOM 5980 O O . TYR A 1 413 ? 25.625 -32.602 -15.009 1 66.228 413 TYR A O 1
ATOM 5998 N N . ASP A 1 414 ? 23.647 -31.66 -15.553 1 66.598 414 ASP A N 1
ATOM 5999 C CA . ASP A 1 414 ? 22.845 -32.691 -14.896 1 66.777 414 ASP A CA 1
ATOM 6000 C C . ASP A 1 414 ? 21.468 -32.843 -15.553 1 69.729 414 ASP A C 1
ATOM 6001 O O . ASP A 1 414 ? 20.486 -32.211 -15.16 1 67.153 414 ASP A O 1
ATOM 6010 N N . MET A 1 415 ? 21.391 -33.72 -16.553 1 73.716 415 MET A N 1
ATOM 6011 C CA . MET A 1 415 ? 20.157 -33.925 -17.287 1 74.491 415 MET A CA 1
ATOM 6012 C C . MET A 1 415 ? 19.179 -34.717 -16.407 1 73.837 415 MET A C 1
ATOM 6013 O O . MET A 1 415 ? 17.973 -34.522 -16.528 1 72.705 415 MET A O 1
ATOM 6027 N N . LYS A 1 416 ? 19.682 -35.547 -15.477 1 74.552 416 LYS A N 1
ATOM 6028 C CA . LYS A 1 416 ? 18.812 -36.305 -14.583 1 77.665 416 LYS A CA 1
ATOM 6029 C C . LYS A 1 416 ? 17.992 -35.389 -13.669 1 73.135 416 LYS A C 1
ATOM 6030 O O . LYS A 1 416 ? 16.912 -35.774 -13.229 1 66.461 416 LYS A O 1
ATOM 6049 N N . THR A 1 417 ? 18.478 -34.171 -13.404 1 70.262 417 THR A N 1
ATOM 6050 C CA . THR A 1 417 ? 17.72 -33.233 -12.594 1 68.55 417 THR A CA 1
ATOM 6051 C C . THR A 1 417 ? 16.526 -32.735 -13.4 1 70.039 417 THR A C 1
ATOM 6052 O O . THR A 1 417 ? 15.392 -32.798 -12.926 1 72.031 417 THR A O 1
ATOM 6063 N N . ALA A 1 418 ? 16.779 -32.254 -14.62 1 69.816 418 ALA A N 1
ATOM 6064 C CA . ALA A 1 418 ? 15.706 -31.815 -15.505 1 68.46 418 ALA A CA 1
ATOM 6065 C C . ALA A 1 418 ? 14.641 -32.901 -15.701 1 61.161 418 ALA A C 1
ATOM 6066 O O . ALA A 1 418 ? 13.469 -32.615 -15.639 1 62.556 418 ALA A O 1
ATOM 6073 N N . GLU A 1 419 ? 15.035 -34.147 -15.94 1 60.895 419 GLU A N 1
ATOM 6074 C CA . GLU A 1 419 ? 14.088 -35.231 -16.087 1 59.801 419 GLU A CA 1
ATOM 6075 C C . GLU A 1 419 ? 13.271 -35.423 -14.815 1 62.94 419 GLU A C 1
ATOM 6076 O O . GLU A 1 419 ? 12.076 -35.67 -14.899 1 66.101 419 GLU A O 1
ATOM 6088 N N . SER A 1 420 ? 13.909 -35.374 -13.643 1 71.114 420 SER A N 1
ATOM 6089 C CA . SER A 1 420 ? 13.18 -35.464 -12.381 1 72.607 420 SER A CA 1
ATOM 6090 C C . SER A 1 420 ? 12.188 -34.313 -12.228 1 63.582 420 SER A C 1
ATOM 6091 O O . SER A 1 420 ? 11.052 -34.531 -11.841 1 65.566 420 SER A O 1
ATOM 6099 N N . LEU A 1 421 ? 12.623 -33.087 -12.505 1 59.639 421 LEU A N 1
ATOM 6100 C CA . LEU A 1 421 ? 11.735 -31.946 -12.436 1 60.952 421 LEU A CA 1
ATOM 6101 C C . LEU A 1 421 ? 10.466 -32.218 -13.254 1 67.106 421 LEU A C 1
ATOM 6102 O O . LEU A 1 421 ? 9.347 -31.99 -12.782 1 61.465 421 LEU A O 1
ATOM 6118 N N . VAL A 1 422 ? 10.653 -32.678 -14.498 1 64.62 422 VAL A N 1
ATOM 6119 C CA . VAL A 1 422 ? 9.527 -32.944 -15.376 1 67.246 422 VAL A CA 1
ATOM 6120 C C . VAL A 1 422 ? 8.632 -34.03 -14.771 1 67.794 422 VAL A C 1
ATOM 6121 O O . VAL A 1 422 ? 7.414 -33.846 -14.733 1 64.335 422 VAL A O 1
ATOM 6134 N N . LYS A 1 423 ? 9.235 -35.13 -14.281 1 65.541 423 LYS A N 1
ATOM 6135 C CA . LYS A 1 423 ? 8.477 -36.232 -13.706 1 69.121 423 LYS A CA 1
ATOM 6136 C C . LYS A 1 423 ? 7.63 -35.739 -12.534 1 67.382 423 LYS A C 1
ATOM 6137 O O . LYS A 1 423 ? 6.455 -36.069 -12.458 1 64.079 423 LYS A O 1
ATOM 6156 N N . THR A 1 424 ? 8.238 -34.932 -11.657 1 66.268 424 THR A N 1
ATOM 6157 C CA . THR A 1 424 ? 7.589 -34.37 -10.48 1 66.756 424 THR A CA 1
ATOM 6158 C C . THR A 1 424 ? 6.475 -33.413 -10.893 1 64.172 424 THR A C 1
ATOM 6159 O O . THR A 1 424 ? 5.378 -33.5 -10.357 1 67.003 424 THR A O 1
ATOM 6170 N N . PHE A 1 425 ? 6.773 -32.501 -11.828 1 64.164 425 PHE A N 1
ATOM 6171 C CA . PHE A 1 425 ? 5.806 -31.536 -12.319 1 66.04 425 PHE A CA 1
ATOM 6172 C C . PHE A 1 425 ? 4.562 -32.228 -12.886 1 68.704 425 PHE A C 1
ATOM 6173 O O . PHE A 1 425 ? 3.461 -31.734 -12.663 1 68.47 425 PHE A O 1
ATOM 6190 N N . THR A 1 426 ? 4.713 -33.359 -13.598 1 70.352 426 THR A N 1
ATOM 6191 C CA . THR A 1 426 ? 3.552 -34.005 -14.206 1 73.335 426 THR A CA 1
ATOM 6192 C C . THR A 1 426 ? 2.88 -34.972 -13.231 1 76.177 426 THR A C 1
ATOM 6193 O O . THR A 1 426 ? 1.779 -35.41 -13.505 1 87.353 426 THR A O 1
ATOM 6204 N N . THR A 1 427 ? 3.504 -35.325 -12.109 1 78.582 427 THR A N 1
ATOM 6205 C CA . THR A 1 427 ? 2.794 -36.126 -11.124 1 80.687 427 THR A CA 1
ATOM 6206 C C . THR A 1 427 ? 1.655 -35.304 -10.519 1 77.171 427 THR A C 1
ATOM 6207 O O . THR A 1 427 ? 0.556 -35.822 -10.402 1 70.97 427 THR A O 1
ATOM 6218 N N . GLY A 1 428 ? 1.925 -34.042 -10.146 1 80.406 428 GLY A N 1
ATOM 6219 C CA . GLY A 1 428 ? 0.941 -33.185 -9.499 1 92 428 GLY A CA 1
ATOM 6220 C C . GLY A 1 428 ? 0.218 -32.248 -10.473 1 108.643 428 GLY A C 1
ATOM 6221 O O . GLY A 1 428 ? 0.49 -31.046 -10.483 1 122.089 428 GLY A O 1
ATOM 6225 N N . ILE A 1 429 ? -0.695 -32.816 -11.282 1 109.418 429 ILE A N 1
ATOM 6226 C CA . ILE A 1 429 ? -1.612 -32.081 -12.15 1 105.042 429 ILE A CA 1
ATOM 6227 C C . ILE A 1 429 ? -2.754 -33.026 -12.493 1 95.279 429 ILE A C 1
ATOM 6228 O O . ILE A 1 429 ? -2.53 -34.224 -12.669 1 86.678 429 ILE A O 1
ATOM 6244 N N . ASN A 1 430 ? -3.953 -32.455 -12.639 1 90.31 430 ASN A N 1
ATOM 6245 C CA . ASN A 1 430 ? -5.157 -33.241 -12.862 1 85.404 430 ASN A CA 1
ATOM 6246 C C . ASN A 1 430 ? -6.25 -32.407 -13.532 1 80.39 430 ASN A C 1
ATOM 6247 O O . ASN A 1 430 ? -6.395 -31.197 -13.321 1 73.471 430 ASN A O 1
ATOM 6258 N N . TYR A 1 431 ? -7.067 -33.129 -14.292 1 78.6 431 TYR A N 1
ATOM 6259 C CA . TYR A 1 431 ? -7.997 -32.548 -15.242 1 82.072 431 TYR A CA 1
ATOM 6260 C C . TYR A 1 431 ? -8.95 -31.601 -14.518 1 75.862 431 TYR A C 1
ATOM 6261 O O . TYR A 1 431 ? -9.147 -30.461 -14.946 1 70.096 431 TYR A O 1
ATOM 6279 N N . SER A 1 432 ? -9.47 -32.067 -13.38 1 77.174 432 SER A N 1
ATOM 6280 C CA . SER A 1 432 ? -10.328 -31.264 -12.531 1 74.344 432 SER A CA 1
ATOM 6281 C C . SER A 1 432 ? -9.643 -29.945 -12.171 1 73.273 432 SER A C 1
ATOM 6282 O O . SER A 1 432 ? -10.205 -28.872 -12.356 1 72.762 432 SER A O 1
ATOM 6290 N N . SER A 1 433 ? -8.389 -30.002 -11.723 1 75.229 433 SER A N 1
ATOM 6291 C CA . SER A 1 433 ? -7.689 -28.778 -11.383 1 74.043 433 SER A CA 1
ATOM 6292 C C . SER A 1 433 ? -7.501 -27.906 -12.616 1 73.699 433 SER A C 1
ATOM 6293 O O . SER A 1 433 ? -7.582 -26.686 -12.502 1 78.089 433 SER A O 1
ATOM 6301 N N . LEU A 1 434 ? -7.285 -28.524 -13.785 1 73.426 434 LEU A N 1
ATOM 6302 C CA . LEU A 1 434 ? -7.041 -27.761 -15.005 1 72.043 434 LEU A CA 1
ATOM 6303 C C . LEU A 1 434 ? -8.242 -26.908 -15.392 1 71.733 434 LEU A C 1
ATOM 6304 O O . LEU A 1 434 ? -8.054 -25.785 -15.861 1 72.182 434 LEU A O 1
ATOM 6320 N N . LYS A 1 435 ? -9.453 -27.436 -15.173 1 74.675 435 LYS A N 1
ATOM 6321 C CA . LYS A 1 435 ? -10.683 -26.684 -15.378 1 71.787 435 LYS A CA 1
ATOM 6322 C C . LYS A 1 435 ? -10.848 -25.571 -14.331 1 73.737 435 LYS A C 1
ATOM 6323 O O . LYS A 1 435 ? -11.261 -24.461 -14.68 1 74.801 435 LYS A O 1
ATOM 6342 N N . ASP A 1 436 ? -10.534 -25.853 -13.054 1 74.86 436 ASP A N 1
ATOM 6343 C CA . ASP A 1 436 ? -10.872 -24.946 -11.96 1 81.438 436 ASP A CA 1
ATOM 6344 C C . ASP A 1 436 ? -9.862 -23.815 -11.839 1 79.225 436 ASP A C 1
ATOM 6345 O O . ASP A 1 436 ? -10.243 -22.68 -11.549 1 78.036 436 ASP A O 1
ATOM 6354 N N . SER A 1 437 ? -8.583 -24.166 -12.053 1 75.297 437 SER A N 1
ATOM 6355 C CA . SER A 1 437 ? -7.464 -23.425 -11.513 1 67.135 437 SER A CA 1
ATOM 6356 C C . SER A 1 437 ? -6.582 -22.866 -12.632 1 69.293 437 SER A C 1
ATOM 6357 O O . SER A 1 437 ? -6.072 -23.606 -13.484 1 65.94 437 SER A O 1
ATOM 6365 N N . GLU A 1 438 ? -6.367 -21.546 -12.592 1 68.781 438 GLU A N 1
ATOM 6366 C CA . GLU A 1 438 ? -5.396 -20.901 -13.458 1 70.174 438 GLU A CA 1
ATOM 6367 C C . GLU A 1 438 ? -3.983 -21.291 -12.997 1 66.454 438 GLU A C 1
ATOM 6368 O O . GLU A 1 438 ? -3.06 -21.331 -13.802 1 65.797 438 GLU A O 1
ATOM 6380 N N . VAL A 1 439 ? -3.835 -21.621 -11.708 1 67.075 439 VAL A N 1
ATOM 6381 C CA . VAL A 1 439 ? -2.572 -22.094 -11.153 1 68.051 439 VAL A CA 1
ATOM 6382 C C . VAL A 1 439 ? -2.174 -23.424 -11.785 1 65.597 439 VAL A C 1
ATOM 6383 O O . VAL A 1 439 ? -1.027 -23.586 -12.202 1 61.566 439 VAL A O 1
ATOM 6396 N N . ALA A 1 440 ? -3.114 -24.378 -11.839 1 64.539 440 ALA A N 1
ATOM 6397 C CA . ALA A 1 440 ? -2.805 -25.684 -12.408 1 63.85 440 ALA A CA 1
ATOM 6398 C C . ALA A 1 440 ? -2.506 -25.577 -13.903 1 64.594 440 ALA A C 1
ATOM 6399 O O . ALA A 1 440 ? -1.749 -26.395 -14.433 1 64.28 440 ALA A O 1
ATOM 6406 N N . ARG A 1 441 ? -3.117 -24.587 -14.571 1 59.069 441 ARG A N 1
ATOM 6407 C CA . ARG A 1 441 ? -2.952 -24.432 -16.003 1 59.834 441 ARG A CA 1
ATOM 6408 C C . ARG A 1 441 ? -1.588 -23.82 -16.316 1 60.98 441 ARG A C 1
ATOM 6409 O O . ARG A 1 441 ? -0.923 -24.227 -17.277 1 59.064 441 ARG A O 1
ATOM 6430 N N . ALA A 1 442 ? -1.189 -22.824 -15.513 1 59.917 442 ALA A N 1
ATOM 6431 C CA . ALA A 1 442 ? 0.143 -22.25 -15.618 1 56.532 442 ALA A CA 1
ATOM 6432 C C . ALA A 1 442 ? 1.198 -23.288 -15.273 1 53.832 442 ALA A C 1
ATOM 6433 O O . ALA A 1 442 ? 2.259 -23.251 -15.843 1 54.341 442 ALA A O 1
ATOM 6440 N N . LYS A 1 443 ? 0.916 -24.212 -14.353 1 59.17 443 LYS A N 1
ATOM 6441 C CA . LYS A 1 443 ? 1.855 -25.285 -14.057 1 57.951 443 LYS A CA 1
ATOM 6442 C C . LYS A 1 443 ? 2.039 -26.169 -15.293 1 59.886 443 LYS A C 1
ATOM 6443 O O . LYS A 1 443 ? 3.168 -26.477 -15.683 1 60.342 443 LYS A O 1
ATOM 6462 N N . LEU A 1 444 ? 0.933 -26.586 -15.916 1 62.443 444 LEU A N 1
ATOM 6463 C CA . LEU A 1 444 ? 1.04 -27.426 -17.098 1 60.145 444 LEU A CA 1
ATOM 6464 C C . LEU A 1 444 ? 1.797 -26.681 -18.191 1 57.804 444 LEU A C 1
ATOM 6465 O O . LEU A 1 444 ? 2.655 -27.275 -18.838 1 61.721 444 LEU A O 1
ATOM 6481 N N . LEU A 1 445 ? 1.515 -25.381 -18.357 1 53.225 445 LEU A N 1
ATOM 6482 C CA . LEU A 1 445 ? 2.205 -24.568 -19.347 1 50.1 445 LEU A CA 1
ATOM 6483 C C . LEU A 1 445 ? 3.706 -24.623 -19.076 1 55.385 445 LEU A C 1
ATOM 6484 O O . LEU A 1 445 ? 4.52 -24.972 -19.949 1 56.977 445 LEU A O 1
ATOM 6500 N N . PHE A 1 446 ? 4.068 -24.259 -17.838 1 55.471 446 PHE A N 1
ATOM 6501 C CA . PHE A 1 446 ? 5.46 -24.236 -17.457 1 52.251 446 PHE A CA 1
ATOM 6502 C C . PHE A 1 446 ? 6.065 -25.598 -17.761 1 51.463 446 PHE A C 1
ATOM 6503 O O . PHE A 1 446 ? 7.134 -25.681 -18.338 1 54.799 446 PHE A O 1
ATOM 6520 N N . THR A 1 447 ? 5.367 -26.669 -17.399 1 53.054 447 THR A N 1
ATOM 6521 C CA . THR A 1 447 ? 5.905 -27.997 -17.617 1 53.368 447 THR A CA 1
ATOM 6522 C C . THR A 1 447 ? 6.123 -28.255 -19.103 1 54.817 447 THR A C 1
ATOM 6523 O O . THR A 1 447 ? 7.112 -28.896 -19.455 1 55.305 447 THR A O 1
ATOM 6534 N N . LEU A 1 448 ? 5.193 -27.814 -19.963 1 53.163 448 LEU A N 1
ATOM 6535 C CA . LEU A 1 448 ? 5.306 -28.15 -21.372 1 55.605 448 LEU A CA 1
ATOM 6536 C C . LEU A 1 448 ? 6.432 -27.324 -21.994 1 55.801 448 LEU A C 1
ATOM 6537 O O . LEU A 1 448 ? 7.139 -27.813 -22.865 1 54.735 448 LEU A O 1
ATOM 6553 N N . ASN A 1 449 ? 6.592 -26.078 -21.536 1 52.07 449 ASN A N 1
ATOM 6554 C CA . ASN A 1 449 ? 7.682 -25.236 -21.984 1 54.592 449 ASN A CA 1
ATOM 6555 C C . ASN A 1 449 ? 9.038 -25.893 -21.68 1 58.516 449 ASN A C 1
ATOM 6556 O O . ASN A 1 449 ? 10.005 -25.749 -22.435 1 58.426 449 ASN A O 1
ATOM 6567 N N . LEU A 1 450 ? 9.109 -26.625 -20.57 1 58.712 450 LEU A N 1
ATOM 6568 C CA . LEU A 1 450 ? 10.344 -27.265 -20.16 1 57.269 450 LEU A CA 1
ATOM 6569 C C . LEU A 1 450 ? 10.553 -28.52 -20.997 1 55.859 450 LEU A C 1
ATOM 6570 O O . LEU A 1 450 ? 11.666 -28.781 -21.448 1 58.207 450 LEU A O 1
ATOM 6586 N N . MET A 1 451 ? 9.49 -29.303 -21.217 1 55.605 451 MET A N 1
ATOM 6587 C CA . MET A 1 451 ? 9.625 -30.489 -22.051 1 55.769 451 MET A CA 1
ATOM 6588 C C . MET A 1 451 ? 10.053 -30.083 -23.466 1 55.031 451 MET A C 1
ATOM 6589 O O . MET A 1 451 ? 10.765 -30.821 -24.138 1 54.81 451 MET A O 1
ATOM 6603 N N . GLU A 1 452 ? 9.605 -28.907 -23.924 1 54.066 452 GLU A N 1
ATOM 6604 C CA . GLU A 1 452 ? 9.964 -28.439 -25.25 1 59.765 452 GLU A CA 1
ATOM 6605 C C . GLU A 1 452 ? 11.484 -28.34 -25.293 1 57.787 452 GLU A C 1
ATOM 6606 O O . GLU A 1 452 ? 12.102 -28.738 -26.256 1 56.24 452 GLU A O 1
ATOM 6618 N N . GLN A 1 453 ? 12.081 -27.885 -24.196 1 60.994 453 GLN A N 1
ATOM 6619 C CA . GLN A 1 453 ? 13.508 -27.627 -24.144 1 56.841 453 GLN A CA 1
ATOM 6620 C C . GLN A 1 453 ? 14.353 -28.887 -24.012 1 52.242 453 GLN A C 1
ATOM 6621 O O . GLN A 1 453 ? 15.523 -28.801 -24.322 1 55.7 453 GLN A O 1
ATOM 6635 N N . ILE A 1 454 ? 13.81 -30.053 -23.651 1 53.557 454 ILE A N 1
ATOM 6636 C CA . ILE A 1 454 ? 14.661 -31.221 -23.448 1 56.694 454 ILE A CA 1
ATOM 6637 C C . ILE A 1 454 ? 14.181 -32.492 -24.157 1 57.66 454 ILE A C 1
ATOM 6638 O O . ILE A 1 454 ? 14.823 -33.537 -24.044 1 58.285 454 ILE A O 1
ATOM 6654 N N . VAL A 1 455 ? 13.041 -32.45 -24.846 1 57.789 455 VAL A N 1
ATOM 6655 C CA . VAL A 1 455 ? 12.446 -33.668 -25.377 1 59.634 455 VAL A CA 1
ATOM 6656 C C . VAL A 1 455 ? 13.393 -34.325 -26.389 1 61.02 455 VAL A C 1
ATOM 6657 O O . VAL A 1 455 ? 13.451 -35.553 -26.498 1 62.793 455 VAL A O 1
ATOM 6670 N N . ASN A 1 456 ? 14.188 -33.504 -27.082 1 61.467 456 ASN A N 1
ATOM 6671 C CA . ASN A 1 456 ? 15.099 -34.005 -28.101 1 65.323 456 ASN A CA 1
ATOM 6672 C C . ASN A 1 456 ? 16.472 -34.4 -27.551 1 63.691 456 ASN A C 1
ATOM 6673 O O . ASN A 1 456 ? 17.294 -34.825 -28.341 1 68.018 456 ASN A O 1
ATOM 6684 N N . ILE A 1 457 ? 16.755 -34.267 -26.238 1 66.875 457 ILE A N 1
ATOM 6685 C CA . ILE A 1 457 ? 18.068 -34.634 -25.696 1 63.693 457 ILE A CA 1
ATOM 6686 C C . ILE A 1 457 ? 17.942 -35.495 -24.436 1 65.896 457 ILE A C 1
ATOM 6687 O O . ILE A 1 457 ? 18.943 -35.995 -23.931 1 70.082 457 ILE A O 1
ATOM 6703 N N . CYS A 1 458 ? 16.722 -35.695 -23.928 1 63.796 458 CYS A N 1
ATOM 6704 C CA . CYS A 1 458 ? 16.523 -36.42 -22.685 1 63.242 458 CYS A CA 1
ATOM 6705 C C . CYS A 1 458 ? 16.569 -37.92 -22.966 1 61.421 458 CYS A C 1
ATOM 6706 O O . CYS A 1 458 ? 16.873 -38.318 -24.068 1 64.044 458 CYS A O 1
ATOM 6714 N N . SER A 1 459 ? 16.287 -38.763 -21.97 1 63.945 459 SER A N 1
ATOM 6715 C CA . SER A 1 459 ? 16.294 -40.203 -22.156 1 66.659 459 SER A CA 1
ATOM 6716 C C . SER A 1 459 ? 15.055 -40.658 -22.923 1 73.962 459 SER A C 1
ATOM 6717 O O . SER A 1 459 ? 14.034 -39.961 -22.968 1 70.352 459 SER A O 1
ATOM 6725 N N . ASP A 1 460 ? 15.152 -41.88 -23.456 1 78.359 460 ASP A N 1
ATOM 6726 C CA . ASP A 1 460 ? 14.05 -42.534 -24.134 1 80.395 460 ASP A CA 1
ATOM 6727 C C . ASP A 1 460 ? 12.863 -42.677 -23.189 1 83.067 460 ASP A C 1
ATOM 6728 O O . ASP A 1 460 ? 11.724 -42.423 -23.578 1 76.626 460 ASP A O 1
ATOM 6737 N N . ASP A 1 461 ? 13.14 -43.13 -21.958 1 89.033 461 ASP A N 1
ATOM 6738 C CA . ASP A 1 461 ? 12.074 -43.444 -21.025 1 86.68 461 ASP A CA 1
ATOM 6739 C C . ASP A 1 461 ? 11.19 -42.21 -20.856 1 83.125 461 ASP A C 1
ATOM 6740 O O . ASP A 1 461 ? 9.969 -42.332 -20.898 1 83.179 461 ASP A O 1
ATOM 6749 N N . LEU A 1 462 ? 11.801 -41.019 -20.743 1 75.375 462 LEU A N 1
ATOM 6750 C CA . LEU A 1 462 ? 11.041 -39.803 -20.493 1 68.697 462 LEU A CA 1
ATOM 6751 C C . LEU A 1 462 ? 10.367 -39.273 -21.763 1 66.98 462 LEU A C 1
ATOM 6752 O O . LEU A 1 462 ? 9.285 -38.712 -21.7 1 67.441 462 LEU A O 1
ATOM 6768 N N . ARG A 1 463 ? 11.031 -39.341 -22.911 1 71.193 463 ARG A N 1
ATOM 6769 C CA . ARG A 1 463 ? 10.463 -38.798 -24.137 1 69.477 463 ARG A CA 1
ATOM 6770 C C . ARG A 1 463 ? 9.303 -39.677 -24.604 1 71.369 463 ARG A C 1
ATOM 6771 O O . ARG A 1 463 ? 8.244 -39.168 -24.955 1 70.384 463 ARG A O 1
ATOM 6792 N N . LEU A 1 464 ? 9.5 -40.997 -24.561 1 72.414 464 LEU A N 1
ATOM 6793 C CA . LEU A 1 464 ? 8.589 -41.929 -25.198 1 76.205 464 LEU A CA 1
ATOM 6794 C C . LEU A 1 464 ? 7.452 -42.344 -24.266 1 79.542 464 LEU A C 1
ATOM 6795 O O . LEU A 1 464 ? 6.296 -42.429 -24.686 1 82.073 464 LEU A O 1
ATOM 6811 N N . GLU A 1 465 ? 7.781 -42.647 -23.011 1 82.209 465 GLU A N 1
ATOM 6812 C CA . GLU A 1 465 ? 6.786 -43.218 -22.118 1 77.686 465 GLU A CA 1
ATOM 6813 C C . GLU A 1 465 ? 6.092 -42.106 -21.333 1 71.315 465 GLU A C 1
ATOM 6814 O O . GLU A 1 465 ? 5.165 -42.419 -20.611 1 79.49 465 GLU A O 1
ATOM 6826 N N . LEU A 1 466 ? 6.453 -40.823 -21.519 1 68.177 466 LEU A N 1
ATOM 6827 C CA . LEU A 1 466 ? 5.829 -39.75 -20.75 1 65.348 466 LEU A CA 1
ATOM 6828 C C . LEU A 1 466 ? 5.538 -38.48 -21.562 1 66.705 466 LEU A C 1
ATOM 6829 O O . LEU A 1 466 ? 4.41 -37.993 -21.55 1 72.623 466 LEU A O 1
ATOM 6845 N N . ILE A 1 467 ? 6.539 -37.868 -22.199 1 65.423 467 ILE A N 1
ATOM 6846 C CA . ILE A 1 467 ? 6.323 -36.571 -22.84 1 67.261 467 ILE A CA 1
ATOM 6847 C C . ILE A 1 467 ? 5.433 -36.691 -24.085 1 68.133 467 ILE A C 1
ATOM 6848 O O . ILE A 1 467 ? 4.525 -35.884 -24.287 1 65.127 467 ILE A O 1
ATOM 6864 N N . VAL A 1 468 ? 5.718 -37.682 -24.933 1 67.427 468 VAL A N 1
ATOM 6865 C CA . VAL A 1 468 ? 5.075 -37.773 -26.23 1 69.339 468 VAL A CA 1
ATOM 6866 C C . VAL A 1 468 ? 3.617 -38.201 -26.045 1 67.233 468 VAL A C 1
ATOM 6867 O O . VAL A 1 468 ? 2.735 -37.531 -26.578 1 61.864 468 VAL A O 1
ATOM 6880 N N . PRO A 1 469 ? 3.307 -39.293 -25.298 1 67.439 469 PRO A N 1
ATOM 6881 C CA . PRO A 1 469 ? 1.92 -39.616 -24.954 1 66.965 469 PRO A CA 1
ATOM 6882 C C . PRO A 1 469 ? 1.109 -38.41 -24.476 1 66.183 469 PRO A C 1
ATOM 6883 O O . PRO A 1 469 ? 0.009 -38.176 -24.961 1 68.226 469 PRO A O 1
ATOM 6894 N N . LEU A 1 470 ? 1.689 -37.598 -23.59 1 65.379 470 LEU A N 1
ATOM 6895 C CA . LEU A 1 470 ? 0.999 -36.429 -23.071 1 64.741 470 LEU A CA 1
ATOM 6896 C C . LEU A 1 470 ? 0.67 -35.433 -24.181 1 62.066 470 LEU A C 1
ATOM 6897 O O . LEU A 1 470 ? -0.469 -35.009 -24.298 1 64.13 470 LEU A O 1
ATOM 6913 N N . VAL A 1 471 ? 1.646 -35.005 -24.977 1 62.116 471 VAL A N 1
ATOM 6914 C CA . VAL A 1 471 ? 1.359 -33.928 -25.914 1 64.386 471 VAL A CA 1
ATOM 6915 C C . VAL A 1 471 ? 0.496 -34.41 -27.088 1 65.774 471 VAL A C 1
ATOM 6916 O O . VAL A 1 471 ? -0.184 -33.598 -27.707 1 64.73 471 VAL A O 1
ATOM 6929 N N . GLU A 1 472 ? 0.548 -35.711 -27.412 1 67.363 472 GLU A N 1
ATOM 6930 C CA . GLU A 1 472 ? -0.38 -36.324 -28.35 1 68.466 472 GLU A CA 1
ATOM 6931 C C . GLU A 1 472 ? -1.799 -36.22 -27.792 1 68.433 472 GLU A C 1
ATOM 6932 O O . GLU A 1 472 ? -2.73 -35.866 -28.514 1 64.055 472 GLU A O 1
ATOM 6944 N N . ASP A 1 473 ? -1.968 -36.543 -26.502 1 69.064 473 ASP A N 1
ATOM 6945 C CA . ASP A 1 473 ? -3.288 -36.479 -25.885 1 69.107 473 ASP A CA 1
ATOM 6946 C C . ASP A 1 473 ? -3.794 -35.037 -25.899 1 65.385 473 ASP A C 1
ATOM 6947 O O . ASP A 1 473 ? -4.907 -34.785 -26.359 1 69.415 473 ASP A O 1
ATOM 6956 N N . LEU A 1 474 ? -2.958 -34.071 -25.525 1 61.093 474 LEU A N 1
ATOM 6957 C CA . LEU A 1 474 ? -3.414 -32.688 -25.535 1 63.614 474 LEU A CA 1
ATOM 6958 C C . LEU A 1 474 ? -3.898 -32.249 -26.929 1 64.86 474 LEU A C 1
ATOM 6959 O O . LEU A 1 474 ? -5.07 -31.892 -27.04 1 66.095 474 LEU A O 1
ATOM 6975 N N . VAL A 1 475 ? -3.044 -32.289 -27.974 1 59.153 475 VAL A N 1
ATOM 6976 C CA . VAL A 1 475 ? -3.374 -31.682 -29.253 1 60.841 475 VAL A CA 1
ATOM 6977 C C . VAL A 1 475 ? -4.527 -32.427 -29.946 1 66.315 475 VAL A C 1
ATOM 6978 O O . VAL A 1 475 ? -5.188 -31.867 -30.823 1 65.173 475 VAL A O 1
ATOM 6991 N N . ASN A 1 476 ? -4.729 -33.711 -29.631 1 67.226 476 ASN A N 1
ATOM 6992 C CA . ASN A 1 476 ? -5.803 -34.473 -30.246 1 67.164 476 ASN A CA 1
ATOM 6993 C C . ASN A 1 476 ? -7.072 -34.376 -29.401 1 68.599 476 ASN A C 1
ATOM 6994 O O . ASN A 1 476 ? -8.115 -34.869 -29.812 1 70.287 476 ASN A O 1
ATOM 7005 N N . ASN A 1 477 ? -6.962 -33.802 -28.195 1 69.043 477 ASN A N 1
ATOM 7006 C CA . ASN A 1 477 ? -8.106 -33.563 -27.334 1 69.22 477 ASN A CA 1
ATOM 7007 C C . ASN A 1 477 ? -8.705 -34.889 -26.864 1 69.1 477 ASN A C 1
ATOM 7008 O O . ASN A 1 477 ? -9.91 -34.974 -26.662 1 67.307 477 ASN A O 1
ATOM 7019 N N . LYS A 1 478 ? -7.86 -35.908 -26.661 1 69.568 478 LYS A N 1
ATOM 7020 C CA . LYS A 1 478 ? -8.337 -37.261 -26.417 1 78.133 478 LYS A CA 1
ATOM 7021 C C . LYS A 1 478 ? -8.962 -37.42 -25.031 1 82.857 478 LYS A C 1
ATOM 7022 O O . LYS A 1 478 ? -9.579 -38.445 -24.765 1 86.685 478 LYS A O 1
ATOM 7041 N N . ASN A 1 479 ? -8.772 -36.451 -24.126 1 89.754 479 ASN A N 1
ATOM 7042 C CA . ASN A 1 479 ? -9.261 -36.588 -22.761 1 88.174 479 ASN A CA 1
ATOM 7043 C C . ASN A 1 479 ? -10.574 -35.824 -22.583 1 88.726 479 ASN A C 1
ATOM 7044 O O . ASN A 1 479 ? -10.551 -34.592 -22.569 1 96.406 479 ASN A O 1
ATOM 7055 N N . ALA A 1 480 ? -11.69 -36.554 -22.394 1 80.754 480 ALA A N 1
ATOM 7056 C CA . ALA A 1 480 ? -13.03 -35.964 -22.381 1 82.397 480 ALA A CA 1
ATOM 7057 C C . ALA A 1 480 ? -13.351 -35.193 -21.08 1 82.66 480 ALA A C 1
ATOM 7058 O O . ALA A 1 480 ? -14.315 -34.427 -21.023 1 85.37 480 ALA A O 1
ATOM 7065 N N . CYS A 1 481 ? -12.525 -35.371 -20.042 1 77.645 481 CYS A N 1
ATOM 7066 C CA . CYS A 1 481 ? -12.54 -34.56 -18.835 1 77.796 481 CYS A CA 1
ATOM 7067 C C . CYS A 1 481 ? -12.365 -33.068 -19.103 1 76.408 481 CYS A C 1
ATOM 7068 O O . CYS A 1 481 ? -12.696 -32.257 -18.243 1 72.872 481 CYS A O 1
ATOM 7076 N N . VAL A 1 482 ? -11.746 -32.717 -20.233 1 77.916 482 VAL A N 1
ATOM 7077 C CA . VAL A 1 482 ? -11.448 -31.332 -20.556 1 76.703 482 VAL A CA 1
ATOM 7078 C C . VAL A 1 482 ? -11.678 -31.123 -22.048 1 75.502 482 VAL A C 1
ATOM 7079 O O . VAL A 1 482 ? -11.472 -32.039 -22.84 1 75.577 482 VAL A O 1
ATOM 7092 N N . ASP A 1 483 ? -12.107 -29.918 -22.428 1 72.381 483 ASP A N 1
ATOM 7093 C CA . ASP A 1 483 ? -12.134 -29.573 -23.836 1 73.78 483 ASP A CA 1
ATOM 7094 C C . ASP A 1 483 ? -10.944 -28.659 -24.084 1 65.337 483 ASP A C 1
ATOM 7095 O O . ASP A 1 483 ? -10.94 -27.519 -23.643 1 64.32 483 ASP A O 1
ATOM 7104 N N . ILE A 1 484 ? -9.957 -29.158 -24.82 1 63.64 484 ILE A N 1
ATOM 7105 C CA . ILE A 1 484 ? -8.695 -28.446 -24.922 1 64.674 484 ILE A CA 1
ATOM 7106 C C . ILE A 1 484 ? -8.817 -27.219 -25.823 1 65.686 484 ILE A C 1
ATOM 7107 O O . ILE A 1 484 ? -7.873 -26.419 -25.875 1 63.77 484 ILE A O 1
ATOM 7123 N N . HIS A 1 485 ? -9.943 -27.086 -26.546 1 67.052 485 HIS A N 1
ATOM 7124 C CA . HIS A 1 485 ? -10.126 -25.92 -27.395 1 67.548 485 HIS A CA 1
ATOM 7125 C C . HIS A 1 485 ? -10.782 -24.796 -26.604 1 66.97 485 HIS A C 1
ATOM 7126 O O . HIS A 1 485 ? -11.004 -23.711 -27.111 1 67.476 485 HIS A O 1
ATOM 7141 N N . ASN A 1 486 ? -11.045 -25.017 -25.329 1 69.311 486 ASN A N 1
ATOM 7142 C CA . ASN A 1 486 ? -11.546 -23.922 -24.528 1 71.48 486 ASN A CA 1
ATOM 7143 C C . ASN A 1 486 ? -10.506 -22.81 -24.552 1 70.592 486 ASN A C 1
ATOM 7144 O O . ASN A 1 486 ? -9.323 -23.123 -24.585 1 70.979 486 ASN A O 1
ATOM 7155 N N . HIS A 1 487 ? -10.95 -21.546 -24.476 1 71 487 HIS A N 1
ATOM 7156 C CA . HIS A 1 487 ? -10.074 -20.381 -24.522 1 72.632 487 HIS A CA 1
ATOM 7157 C C . HIS A 1 487 ? -8.947 -20.47 -23.482 1 70.894 487 HIS A C 1
ATOM 7158 O O . HIS A 1 487 ? -7.797 -20.088 -23.737 1 70.095 487 HIS A O 1
ATOM 7173 N N . VAL A 1 488 ? -9.255 -20.98 -22.293 1 66.561 488 VAL A N 1
ATOM 7174 C CA . VAL A 1 488 ? -8.281 -20.936 -21.218 1 66.131 488 VAL A CA 1
ATOM 7175 C C . VAL A 1 48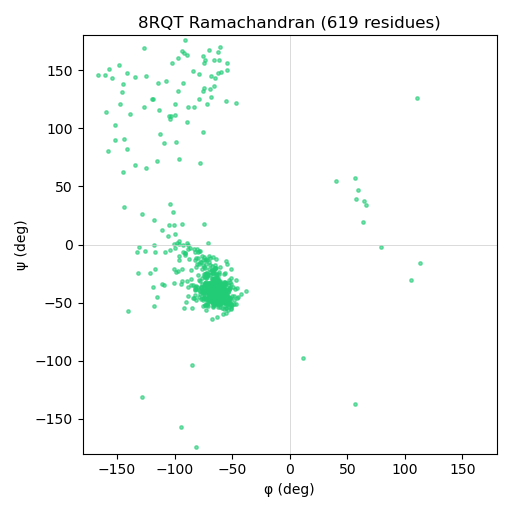8 ? -7.106 -21.877 -21.496 1 65.189 488 VAL A C 1
ATOM 7176 O O . VAL A 1 488 ? -6.109 -21.803 -20.775 1 59.686 488 VAL A O 1
ATOM 7189 N N . PHE A 1 489 ? -7.217 -22.766 -22.498 1 62.103 489 PHE A N 1
ATOM 7190 C CA . PHE A 1 489 ? -6.142 -23.705 -22.776 1 59.85 489 PHE A CA 1
ATOM 7191 C C . PHE A 1 489 ? -5.339 -23.309 -24.018 1 59.414 489 PHE A C 1
ATOM 7192 O O . PHE A 1 489 ? -4.566 -24.123 -24.518 1 56.671 489 PHE A O 1
ATOM 7209 N N . LYS A 1 490 ? -5.451 -22.053 -24.47 1 61.061 490 LYS A N 1
ATOM 7210 C CA . LYS A 1 490 ? -4.768 -21.622 -25.679 1 68.902 490 LYS A CA 1
ATOM 7211 C C . LYS A 1 490 ? -3.266 -21.91 -25.555 1 66.016 490 LYS A C 1
ATOM 7212 O O . LYS A 1 490 ? -2.688 -22.677 -26.324 1 66.972 490 LYS A O 1
ATOM 7231 N N . SER A 1 491 ? -2.621 -21.344 -24.538 1 64.913 491 SER A N 1
ATOM 7232 C CA . SER A 1 491 ? -1.181 -21.5 -24.41 1 59.752 491 SER A CA 1
ATOM 7233 C C . SER A 1 491 ? -0.763 -22.96 -24.217 1 56.974 491 SER A C 1
ATOM 7234 O O . SER A 1 491 ? 0.267 -23.374 -24.725 1 57.152 491 SER A O 1
ATOM 7242 N N . ILE A 1 492 ? -1.56 -23.755 -23.511 1 56.049 492 ILE A N 1
ATOM 7243 C CA . ILE A 1 492 ? -1.19 -25.135 -23.274 1 56.48 492 ILE A CA 1
ATOM 7244 C C . ILE A 1 492 ? -1.154 -25.873 -24.597 1 58.163 492 ILE A C 1
ATOM 7245 O O . ILE A 1 492 ? -0.231 -26.633 -24.859 1 61.068 492 ILE A O 1
ATOM 7261 N N . PHE A 1 493 ? -2.177 -25.627 -25.408 1 58.636 493 PHE A N 1
ATOM 7262 C CA . PHE A 1 493 ? -2.32 -26.294 -26.682 1 61.687 493 PHE A CA 1
ATOM 7263 C C . PHE A 1 493 ? -1.202 -25.903 -27.659 1 60.722 493 PHE A C 1
ATOM 7264 O O . PHE A 1 493 ? -0.663 -26.749 -28.378 1 58.527 493 PHE A O 1
ATOM 7281 N N . GLU A 1 494 ? -0.879 -24.607 -27.679 1 56.617 494 GLU A N 1
ATOM 7282 C CA . GLU A 1 494 ? 0.158 -24.073 -28.542 1 57.028 494 GLU A CA 1
ATOM 7283 C C . GLU A 1 494 ? 1.503 -24.674 -28.162 1 56.408 494 GLU A C 1
ATOM 7284 O O . GLU A 1 494 ? 2.35 -24.927 -28.999 1 62.147 494 GLU A O 1
ATOM 7296 N N . SER A 1 495 ? 1.701 -24.896 -26.871 1 61.037 495 SER A N 1
ATOM 7297 C CA . SER A 1 495 ? 2.994 -25.277 -26.357 1 58.165 495 SER A CA 1
ATOM 7298 C C . SER A 1 495 ? 3.163 -26.785 -26.55 1 56.918 495 SER A C 1
ATOM 7299 O O . SER A 1 495 ? 4.233 -27.257 -26.937 1 58.826 495 SER A O 1
ATOM 7307 N N . ALA A 1 496 ? 2.074 -27.535 -26.389 1 56.823 496 ALA A N 1
ATOM 7308 C CA . ALA A 1 496 ? 2.089 -28.957 -26.71 1 61.314 496 ALA A CA 1
ATOM 7309 C C . ALA A 1 496 ? 2.497 -29.196 -28.165 1 62.639 496 ALA A C 1
ATOM 7310 O O . ALA A 1 496 ? 3.158 -30.191 -28.453 1 62.037 496 ALA A O 1
ATOM 7317 N N . HIS A 1 497 ? 2.102 -28.296 -29.076 1 61.969 497 HIS A N 1
ATOM 7318 C CA . HIS A 1 497 ? 2.471 -28.441 -30.477 1 64.28 497 HIS A CA 1
ATOM 7319 C C . HIS A 1 497 ? 3.981 -28.271 -30.635 1 62.571 497 HIS A C 1
ATOM 7320 O O . HIS A 1 497 ? 4.615 -29.063 -31.334 1 63.274 497 HIS A O 1
ATOM 7335 N N . SER A 1 498 ? 4.544 -27.246 -29.976 1 61.117 498 SER A N 1
ATOM 7336 C CA . SER A 1 498 ? 5.98 -26.971 -29.998 1 56.911 498 SER A CA 1
ATOM 7337 C C . SER A 1 498 ? 6.808 -28.17 -29.543 1 56.932 498 SER A C 1
ATOM 7338 O O . SER A 1 498 ? 7.881 -28.414 -30.09 1 65.127 498 SER A O 1
ATOM 7346 N N . VAL A 1 499 ? 6.319 -28.896 -28.533 1 56.042 499 VAL A N 1
ATOM 7347 C CA . VAL A 1 499 ? 6.989 -30.083 -28.034 1 55.257 499 VAL A CA 1
ATOM 7348 C C . VAL A 1 499 ? 7.064 -31.144 -29.122 1 55.957 499 VAL A C 1
ATOM 7349 O O . VAL A 1 499 ? 8.104 -31.76 -29.308 1 57.327 499 VAL A O 1
ATOM 7362 N N . ILE A 1 500 ? 5.938 -31.414 -29.787 1 60.032 500 ILE A N 1
ATOM 7363 C CA . ILE A 1 500 ? 5.9 -32.436 -30.823 1 59.465 500 ILE A CA 1
ATOM 7364 C C . ILE A 1 500 ? 6.937 -32.105 -31.896 1 56.465 500 ILE A C 1
ATOM 7365 O O . ILE A 1 500 ? 7.697 -32.986 -32.3 1 54.758 500 ILE A O 1
ATOM 7381 N N . LEU A 1 501 ? 6.937 -30.837 -32.343 1 55.974 501 LEU A N 1
ATOM 7382 C CA . LEU A 1 501 ? 7.877 -30.325 -33.335 1 59.233 501 LEU A CA 1
ATOM 7383 C C . LEU A 1 501 ? 9.326 -30.604 -32.914 1 66.36 501 LEU A C 1
ATOM 7384 O O . LEU A 1 501 ? 10.111 -31.092 -33.722 1 66.822 501 LEU A O 1
ATOM 7400 N N . LYS A 1 502 ? 9.695 -30.275 -31.66 1 68.823 502 LYS A N 1
ATOM 7401 C CA . LYS A 1 502 ? 11.062 -30.492 -31.226 1 69.057 502 LYS A CA 1
ATOM 7402 C C . LYS A 1 502 ? 11.308 -31.999 -31.154 1 66.22 502 LYS A C 1
ATOM 7403 O O . LYS A 1 502 ? 12.407 -32.463 -31.458 1 65.386 502 LYS A O 1
ATOM 7422 N N . PHE A 1 503 ? 10.278 -32.768 -30.785 1 64.143 503 PHE A N 1
ATOM 7423 C CA . PHE A 1 503 ? 10.423 -34.213 -30.673 1 63.563 503 PHE A CA 1
ATOM 7424 C C . PHE A 1 503 ? 10.951 -34.781 -31.987 1 65.442 503 PHE A C 1
ATOM 7425 O O . PHE A 1 503 ? 11.772 -35.691 -31.972 1 65.977 503 PHE A O 1
ATOM 7442 N N . PHE A 1 504 ? 10.485 -34.248 -33.122 1 66.311 504 PHE A N 1
ATOM 7443 C CA . PHE A 1 504 ? 10.907 -34.782 -34.407 1 69.775 504 PHE A CA 1
ATOM 7444 C C . PHE A 1 504 ? 12.414 -34.598 -34.601 1 70.522 504 PHE A C 1
ATOM 7445 O O . PHE A 1 504 ? 13.05 -35.476 -35.171 1 74.182 504 PHE A O 1
ATOM 7462 N N . THR A 1 505 ? 12.99 -33.499 -34.082 1 69.076 505 THR A N 1
ATOM 7463 C CA . THR A 1 505 ? 14.412 -33.221 -34.239 1 67.993 505 THR A CA 1
ATOM 7464 C C . THR A 1 505 ? 15.268 -34.174 -33.395 1 70.091 505 THR A C 1
ATOM 7465 O O . THR A 1 505 ? 16.494 -34.078 -33.44 1 71.134 505 THR A O 1
ATOM 7476 N N . VAL A 1 506 ? 14.654 -35.125 -32.671 1 70.725 506 VAL A N 1
ATOM 7477 C CA . VAL A 1 506 ? 15.413 -36.056 -31.841 1 73.629 506 VAL A CA 1
ATOM 7478 C C . VAL A 1 506 ? 16.467 -36.771 -32.687 1 74.782 506 VAL A C 1
ATOM 7479 O O . VAL A 1 506 ? 17.542 -37.133 -32.212 1 77.253 506 VAL A O 1
ATOM 7492 N N . VAL A 1 507 ? 16.123 -37.002 -33.948 1 79.501 507 VAL A N 1
ATOM 7493 C CA . VAL A 1 507 ? 16.917 -37.847 -34.822 1 84.908 507 VAL A CA 1
ATOM 7494 C C . VAL A 1 507 ? 18.216 -37.15 -35.244 1 83.973 507 VAL A C 1
ATOM 7495 O O . VAL A 1 507 ? 19.134 -37.839 -35.677 1 87.969 507 VAL A O 1
ATOM 7508 N N . ASP A 1 508 ? 18.31 -35.814 -35.081 1 85.95 508 ASP A N 1
ATOM 7509 C CA . ASP A 1 508 ? 19.51 -35.038 -35.404 1 90.78 508 ASP A CA 1
ATOM 7510 C C . ASP A 1 508 ? 20.476 -34.946 -34.211 1 94.445 508 ASP A C 1
ATOM 7511 O O . ASP A 1 508 ? 21.695 -34.846 -34.379 1 87.137 508 ASP A O 1
ATOM 7520 N N . SER A 1 509 ? 19.93 -34.944 -32.989 1 106.917 509 SER A N 1
ATOM 7521 C CA . SER A 1 509 ? 20.752 -34.902 -31.789 1 112.602 509 SER A CA 1
ATOM 7522 C C . SER A 1 509 ? 21.619 -36.154 -31.741 1 112.402 509 SER A C 1
ATOM 7523 O O . SER A 1 509 ? 21.372 -37.119 -32.469 1 98.01 509 SER A O 1
ATOM 7531 N N . SER A 1 510 ? 22.625 -36.109 -30.86 1 114.667 510 SER A N 1
ATOM 7532 C CA . SER A 1 510 ? 23.606 -37.172 -30.746 1 113.422 510 SER A CA 1
ATOM 7533 C C . SER A 1 510 ? 24.017 -37.322 -29.288 1 110.667 510 SER A C 1
ATOM 7534 O O . SER A 1 510 ? 25.174 -37.108 -28.945 1 119.277 510 SER A O 1
ATOM 7542 N N . VAL A 1 511 ? 23.039 -37.666 -28.445 1 110.201 511 VAL A N 1
ATOM 7543 C CA . VAL A 1 511 ? 23.27 -37.993 -27.047 1 109.402 511 VAL A CA 1
ATOM 7544 C C . VAL A 1 511 ? 23.224 -39.513 -26.908 1 111.868 511 VAL A C 1
ATOM 7545 O O . VAL A 1 511 ? 22.63 -40.207 -27.731 1 107.923 511 VAL A O 1
ATOM 7558 N N . LYS A 1 512 ? 23.868 -40.029 -25.86 1 113.953 512 LYS A N 1
ATOM 7559 C CA . LYS A 1 512 ? 24.006 -41.465 -25.714 1 120.491 512 LYS A CA 1
ATOM 7560 C C . LYS A 1 512 ? 22.865 -41.976 -24.842 1 121.436 512 LYS A C 1
ATOM 7561 O O . LYS A 1 512 ? 22.139 -41.186 -24.238 1 113.371 512 LYS A O 1
ATOM 7580 N N . ASN A 1 513 ? 22.7 -43.305 -24.854 1 126.428 513 ASN A N 1
ATOM 7581 C CA . ASN A 1 513 ? 21.622 -43.998 -24.165 1 125.69 513 ASN A CA 1
ATOM 7582 C C . ASN A 1 513 ? 20.27 -43.608 -24.759 1 120.259 513 ASN A C 1
ATOM 7583 O O . ASN A 1 513 ? 19.283 -43.478 -24.029 1 112.274 513 ASN A O 1
ATOM 7594 N N . VAL A 1 514 ? 20.234 -43.44 -26.089 1 116.046 514 VAL A N 1
ATOM 7595 C CA . VAL A 1 514 ? 18.979 -43.205 -26.786 1 112.733 514 VAL A CA 1
ATOM 7596 C C . VAL A 1 514 ? 19.013 -44.033 -28.069 1 109.99 514 VAL A C 1
ATOM 7597 O O . VAL A 1 514 ? 19.821 -43.781 -28.954 1 121.978 514 VAL A O 1
ATOM 7610 N N . ASP A 1 515 ? 18.144 -45.05 -28.13 1 106.361 515 ASP A N 1
ATOM 7611 C CA . ASP A 1 515 ? 18.161 -46.068 -29.172 1 106.122 515 ASP A CA 1
ATOM 7612 C C . ASP A 1 515 ? 17.597 -45.456 -30.458 1 101.405 515 ASP A C 1
ATOM 7613 O O . ASP A 1 515 ? 16.385 -45.385 -30.654 1 103.102 515 ASP A O 1
ATOM 7622 N N . TYR A 1 516 ? 18.496 -44.997 -31.336 1 101.6 516 TYR A N 1
ATOM 7623 C CA . TYR A 1 516 ? 18.124 -44.097 -32.419 1 105.732 516 TYR A CA 1
ATOM 7624 C C . TYR A 1 516 ? 17.221 -44.798 -33.435 1 101.922 516 TYR A C 1
ATOM 7625 O O . TYR A 1 516 ? 16.34 -44.159 -34.009 1 95.77 516 TYR A O 1
ATOM 7643 N N . GLU A 1 517 ? 17.42 -46.107 -33.635 1 97.488 517 GLU A N 1
ATOM 7644 C CA . GLU A 1 517 ? 16.54 -46.887 -34.489 1 95.14 517 GLU A CA 1
ATOM 7645 C C . GLU A 1 517 ? 15.095 -46.727 -34.022 1 93.144 517 GLU A C 1
ATOM 7646 O O . GLU A 1 517 ? 14.223 -46.425 -34.834 1 94.543 517 GLU A O 1
ATOM 7658 N N . THR A 1 518 ? 14.844 -46.898 -32.717 1 90.433 518 THR A N 1
ATOM 7659 C CA . THR A 1 518 ? 13.489 -46.786 -32.198 1 85.121 518 THR A CA 1
ATOM 7660 C C . THR A 1 518 ? 12.949 -45.377 -32.436 1 83.135 518 THR A C 1
ATOM 7661 O O . THR A 1 518 ? 11.859 -45.234 -32.977 1 81.879 518 THR A O 1
ATOM 7672 N N . ASN A 1 519 ? 13.708 -44.334 -32.076 1 83.173 519 ASN A N 1
ATOM 7673 C CA . ASN A 1 519 ? 13.218 -42.969 -32.243 1 83.44 519 ASN A CA 1
ATOM 7674 C C . ASN A 1 519 ? 12.915 -42.663 -33.71 1 81.858 519 ASN A C 1
ATOM 7675 O O . ASN A 1 519 ? 11.988 -41.92 -34.014 1 80.516 519 ASN A O 1
ATOM 7686 N N . VAL A 1 520 ? 13.707 -43.236 -34.619 1 85.008 520 VAL A N 1
ATOM 7687 C CA . VAL A 1 520 ? 13.543 -43.014 -36.047 1 84.54 520 VAL A CA 1
ATOM 7688 C C . VAL A 1 520 ? 12.268 -43.702 -36.542 1 83.292 520 VAL A C 1
ATOM 7689 O O . VAL A 1 520 ? 11.523 -43.117 -37.329 1 78.368 520 VAL A O 1
ATOM 7702 N N . THR A 1 521 ? 12.042 -44.946 -36.092 1 84.584 521 THR A N 1
ATOM 7703 C CA . THR A 1 521 ? 10.861 -45.716 -36.462 1 87.221 521 THR A CA 1
ATOM 7704 C C . THR A 1 521 ? 9.615 -44.953 -36.022 1 85.747 521 THR A C 1
ATOM 7705 O O . THR A 1 521 ? 8.686 -44.776 -36.805 1 88.88 521 THR A O 1
ATOM 7716 N N . LEU A 1 522 ? 9.624 -44.488 -34.768 1 82.223 522 LEU A N 1
ATOM 7717 C CA . LEU A 1 522 ? 8.447 -43.905 -34.152 1 77.181 522 LEU A CA 1
ATOM 7718 C C . LEU A 1 522 ? 8.155 -42.537 -34.751 1 74.742 522 LEU A C 1
ATOM 7719 O O . LEU A 1 522 ? 7.003 -42.194 -34.964 1 72.403 522 LEU A O 1
ATOM 7735 N N . VAL A 1 523 ? 9.179 -41.741 -35.035 1 77.383 523 VAL A N 1
ATOM 7736 C CA . VAL A 1 523 ? 8.91 -40.473 -35.69 1 77.953 523 VAL A CA 1
ATOM 7737 C C . VAL A 1 523 ? 8.323 -40.736 -37.08 1 77.08 523 VAL A C 1
ATOM 7738 O O . VAL A 1 523 ? 7.422 -40.019 -37.51 1 75.371 523 VAL A O 1
ATOM 7751 N N . SER A 1 524 ? 8.806 -41.788 -37.758 1 80.829 524 SER A N 1
ATOM 7752 C CA . SER A 1 524 ? 8.31 -42.173 -39.076 1 84.02 524 SER A CA 1
ATOM 7753 C C . SER A 1 524 ? 6.811 -42.472 -39.058 1 84.238 524 SER A C 1
ATOM 7754 O O . SER A 1 524 ? 6.126 -42.197 -40.041 1 84.261 524 SER A O 1
ATOM 7762 N N . GLU A 1 525 ? 6.33 -43.083 -37.96 1 84.41 525 GLU A N 1
ATOM 7763 C CA . GLU A 1 525 ? 4.95 -43.529 -37.827 1 77.945 525 GLU A CA 1
ATOM 7764 C C . GLU A 1 525 ? 4.025 -42.344 -37.557 1 73.427 525 GLU A C 1
ATOM 7765 O O . GLU A 1 525 ? 2.921 -42.294 -38.084 1 78.69 525 GLU A O 1
ATOM 7777 N N . LYS A 1 526 ? 4.511 -41.344 -36.826 1 74.556 526 LYS A N 1
ATOM 7778 C CA . LYS A 1 526 ? 3.669 -40.265 -36.326 1 76.73 526 LYS A CA 1
ATOM 7779 C C . LYS A 1 526 ? 3.719 -39.031 -37.23 1 74.298 526 LYS A C 1
ATOM 7780 O O . LYS A 1 526 ? 2.812 -38.199 -37.189 1 75.212 526 LYS A O 1
ATOM 7799 N N . ILE A 1 527 ? 4.792 -38.884 -38.014 1 71.511 527 ILE A N 1
ATOM 7800 C CA . ILE A 1 527 ? 5.068 -37.613 -38.664 1 71.672 527 ILE A CA 1
ATOM 7801 C C . ILE A 1 527 ? 3.89 -37.251 -39.585 1 71.834 527 ILE A C 1
ATOM 7802 O O . ILE A 1 527 ? 3.398 -36.123 -39.537 1 69.77 527 ILE A O 1
ATOM 7818 N N . ILE A 1 528 ? 3.377 -38.208 -40.377 1 69.567 528 ILE A N 1
ATOM 7819 C CA . ILE A 1 528 ? 2.38 -37.865 -41.382 1 72.628 528 ILE A CA 1
ATOM 7820 C C . ILE A 1 528 ? 1.001 -37.693 -40.761 1 69.356 528 ILE A C 1
ATOM 7821 O O . ILE A 1 528 ? 0.295 -36.742 -41.118 1 66.434 528 ILE A O 1
ATOM 7837 N N . PRO A 1 529 ? 0.544 -38.6 -39.86 1 69.727 529 PRO A N 1
ATOM 7838 C CA . PRO A 1 529 ? -0.676 -38.337 -39.084 1 66.282 529 PRO A CA 1
ATOM 7839 C C . PRO A 1 529 ? -0.675 -36.953 -38.431 1 64.752 529 PRO A C 1
ATOM 7840 O O . PRO A 1 529 ? -1.687 -36.264 -38.434 1 65.954 529 PRO A O 1
ATOM 7851 N N . TYR A 1 530 ? 0.488 -36.485 -37.969 1 63.842 530 TYR A N 1
ATOM 7852 C CA . TYR A 1 530 ? 0.53 -35.202 -37.296 1 64.088 530 TYR A CA 1
ATOM 7853 C C . TYR A 1 530 ? 0.397 -34.086 -38.331 1 64.351 530 TYR A C 1
ATOM 7854 O O . TYR A 1 530 ? -0.251 -33.075 -38.075 1 64.107 530 TYR A O 1
ATOM 7872 N N . LEU A 1 531 ? 1.006 -34.268 -39.503 1 67.847 531 LEU A N 1
ATOM 7873 C CA . LEU A 1 531 ? 0.847 -33.316 -40.596 1 70.412 531 LEU A CA 1
ATOM 7874 C C . LEU A 1 531 ? -0.629 -33.126 -40.941 1 67.214 531 LEU A C 1
ATOM 7875 O O . LEU A 1 531 ? -1.102 -31.994 -41.106 1 61.373 531 LEU A O 1
ATOM 7891 N N . THR A 1 532 ? -1.324 -34.261 -41.099 1 69.647 532 THR A N 1
ATOM 7892 C CA . THR A 1 532 ? -2.744 -34.258 -41.425 1 72.336 532 THR A CA 1
ATOM 7893 C C . THR A 1 532 ? -3.478 -33.401 -40.395 1 71.974 532 THR A C 1
ATOM 7894 O O . THR A 1 532 ? -4.283 -32.549 -40.764 1 70.687 532 THR A O 1
ATOM 7905 N N . LEU A 1 533 ? -3.149 -33.618 -39.108 1 72.027 533 LEU A N 1
ATOM 7906 C CA . LEU A 1 533 ? -3.82 -32.965 -38 1 68.845 533 LEU A CA 1
ATOM 7907 C C . LEU A 1 533 ? -3.616 -31.457 -38.064 1 67.576 533 LEU A C 1
ATOM 7908 O O . LEU A 1 533 ? -4.561 -30.697 -37.856 1 70.287 533 LEU A O 1
ATOM 7924 N N . VAL A 1 534 ? -2.371 -31.048 -38.322 1 67.408 534 VAL A N 1
ATOM 7925 C CA . VAL A 1 534 ? -1.993 -29.644 -38.322 1 66.324 534 VAL A CA 1
ATOM 7926 C C . VAL A 1 534 ? -2.728 -28.897 -39.425 1 66.052 534 VAL A C 1
ATOM 7927 O O . VAL A 1 534 ? -3.132 -27.753 -39.224 1 63.411 534 VAL A O 1
ATOM 7940 N N . ILE A 1 535 ? -2.885 -29.543 -40.586 1 67.558 535 ILE A N 1
ATOM 7941 C CA . ILE A 1 535 ? -3.612 -28.924 -41.687 1 70.803 535 ILE A CA 1
ATOM 7942 C C . ILE A 1 535 ? -5.084 -28.786 -41.293 1 69.287 535 ILE A C 1
ATOM 7943 O O . ILE A 1 535 ? -5.661 -27.701 -41.392 1 69.211 535 ILE A O 1
ATOM 7959 N N . ASP A 1 536 ? -5.667 -29.893 -40.822 1 69.246 536 ASP A N 1
ATOM 7960 C CA . ASP A 1 536 ? -7.039 -29.923 -40.34 1 68.352 536 ASP A CA 1
ATOM 7961 C C . ASP A 1 536 ? -7.267 -28.831 -39.298 1 67.894 536 ASP A C 1
ATOM 7962 O O . ASP A 1 536 ? -8.304 -28.178 -39.319 1 66.058 536 ASP A O 1
ATOM 7971 N N . GLN A 1 537 ? -6.289 -28.584 -38.417 1 64.496 537 GLN A N 1
ATOM 7972 C CA . GLN A 1 537 ? -6.489 -27.588 -37.381 1 64.387 537 GLN A CA 1
ATOM 7973 C C . GLN A 1 537 ? -6.205 -26.171 -37.874 1 65.23 537 GLN A C 1
ATOM 7974 O O . GLN A 1 537 ? -6.411 -25.232 -37.112 1 68.663 537 GLN A O 1
ATOM 7988 N N . PHE A 1 538 ? -5.736 -25.995 -39.12 1 66.707 538 PHE A N 1
ATOM 7989 C CA . PHE A 1 538 ? -5.459 -24.663 -39.658 1 65.684 538 PHE A CA 1
ATOM 7990 C C . PHE A 1 538 ? -6.646 -24.176 -40.502 1 67.249 538 PHE A C 1
ATOM 7991 O O . PHE A 1 538 ? -7.11 -24.929 -41.355 1 65.635 538 PHE A O 1
ATOM 8008 N N . PRO A 1 539 ? -7.18 -22.927 -40.357 1 69.623 539 PRO A N 1
ATOM 8009 C CA . PRO A 1 539 ? -6.776 -21.94 -39.343 1 70.317 539 PRO A CA 1
ATOM 8010 C C . PRO A 1 539 ? -7.627 -21.75 -38.088 1 73.27 539 PRO A C 1
ATOM 8011 O O . PRO A 1 539 ? -7.5 -20.718 -37.437 1 73.729 539 PRO A O 1
ATOM 8022 N N . GLU A 1 540 ? -8.513 -22.704 -37.773 1 77.096 540 GLU A N 1
ATOM 8023 C CA . GLU A 1 540 ? -9.411 -22.558 -36.635 1 80.189 540 GLU A CA 1
ATOM 8024 C C . GLU A 1 540 ? -8.618 -22.481 -35.329 1 77.708 540 GLU A C 1
ATOM 8025 O O . GLU A 1 540 ? -8.921 -21.634 -34.491 1 75.166 540 GLU A O 1
ATOM 8037 N N . PHE A 1 541 ? -7.618 -23.366 -35.168 1 76.09 541 PHE A N 1
ATOM 8038 C CA . PHE A 1 541 ? -6.867 -23.495 -33.922 1 73.261 541 PHE A CA 1
ATOM 8039 C C . PHE A 1 541 ? -5.388 -23.154 -34.076 1 69.882 541 PHE A C 1
ATOM 8040 O O . PHE A 1 541 ? -4.682 -23.133 -33.076 1 71.458 541 PHE A O 1
ATOM 8057 N N . LEU A 1 542 ? -4.933 -22.913 -35.312 1 73.599 542 LEU A N 1
ATOM 8058 C CA . LEU A 1 542 ? -3.539 -22.626 -35.627 1 68.699 542 LEU A CA 1
ATOM 8059 C C . LEU A 1 542 ? -3.458 -21.444 -36.585 1 67.986 542 LEU A C 1
ATOM 8060 O O . LEU A 1 542 ? -4.309 -21.292 -37.461 1 67.376 542 LEU A O 1
ATOM 8076 N N . SER A 1 543 ? -2.417 -20.621 -36.405 1 68.695 543 SER A N 1
ATOM 8077 C CA . SER A 1 543 ? -2.213 -19.427 -37.211 1 72.569 543 SER A CA 1
ATOM 8078 C C . SER A 1 543 ? -1.343 -19.751 -38.431 1 75.981 543 SER A C 1
ATOM 8079 O O . SER A 1 543 ? -0.888 -20.885 -38.583 1 73.565 543 SER A O 1
ATOM 8087 N N . ILE A 1 544 ? -1.147 -18.756 -39.315 1 78.768 544 ILE A N 1
ATOM 8088 C CA . ILE A 1 544 ? -0.278 -18.916 -40.472 1 80.636 544 ILE A CA 1
ATOM 8089 C C . ILE A 1 544 ? 1.144 -19.2 -39.973 1 77.749 544 ILE A C 1
ATOM 8090 O O . ILE A 1 544 ? 1.782 -20.145 -40.433 1 70.232 544 ILE A O 1
ATOM 8106 N N . ASN A 1 545 ? 1.613 -18.43 -38.982 1 76.538 545 ASN A N 1
ATOM 8107 C CA . ASN A 1 545 ? 2.958 -18.623 -38.456 1 74.919 545 ASN A CA 1
ATOM 8108 C C . ASN A 1 545 ? 3.107 -20.068 -37.99 1 71.211 545 ASN A C 1
ATOM 8109 O O . ASN A 1 545 ? 4.078 -20.729 -38.337 1 71.439 545 ASN A O 1
ATOM 8120 N N . GLN A 1 546 ? 2.132 -20.582 -37.24 1 68.931 546 GLN A N 1
ATOM 8121 C CA . GLN A 1 546 ? 2.272 -21.923 -36.7 1 68.381 546 GLN A CA 1
ATOM 8122 C C . GLN A 1 546 ? 2.271 -22.965 -37.817 1 66.064 546 GLN A C 1
ATOM 8123 O O . GLN A 1 546 ? 2.919 -24.005 -37.685 1 60.58 546 GLN A O 1
ATOM 8137 N N . LEU A 1 547 ? 1.527 -22.692 -38.903 1 70.352 547 LEU A N 1
ATOM 8138 C CA . LEU A 1 547 ? 1.473 -23.584 -40.057 1 67.51 547 LEU A CA 1
ATOM 8139 C C . LEU A 1 547 ? 2.843 -23.612 -40.733 1 67.744 547 LEU A C 1
ATOM 8140 O O . LEU A 1 547 ? 3.373 -24.687 -40.984 1 68.345 547 LEU A O 1
ATOM 8156 N N . ASP A 1 548 ? 3.418 -22.422 -40.969 1 69.685 548 ASP A N 1
ATOM 8157 C CA . ASP A 1 548 ? 4.701 -22.25 -41.639 1 70.527 548 ASP A CA 1
ATOM 8158 C C . ASP A 1 548 ? 5.804 -22.987 -40.862 1 71.691 548 ASP A C 1
ATOM 8159 O O . ASP A 1 548 ? 6.597 -23.714 -41.466 1 73.19 548 ASP A O 1
ATOM 8168 N N . ILE A 1 549 ? 5.831 -22.839 -39.524 1 69.438 549 ILE A N 1
ATOM 8169 C CA . ILE A 1 549 ? 6.843 -23.464 -38.679 1 66.999 549 ILE A CA 1
ATOM 8170 C C . ILE A 1 549 ? 6.714 -24.985 -38.758 1 65.09 549 ILE A C 1
ATOM 8171 O O . ILE A 1 549 ? 7.706 -25.706 -38.808 1 66.507 549 ILE A O 1
ATOM 8187 N N . ALA A 1 550 ? 5.485 -25.486 -38.738 1 67.239 550 ALA A N 1
ATOM 8188 C CA . ALA A 1 550 ? 5.26 -26.922 -38.689 1 66.828 550 ALA A CA 1
ATOM 8189 C C . ALA A 1 550 ? 5.677 -27.579 -40.009 1 67.201 550 ALA A C 1
ATOM 8190 O O . ALA A 1 550 ? 6.162 -28.705 -40.04 1 71.823 550 ALA A O 1
ATOM 8197 N N . ILE A 1 551 ? 5.505 -26.863 -41.113 1 63.222 551 ILE A N 1
ATOM 8198 C CA . ILE A 1 551 ? 5.866 -27.418 -42.404 1 66.482 551 ILE A CA 1
ATOM 8199 C C . ILE A 1 551 ? 7.367 -27.285 -42.655 1 63.97 551 ILE A C 1
ATOM 8200 O O . ILE A 1 551 ? 7.956 -28.188 -43.252 1 61.35 551 ILE A O 1
ATOM 8216 N N . GLU A 1 552 ? 7.97 -26.18 -42.193 1 61.514 552 GLU A N 1
ATOM 8217 C CA . GLU A 1 552 ? 9.421 -26.053 -42.182 1 64.979 552 GLU A CA 1
ATOM 8218 C C . GLU A 1 552 ? 10.03 -27.271 -41.477 1 64.837 552 GLU A C 1
ATOM 8219 O O . GLU A 1 552 ? 10.9 -27.943 -42.022 1 62.017 552 GLU A O 1
ATOM 8231 N N . THR A 1 553 ? 9.543 -27.579 -40.269 1 64.047 553 THR A N 1
ATOM 8232 C CA . THR A 1 553 ? 10.176 -28.579 -39.423 1 64.315 553 THR A CA 1
ATOM 8233 C C . THR A 1 553 ? 9.931 -29.978 -39.978 1 67.177 553 THR A C 1
ATOM 8234 O O . THR A 1 553 ? 10.848 -30.783 -40.054 1 70.085 553 THR A O 1
ATOM 8245 N N . ILE A 1 554 ? 8.686 -30.277 -40.347 1 70.681 554 ILE A N 1
ATOM 8246 C CA . ILE A 1 554 ? 8.346 -31.606 -40.838 1 72.124 554 ILE A CA 1
ATOM 8247 C C . ILE A 1 554 ? 9.039 -31.851 -42.185 1 70.563 554 ILE A C 1
ATOM 8248 O O . ILE A 1 554 ? 9.648 -32.907 -42.367 1 67.297 554 ILE A O 1
ATOM 8264 N N . SER A 1 555 ? 8.992 -30.876 -43.111 1 70.719 555 SER A N 1
ATOM 8265 C CA . SER A 1 555 ? 9.668 -31.045 -44.396 1 70.054 555 SER A CA 1
ATOM 8266 C C . SER A 1 555 ? 11.148 -31.353 -44.158 1 68.836 555 SER A C 1
ATOM 8267 O O . SER A 1 555 ? 11.634 -32.385 -44.606 1 70.531 555 SER A O 1
ATOM 8275 N N . ARG A 1 556 ? 11.825 -30.544 -43.34 1 68.264 556 ARG A N 1
ATOM 8276 C CA . ARG A 1 556 ? 13.211 -30.804 -42.974 1 67.434 556 ARG A CA 1
ATOM 8277 C C . ARG A 1 556 ? 13.419 -32.18 -42.333 1 65.697 556 ARG A C 1
ATOM 8278 O O . ARG A 1 556 ? 14.524 -32.697 -42.378 1 67.071 556 ARG A O 1
ATOM 8299 N N . THR A 1 557 ? 12.406 -32.787 -41.708 1 66.585 557 THR A N 1
ATOM 8300 C CA . THR A 1 557 ? 12.623 -34.061 -41.03 1 65.985 557 THR A CA 1
ATOM 8301 C C . THR A 1 557 ? 12.613 -35.22 -42.026 1 70.294 557 THR A C 1
ATOM 8302 O O . THR A 1 557 ? 13.381 -36.166 -41.836 1 72.069 557 THR A O 1
ATOM 8313 N N . VAL A 1 558 ? 11.741 -35.131 -43.053 1 71.364 558 VAL A N 1
ATOM 8314 C CA . VAL A 1 558 ? 11.405 -36.252 -43.933 1 73.297 558 VAL A CA 1
ATOM 8315 C C . VAL A 1 558 ? 12.142 -36.2 -45.279 1 71.345 558 VAL A C 1
ATOM 8316 O O . VAL A 1 558 ? 12.212 -37.229 -45.952 1 69.453 558 VAL A O 1
ATOM 8329 N N . PHE A 1 559 ? 12.621 -35.02 -45.699 1 71.245 559 PHE A N 1
ATOM 8330 C CA . PHE A 1 559 ? 13.265 -34.846 -46.998 1 75.913 559 PHE A CA 1
ATOM 8331 C C . PHE A 1 559 ? 14.774 -35.053 -46.874 1 78.321 559 PHE A C 1
ATOM 8332 O O . PHE A 1 559 ? 15.312 -35.037 -45.777 1 76.341 559 PHE A O 1
ATOM 8349 N N . PRO A 1 560 ? 15.507 -35.249 -47.995 1 85.07 560 PRO A N 1
ATOM 8350 C CA . PRO A 1 560 ? 16.843 -35.84 -47.96 1 85.861 560 PRO A CA 1
ATOM 8351 C C . PRO A 1 560 ? 17.933 -34.978 -47.345 1 88.704 560 PRO A C 1
ATOM 8352 O O . PRO A 1 560 ? 17.809 -33.761 -47.272 1 79.482 560 PRO A O 1
ATOM 8363 N N . ASP A 1 561 ? 19.052 -35.672 -47.096 1 101.724 561 ASP A N 1
ATOM 8364 C CA . ASP A 1 561 ? 20.017 -35.396 -46.046 1 95.289 561 ASP A CA 1
ATOM 8365 C C . ASP A 1 561 ? 19.292 -35.411 -44.717 1 87.815 561 ASP A C 1
ATOM 8366 O O . ASP A 1 561 ? 19.354 -34.425 -44.007 1 101.987 561 ASP A O 1
ATOM 8375 N N . SER A 1 562 ? 18.628 -36.531 -44.405 1 84.571 562 SER A N 1
ATOM 8376 C CA . SER A 1 562 ? 17.924 -36.693 -43.137 1 84.528 562 SER A CA 1
ATOM 8377 C C . SER A 1 562 ? 17.812 -38.167 -42.768 1 82.093 562 SER A C 1
ATOM 8378 O O . SER A 1 562 ? 17.57 -39.016 -43.625 1 79.096 562 SER A O 1
ATOM 8386 N N . PRO A 1 563 ? 17.923 -38.513 -41.466 1 82.635 563 PRO A N 1
ATOM 8387 C CA . PRO A 1 563 ? 17.753 -39.904 -41.037 1 84.9 563 PRO A CA 1
ATOM 8388 C C . PRO A 1 563 ? 16.433 -40.554 -41.459 1 87.054 563 PRO A C 1
ATOM 8389 O O . PRO A 1 563 ? 16.415 -41.752 -41.727 1 94.208 563 PRO A O 1
ATOM 8400 N N . ILE A 1 564 ? 15.346 -39.767 -41.536 1 84.493 564 ILE A N 1
ATOM 8401 C CA . ILE A 1 564 ? 14.048 -40.282 -41.966 1 80.642 564 ILE A CA 1
ATOM 8402 C C . ILE A 1 564 ? 14.11 -40.717 -43.429 1 80.482 564 ILE A C 1
ATOM 8403 O O . ILE A 1 564 ? 13.606 -41.792 -43.735 1 81.116 564 ILE A O 1
ATOM 8419 N N . TYR A 1 565 ? 14.708 -39.893 -44.312 1 84.638 565 TYR A N 1
ATOM 8420 C CA . TYR A 1 565 ? 14.78 -40.179 -45.744 1 84.582 565 TYR A CA 1
ATOM 8421 C C . TYR A 1 565 ? 15.584 -41.459 -45.96 1 87.201 565 TYR A C 1
ATOM 8422 O O . TYR A 1 565 ? 15.122 -42.371 -46.641 1 94.375 565 TYR A O 1
ATOM 8440 N N . SER A 1 566 ? 16.764 -41.541 -45.334 1 88.861 566 SER A N 1
ATOM 8441 C CA . SER A 1 566 ? 17.626 -42.71 -45.442 1 89.551 566 SER A CA 1
ATOM 8442 C C . SER A 1 566 ? 16.934 -43.971 -44.927 1 91.934 566 SER A C 1
ATOM 8443 O O . SER A 1 566 ? 17.371 -45.069 -45.249 1 100.853 566 SER A O 1
ATOM 8451 N N . TYR A 1 567 ? 15.881 -43.811 -44.114 1 89.094 567 TYR A N 1
ATOM 8452 C CA . TYR A 1 567 ? 15.149 -44.937 -43.552 1 89.04 567 TYR A CA 1
ATOM 8453 C C . TYR A 1 567 ? 14.014 -45.323 -44.493 1 86.746 567 TYR A C 1
ATOM 8454 O O . TYR A 1 567 ? 13.845 -46.498 -44.809 1 86.335 567 TYR A O 1
ATOM 8472 N N . ASP A 1 568 ? 13.228 -44.325 -44.906 1 85.388 568 ASP A N 1
ATOM 8473 C CA . ASP A 1 568 ? 12.073 -44.55 -45.758 1 88.594 568 ASP A CA 1
ATOM 8474 C C . ASP A 1 568 ? 11.825 -43.3 -46.602 1 88.086 568 ASP A C 1
ATOM 8475 O O . ASP A 1 568 ? 11.261 -42.311 -46.136 1 87.049 568 ASP A O 1
ATOM 8484 N N . LYS A 1 569 ? 12.226 -43.367 -47.87 1 88.299 569 LYS A N 1
ATOM 8485 C CA . LYS A 1 569 ? 12.093 -42.237 -48.772 1 91.886 569 LYS A CA 1
ATOM 8486 C C . LYS A 1 569 ? 10.61 -41.924 -48.995 1 87.044 569 LYS A C 1
ATOM 8487 O O . LYS A 1 569 ? 10.247 -40.814 -49.398 1 81.296 569 LYS A O 1
ATOM 8506 N N . ASN A 1 570 ? 9.752 -42.912 -48.715 1 85.457 570 ASN A N 1
ATOM 8507 C CA . ASN A 1 570 ? 8.354 -42.86 -49.113 1 87.076 570 ASN A CA 1
ATOM 8508 C C . ASN A 1 570 ? 7.55 -41.901 -48.228 1 84.467 570 ASN A C 1
ATOM 8509 O O . ASN A 1 570 ? 6.453 -41.489 -48.601 1 83.593 570 ASN A O 1
ATOM 8520 N N . ILE A 1 571 ? 8.094 -41.545 -47.06 1 77.653 571 ILE A N 1
ATOM 8521 C CA . ILE A 1 571 ? 7.454 -40.606 -46.158 1 76.452 571 ILE A CA 1
ATOM 8522 C C . ILE A 1 571 ? 7.484 -39.197 -46.759 1 74.5 571 ILE A C 1
ATOM 8523 O O . ILE A 1 571 ? 6.522 -38.441 -46.642 1 68.434 571 ILE A O 1
ATOM 8539 N N . SER A 1 572 ? 8.582 -38.833 -47.425 1 78.627 572 SER A N 1
ATOM 8540 C CA . SER A 1 572 ? 8.576 -37.651 -48.275 1 80.19 572 SER A CA 1
ATOM 8541 C C . SER A 1 572 ? 7.354 -37.664 -49.19 1 80.649 572 SER A C 1
ATOM 8542 O O . SER A 1 572 ? 6.647 -36.665 -49.297 1 84.235 572 SER A O 1
ATOM 8550 N N . SER A 1 573 ? 7.141 -38.782 -49.895 1 78.123 573 SER A N 1
ATOM 8551 C CA . SER A 1 573 ? 6.135 -38.826 -50.945 1 78.654 573 SER A CA 1
ATOM 8552 C C . SER A 1 573 ? 4.766 -38.574 -50.332 1 77.265 573 SER A C 1
ATOM 8553 O O . SER A 1 573 ? 4.019 -37.74 -50.834 1 74.409 573 SER A O 1
ATOM 8561 N N . MET A 1 574 ? 4.476 -39.286 -49.233 1 77.425 574 MET A N 1
ATOM 8562 C CA . MET A 1 574 ? 3.216 -39.131 -48.529 1 79.76 574 MET A CA 1
ATOM 8563 C C . MET A 1 574 ? 3.043 -37.679 -48.08 1 75.991 574 MET A C 1
ATOM 8564 O O . MET A 1 574 ? 1.925 -37.166 -48.119 1 78.048 574 MET A O 1
ATOM 8578 N N . PHE A 1 575 ? 4.142 -37.026 -47.667 1 71.084 575 PHE A N 1
ATOM 8579 C CA . PHE A 1 575 ? 4.102 -35.634 -47.24 1 69.404 575 PHE A CA 1
ATOM 8580 C C . PHE A 1 575 ? 3.47 -34.791 -48.344 1 71.161 575 PHE A C 1
ATOM 8581 O O . PHE A 1 575 ? 2.592 -33.975 -48.072 1 70.228 575 PHE A O 1
ATOM 8598 N N . LEU A 1 576 ? 3.935 -34.975 -49.584 1 75.295 576 LEU A N 1
ATOM 8599 C CA . LEU A 1 576 ? 3.48 -34.147 -50.695 1 78.051 576 LEU A CA 1
ATOM 8600 C C . LEU A 1 576 ? 2.062 -34.543 -51.117 1 75.814 576 LEU A C 1
ATOM 8601 O O . LEU A 1 576 ? 1.237 -33.674 -51.385 1 73 576 LEU A O 1
ATOM 8617 N N . ASN A 1 577 ? 1.79 -35.853 -51.156 1 79.451 577 ASN A N 1
ATOM 8618 C CA . ASN A 1 577 ? 0.472 -36.38 -51.476 1 84.867 577 ASN A CA 1
ATOM 8619 C C . ASN A 1 577 ? -0.59 -35.761 -50.575 1 85.211 577 ASN A C 1
ATOM 8620 O O . ASN A 1 577 ? -1.625 -35.311 -51.056 1 88.169 577 ASN A O 1
ATOM 8631 N N . VAL A 1 578 ? -0.327 -35.749 -49.266 1 82.064 578 VAL A N 1
ATOM 8632 C CA . VAL A 1 578 ? -1.301 -35.281 -48.296 1 79.265 578 VAL A CA 1
ATOM 8633 C C . VAL A 1 578 ? -1.485 -33.771 -48.429 1 76.405 578 VAL A C 1
ATOM 8634 O O . VAL A 1 578 ? -2.609 -33.272 -48.486 1 80.69 578 VAL A O 1
ATOM 8647 N N . LEU A 1 579 ? -0.379 -33.041 -48.493 1 72.571 579 LEU A N 1
ATOM 8648 C CA . LEU A 1 579 ? -0.464 -31.592 -48.569 1 73.88 579 LEU A CA 1
ATOM 8649 C C . LEU A 1 579 ? -1.056 -31.124 -49.906 1 74.869 579 LEU A C 1
ATOM 8650 O O . LEU A 1 579 ? -1.841 -30.172 -49.96 1 73.615 579 LEU A O 1
ATOM 8666 N N . PHE A 1 580 ? -0.653 -31.773 -51.001 1 75.09 580 PHE A N 1
ATOM 8667 C CA . PHE A 1 580 ? -1.217 -31.465 -52.308 1 77.314 580 PHE A CA 1
ATOM 8668 C C . PHE A 1 580 ? -2.742 -31.592 -52.239 1 76.462 580 PHE A C 1
ATOM 8669 O O . PHE A 1 580 ? -3.463 -30.668 -52.605 1 75.428 580 PHE A O 1
ATOM 8686 N N . ASN A 1 581 ? -3.214 -32.734 -51.724 1 76.531 581 ASN A N 1
ATOM 8687 C CA . ASN A 1 581 ? -4.629 -33.056 -51.703 1 78.525 581 ASN A CA 1
ATOM 8688 C C . ASN A 1 581 ? -5.45 -32.042 -50.914 1 78.571 581 ASN A C 1
ATOM 8689 O O . ASN A 1 581 ? -6.566 -31.741 -51.316 1 80.644 581 ASN A O 1
ATOM 8700 N N . LYS A 1 582 ? -4.925 -31.49 -49.819 1 80.966 582 LYS A N 1
ATOM 8701 C CA . LYS A 1 582 ? -5.706 -30.536 -49.041 1 83.886 582 LYS A CA 1
ATOM 8702 C C . LYS A 1 582 ? -5.711 -29.17 -49.734 1 84.683 582 LYS A C 1
ATOM 8703 O O . LYS A 1 582 ? -6.527 -28.305 -49.412 1 88.239 582 LYS A O 1
ATOM 8722 N N . CYS A 1 583 ? -4.801 -28.975 -50.696 1 85.313 583 CYS A N 1
ATOM 8723 C CA . CYS A 1 583 ? -4.764 -27.741 -51.462 1 84.937 583 CYS A CA 1
ATOM 8724 C C . CYS A 1 583 ? -5.936 -27.671 -52.435 1 84.735 583 CYS A C 1
ATOM 8725 O O . CYS A 1 583 ? -6.37 -26.571 -52.771 1 86.573 583 CYS A O 1
ATOM 8733 N N . LEU A 1 584 ? -6.415 -28.847 -52.875 1 90.317 584 LEU A N 1
ATOM 8734 C CA . LEU A 1 584 ? -7.582 -28.991 -53.748 1 95.984 584 LEU A CA 1
ATOM 8735 C C . LEU A 1 584 ? -8.873 -28.76 -52.955 1 106.033 584 LEU A C 1
ATOM 8736 O O . LEU A 1 584 ? -9.819 -28.15 -53.462 1 106.597 584 LEU A O 1
ATOM 8752 N N . THR A 1 585 ? -8.883 -29.263 -51.707 1 110.483 585 THR A N 1
ATOM 8753 C CA . THR A 1 585 ? -10.039 -29.239 -50.824 1 108.114 585 THR A CA 1
ATOM 8754 C C . THR A 1 585 ? -9.821 -28.153 -49.783 1 109.528 585 THR A C 1
ATOM 8755 O O . THR A 1 585 ? -10.532 -27.124 -49.85 1 107.836 585 THR A O 1
ATOM 8766 N N . LYS A 1 629 ? -4.214 -14.41 -46.404 1 106.312 629 LYS A N 1
ATOM 8767 C CA . LYS A 1 629 ? -5.674 -14.137 -46.533 1 114.036 629 LYS A CA 1
ATOM 8768 C C . LYS A 1 629 ? -6.418 -15.482 -46.59 1 108.846 629 LYS A C 1
ATOM 8769 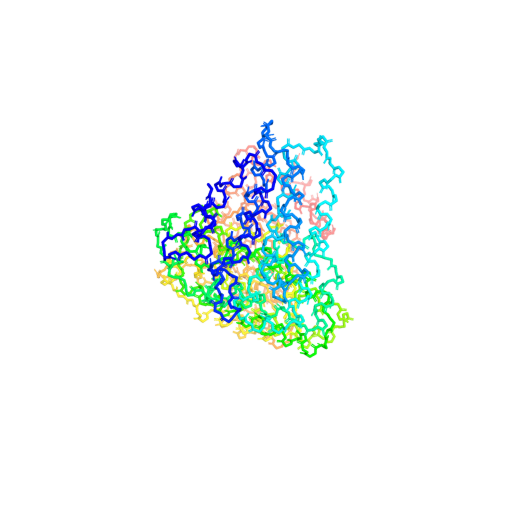O O . LYS A 1 629 ? -6.659 -16.077 -45.538 1 101.515 629 LYS A O 1
ATOM 8788 N N . SER A 1 630 ? -6.751 -15.952 -47.813 1 96.898 630 SER A N 1
ATOM 8789 C CA . SER A 1 630 ? -7.408 -17.227 -48.07 1 87.3 630 SER A CA 1
ATOM 8790 C C . SER A 1 630 ? -6.661 -18.407 -47.44 1 80.133 630 SER A C 1
ATOM 8791 O O . SER A 1 630 ? -5.439 -18.402 -47.324 1 80.896 630 SER A O 1
ATOM 8799 N N . ARG A 1 631 ? -7.417 -19.449 -47.076 1 76.295 631 ARG A N 1
ATOM 8800 C CA . ARG A 1 631 ? -6.876 -20.692 -46.546 1 72.509 631 ARG A CA 1
ATOM 8801 C C . ARG A 1 631 ? -6.147 -21.489 -47.631 1 72.765 631 ARG A C 1
ATOM 8802 O O . ARG A 1 631 ? -5.077 -22.036 -47.401 1 71.405 631 ARG A O 1
ATOM 8823 N N . ARG A 1 632 ? -6.774 -21.614 -48.8 1 79.757 632 ARG A N 1
ATOM 8824 C CA . ARG A 1 632 ? -6.198 -22.333 -49.923 1 78.673 632 ARG A CA 1
ATOM 8825 C C . ARG A 1 632 ? -4.864 -21.694 -50.295 1 77.899 632 ARG A C 1
ATOM 8826 O O . ARG A 1 632 ? -3.888 -22.398 -50.541 1 75.479 632 ARG A O 1
ATOM 8847 N N . SER A 1 633 ? -4.858 -20.357 -50.332 1 79.696 633 SER A N 1
ATOM 8848 C CA . SER A 1 633 ? -3.68 -19.576 -50.673 1 82.648 633 SER A CA 1
ATOM 8849 C C . SER A 1 633 ? -2.529 -19.937 -49.737 1 76.163 633 SER A C 1
ATOM 8850 O O . SER A 1 633 ? -1.409 -20.167 -50.166 1 73.497 633 SER A O 1
ATOM 8858 N N . ALA A 1 634 ? -2.827 -20.017 -48.444 1 75.192 634 ALA A N 1
ATOM 8859 C CA . ALA A 1 634 ? -1.815 -20.332 -47.454 1 71.815 634 ALA A CA 1
ATOM 8860 C C . ALA A 1 634 ? -1.301 -21.764 -47.605 1 69.517 634 ALA A C 1
ATOM 8861 O O . ALA A 1 634 ? -0.124 -22.014 -47.413 1 73.458 634 ALA A O 1
ATOM 8868 N N . LEU A 1 635 ? -2.151 -22.717 -47.967 1 70.582 635 LEU A N 1
ATOM 8869 C CA . LEU A 1 635 ? -1.716 -24.105 -48.031 1 71.052 635 LEU A CA 1
ATOM 8870 C C . LEU A 1 635 ? -0.817 -24.36 -49.241 1 75.033 635 LEU A C 1
ATOM 8871 O O . LEU A 1 635 ? 0.062 -25.221 -49.168 1 74.703 635 LEU A O 1
ATOM 8887 N N . ILE A 1 636 ? -1.073 -23.653 -50.356 1 76.061 636 ILE A N 1
ATOM 8888 C CA . ILE A 1 636 ? -0.268 -23.779 -51.567 1 75.489 636 ILE A CA 1
ATOM 8889 C C . ILE A 1 636 ? 1.07 -23.086 -51.323 1 73.199 636 ILE A C 1
ATOM 8890 O O . ILE A 1 636 ? 2.133 -23.677 -51.493 1 71.923 636 ILE A O 1
ATOM 8906 N N . SER A 1 637 ? 0.99 -21.836 -50.869 1 73.797 637 SER A N 1
ATOM 8907 C CA . SER A 1 637 ? 2.139 -21.082 -50.412 1 73.122 637 SER A CA 1
ATOM 8908 C C . SER A 1 637 ? 3.059 -21.968 -49.561 1 72.304 637 SER A C 1
ATOM 8909 O O . SER A 1 637 ? 4.279 -21.972 -49.742 1 76.62 637 SER A O 1
ATOM 8917 N N . ALA A 1 638 ? 2.474 -22.778 -48.678 1 68.841 638 ALA A N 1
ATOM 8918 C CA . ALA A 1 638 ? 3.253 -23.659 -47.827 1 69.473 638 ALA A CA 1
ATOM 8919 C C . ALA A 1 638 ? 3.754 -24.896 -48.571 1 69.929 638 ALA A C 1
ATOM 8920 O O . ALA A 1 638 ? 4.851 -25.37 -48.288 1 74.191 638 ALA A O 1
ATOM 8927 N N . LEU A 1 639 ? 2.95 -25.461 -49.473 1 68.478 639 LEU A N 1
ATOM 8928 C CA . LEU A 1 639 ? 3.419 -26.571 -50.289 1 68.556 639 LEU A CA 1
ATOM 8929 C C . LEU A 1 639 ? 4.659 -26.137 -51.067 1 70.598 639 LEU A C 1
ATOM 8930 O O . LEU A 1 639 ? 5.654 -26.858 -51.117 1 71.052 639 LEU A O 1
ATOM 8946 N N . ILE A 1 640 ? 4.58 -24.937 -51.656 1 71.83 640 ILE A N 1
ATOM 8947 C CA . ILE A 1 640 ? 5.622 -24.421 -52.531 1 71.782 640 ILE A CA 1
ATOM 8948 C C . ILE A 1 640 ? 6.899 -24.225 -51.724 1 72.549 640 ILE A C 1
ATOM 8949 O O . ILE A 1 640 ? 7.995 -24.372 -52.255 1 73.714 640 ILE A O 1
ATOM 8965 N N . SER A 1 641 ? 6.738 -23.91 -50.435 1 70.96 641 SER A N 1
ATOM 8966 C CA . SER A 1 641 ? 7.867 -23.566 -49.588 1 67.872 641 SER A CA 1
ATOM 8967 C C . SER A 1 641 ? 8.857 -24.727 -49.465 1 64.329 641 SER A C 1
ATOM 8968 O O . SER A 1 641 ? 10.024 -24.462 -49.227 1 63.615 641 SER A O 1
ATOM 8976 N N . VAL A 1 642 ? 8.409 -25.978 -49.679 1 63.564 642 VAL A N 1
ATOM 8977 C CA . VAL A 1 642 ? 9.205 -27.162 -49.378 1 63.589 642 VAL A CA 1
ATOM 8978 C C . VAL A 1 642 ? 9.941 -27.667 -50.62 1 68.695 642 VAL A C 1
ATOM 8979 O O . VAL A 1 642 ? 10.653 -28.675 -50.558 1 68.195 642 VAL A O 1
ATOM 8992 N N . PHE A 1 643 ? 9.769 -26.975 -51.751 1 73.565 643 PHE A N 1
ATOM 8993 C CA . PHE A 1 643 ? 10.227 -27.483 -53.039 1 75.213 643 PHE A CA 1
ATOM 8994 C C . PHE A 1 643 ? 11.752 -27.567 -53.058 1 73.717 643 PHE A C 1
ATOM 8995 O O . PHE A 1 643 ? 12.288 -28.512 -53.63 1 74.216 643 PHE A O 1
ATOM 9012 N N . PRO A 1 644 ? 12.499 -26.617 -52.438 1 71.521 644 PRO A N 1
ATOM 9013 C CA . PRO A 1 644 ? 13.955 -26.714 -52.356 1 69.838 644 PRO A CA 1
ATOM 9014 C C . PRO A 1 644 ? 14.5 -28.067 -51.928 1 71.248 644 PRO A C 1
ATOM 9015 O O . PRO A 1 644 ? 15.603 -28.426 -52.324 1 75.656 644 PRO A O 1
ATOM 9026 N N . LEU A 1 645 ? 13.73 -28.793 -51.106 1 71.145 645 LEU A N 1
ATOM 9027 C CA . LEU A 1 645 ? 14.211 -30.012 -50.481 1 69.882 645 LEU A CA 1
ATOM 9028 C C . LEU A 1 645 ? 13.896 -31.226 -51.353 1 71.246 645 LEU A C 1
ATOM 9029 O O . LEU A 1 645 ? 14.364 -32.326 -51.067 1 71.083 645 LEU A O 1
ATOM 9045 N N . ILE A 1 646 ? 13.133 -31.034 -52.437 1 72.798 646 ILE A N 1
ATOM 9046 C CA . ILE A 1 646 ? 12.695 -32.167 -53.232 1 73.126 646 ILE A CA 1
ATOM 9047 C C . ILE A 1 646 ? 13.878 -32.655 -54.064 1 77.836 646 ILE A C 1
ATOM 9048 O O . ILE A 1 646 ? 14.565 -31.847 -54.695 1 77.179 646 ILE A O 1
ATOM 9064 N N . PRO A 1 647 ? 14.154 -33.985 -54.081 1 84.335 647 PRO A N 1
ATOM 9065 C CA . PRO A 1 647 ? 15.298 -34.529 -54.818 1 88.164 647 PRO A CA 1
ATOM 9066 C C . PRO A 1 647 ? 15.162 -34.234 -56.308 1 88.882 647 PRO A C 1
ATOM 9067 O O . PRO A 1 647 ? 14.054 -33.978 -56.785 1 88.784 647 PRO A O 1
ATOM 9078 N N . VAL A 1 648 ? 16.299 -34.273 -57.019 1 88.725 648 VAL A N 1
ATOM 9079 C CA . VAL A 1 648 ? 16.392 -33.742 -58.373 1 89.212 648 VAL A CA 1
ATOM 9080 C C . VAL A 1 648 ? 15.411 -34.462 -59.3 1 89.906 648 VAL A C 1
ATOM 9081 O O . VAL A 1 648 ? 14.771 -33.813 -60.125 1 92.112 648 VAL A O 1
ATOM 9094 N N . LYS A 1 649 ? 15.291 -35.792 -59.176 1 87.63 649 LYS A N 1
ATOM 9095 C CA . LYS A 1 649 ? 14.467 -36.56 -60.098 1 87.503 649 LYS A CA 1
ATOM 9096 C C . LYS A 1 649 ? 13.035 -36.022 -60.112 1 87.027 649 LYS A C 1
ATOM 9097 O O . LYS A 1 649 ? 12.41 -35.976 -61.16 1 90.644 649 LYS A O 1
ATOM 9116 N N . ASP A 1 650 ? 12.515 -35.567 -58.973 1 87.019 650 ASP A N 1
ATOM 9117 C CA . ASP A 1 650 ? 11.099 -35.241 -58.876 1 88.379 650 ASP A CA 1
ATOM 9118 C C . ASP A 1 650 ? 10.866 -33.722 -58.911 1 84.914 650 ASP A C 1
ATOM 9119 O O . ASP A 1 650 ? 9.708 -33.292 -58.926 1 86.822 650 ASP A O 1
ATOM 9128 N N . TYR A 1 651 ? 11.941 -32.911 -58.93 1 80.012 651 TYR A N 1
ATOM 9129 C CA . TYR A 1 651 ? 11.838 -31.481 -58.644 1 78.812 651 TYR A CA 1
ATOM 9130 C C . TYR A 1 651 ? 10.971 -30.728 -59.665 1 81.037 651 TYR A C 1
ATOM 9131 O O . TYR A 1 651 ? 9.958 -30.141 -59.289 1 81.795 651 TYR A O 1
ATOM 9149 N N . THR A 1 652 ? 11.353 -30.693 -60.949 1 85.01 652 THR A N 1
ATOM 9150 C CA . THR A 1 652 ? 10.582 -29.905 -61.906 1 85.055 652 THR A CA 1
ATOM 9151 C C . THR A 1 652 ? 9.186 -30.513 -62.095 1 82.96 652 THR A C 1
ATOM 9152 O O . THR A 1 652 ? 8.25 -29.808 -62.492 1 79.849 652 THR A O 1
ATOM 9163 N N . LYS A 1 653 ? 9.044 -31.818 -61.836 1 83.835 653 LYS A N 1
ATOM 9164 C CA . LYS A 1 653 ? 7.73 -32.448 -61.847 1 88.486 653 LYS A CA 1
ATOM 9165 C C . LYS A 1 653 ? 6.764 -31.64 -60.972 1 89.441 653 LYS A C 1
ATOM 9166 O O . LYS A 1 653 ? 5.679 -31.271 -61.433 1 89.797 653 LYS A O 1
ATOM 9185 N N . TRP A 1 654 ? 7.184 -31.346 -59.728 1 83.805 654 TRP A N 1
ATOM 9186 C CA . TRP A 1 654 ? 6.337 -30.685 -58.742 1 81.732 654 TRP A CA 1
ATOM 9187 C C . TRP A 1 654 ? 6.173 -29.197 -59.05 1 79.768 654 TRP A C 1
ATOM 9188 O O . TRP A 1 654 ? 5.162 -28.589 -58.675 1 79.667 654 TRP A O 1
ATOM 9209 N N . LEU A 1 655 ? 7.158 -28.605 -59.731 1 77.399 655 LEU A N 1
ATOM 9210 C CA . LEU A 1 655 ? 6.994 -27.246 -60.211 1 79.225 655 LEU A CA 1
ATOM 9211 C C . LEU A 1 655 ? 5.784 -27.181 -61.145 1 81.52 655 LEU A C 1
ATOM 9212 O O . LEU A 1 655 ? 4.952 -26.285 -61.025 1 79.211 655 LEU A O 1
ATOM 9228 N N . SER A 1 656 ? 5.688 -28.152 -62.064 1 86.518 656 SER A N 1
ATOM 9229 C CA . SER A 1 656 ? 4.58 -28.23 -63.008 1 88.743 656 SER A CA 1
ATOM 9230 C C . SER A 1 656 ? 3.275 -28.47 -62.256 1 85.773 656 SER A C 1
ATOM 9231 O O . SER A 1 656 ? 2.285 -27.772 -62.472 1 87.617 656 SER A O 1
ATOM 9239 N N . ILE A 1 657 ? 3.288 -29.477 -61.383 1 80.086 657 ILE A N 1
ATOM 9240 C CA . ILE A 1 657 ? 2.105 -29.791 -60.612 1 77.957 657 ILE A CA 1
ATOM 9241 C C . ILE A 1 657 ? 1.594 -28.531 -59.925 1 76.121 657 ILE A C 1
ATOM 9242 O O . ILE A 1 657 ? 0.407 -28.238 -59.996 1 80.846 657 ILE A O 1
ATOM 9258 N N . ALA A 1 658 ? 2.484 -27.758 -59.311 1 75.016 658 ALA A N 1
ATOM 9259 C CA . ALA A 1 658 ? 2.06 -26.555 -58.615 1 75.296 658 ALA A CA 1
ATOM 9260 C C . ALA A 1 658 ? 1.514 -25.53 -59.601 1 75.665 658 ALA A C 1
ATOM 9261 O O . ALA A 1 658 ? 0.459 -24.952 -59.371 1 76.833 658 ALA A O 1
ATOM 9268 N N . PHE A 1 659 ? 2.234 -25.296 -60.696 1 75.522 659 PHE A N 1
ATOM 9269 C CA . PHE A 1 659 ? 1.853 -24.225 -61.603 1 78.847 659 PHE A CA 1
ATOM 9270 C C . PHE A 1 659 ? 0.548 -24.557 -62.343 1 83.717 659 PHE A C 1
ATOM 9271 O O . PHE A 1 659 ? -0.349 -23.715 -62.417 1 83.332 659 PHE A O 1
ATOM 9288 N N . TYR A 1 660 ? 0.439 -25.774 -62.901 1 87.234 660 TYR A N 1
ATOM 9289 C CA . TYR A 1 660 ? -0.662 -26.105 -63.803 1 91.103 660 TYR A CA 1
ATOM 9290 C C . TYR A 1 660 ? -1.884 -26.516 -62.989 1 92.008 660 TYR A C 1
ATOM 9291 O O . TYR A 1 660 ? -2.976 -26.031 -63.258 1 92.365 660 TYR A O 1
ATOM 9309 N N . ASP A 1 661 ? -1.681 -27.377 -61.983 1 95.508 661 ASP A N 1
ATOM 9310 C CA . ASP A 1 661 ? -2.775 -27.935 -61.202 1 93.838 661 ASP A CA 1
ATOM 9311 C C . ASP A 1 661 ? -3.293 -26.932 -60.17 1 91.762 661 ASP A C 1
ATOM 9312 O O . ASP A 1 661 ? -4.483 -26.957 -59.873 1 98.951 661 ASP A O 1
ATOM 9321 N N . LEU A 1 662 ? -2.439 -26.041 -59.637 1 86.032 662 LEU A N 1
ATOM 9322 C CA . LEU A 1 662 ? -2.862 -25.177 -58.543 1 81.036 662 LEU A CA 1
ATOM 9323 C C . LEU A 1 662 ? -2.877 -23.698 -58.926 1 81.806 662 LEU A C 1
ATOM 9324 O O . LEU A 1 662 ? -3.835 -23.016 -58.581 1 81.886 662 LEU A O 1
ATOM 9340 N N . ILE A 1 663 ? -1.838 -23.179 -59.601 1 84.269 663 ILE A N 1
ATOM 9341 C CA . ILE A 1 663 ? -1.707 -21.733 -59.753 1 84.812 663 ILE A CA 1
ATOM 9342 C C . ILE A 1 663 ? -2.581 -21.22 -60.899 1 89.782 663 ILE A C 1
ATOM 9343 O O . ILE A 1 663 ? -3.269 -20.217 -60.751 1 91.032 663 ILE A O 1
ATOM 9359 N N . VAL A 1 664 ? -2.539 -21.86 -62.065 1 95.448 664 VAL A N 1
ATOM 9360 C CA . VAL A 1 664 ? -3.358 -21.372 -63.164 1 102.182 664 VAL A CA 1
ATOM 9361 C C . VAL A 1 664 ? -4.821 -21.737 -62.891 1 104.349 664 VAL A C 1
ATOM 9362 O O . VAL A 1 664 ? -5.729 -21.029 -63.313 1 112.614 664 VAL A O 1
ATOM 9375 N N . ALA A 1 665 ? -5.059 -22.792 -62.109 1 100.928 665 ALA A N 1
ATOM 9376 C CA . ALA A 1 665 ? -6.407 -23.129 -61.683 1 98.206 665 ALA A CA 1
ATOM 9377 C C . ALA A 1 665 ? -6.917 -22.181 -60.593 1 97.453 665 ALA A C 1
ATOM 9378 O O . ALA A 1 665 ? -7.873 -22.526 -59.911 1 96.698 665 ALA A O 1
ATOM 9385 N N . THR A 1 666 ? -6.292 -21.005 -60.409 1 98.547 666 THR A N 1
ATOM 9386 C CA . THR A 1 666 ? -6.721 -20.049 -59.393 1 100.275 666 THR A CA 1
ATOM 9387 C C . THR A 1 666 ? -7.458 -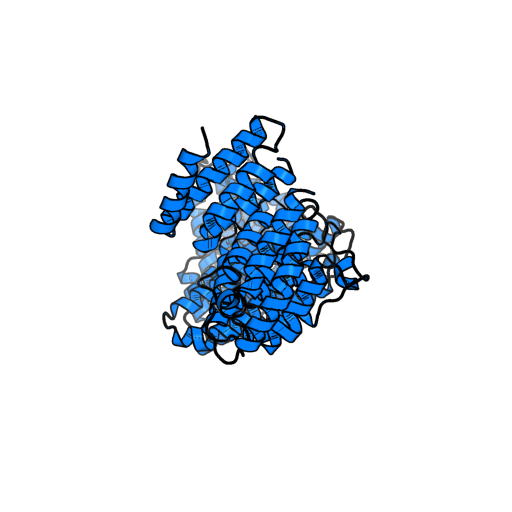18.891 -60.067 1 105.786 666 THR A C 1
ATOM 9388 O O . THR A 1 666 ? -6.826 -18.077 -60.737 1 106.046 666 THR A O 1
ATOM 9399 N N . PRO A 1 667 ? -8.797 -18.765 -59.88 1 112.171 667 PRO A N 1
ATOM 9400 C CA . PRO A 1 667 ? -9.604 -17.786 -60.624 1 116.314 667 PRO A CA 1
ATOM 9401 C C . PRO A 1 667 ? -9.276 -16.288 -60.594 1 115.202 667 PRO A C 1
ATOM 9402 O O . PRO A 1 667 ? -9.558 -15.606 -61.582 1 113.256 667 PRO A O 1
ATOM 9413 N N . GLU A 1 668 ? -8.73 -15.762 -59.48 1 109.107 668 GLU A N 1
ATOM 9414 C CA . GLU A 1 668 ? -8.599 -14.315 -59.322 1 112.302 668 GLU A CA 1
ATOM 9415 C C . GLU A 1 668 ? -7.14 -13.901 -59.467 1 111.519 668 GLU A C 1
ATOM 9416 O O . GLU A 1 668 ? -6.258 -14.582 -58.954 1 112.121 668 GLU A O 1
ATOM 9428 N N . ARG A 1 669 ? -6.923 -12.757 -60.136 1 112.503 669 ARG A N 1
ATOM 9429 C CA . ARG A 1 669 ? -5.596 -12.284 -60.51 1 112.4 669 ARG A CA 1
ATOM 9430 C C . ARG A 1 669 ? -4.691 -12.152 -59.284 1 107.616 669 ARG A C 1
ATOM 9431 O O . ARG A 1 669 ? -3.598 -12.71 -59.274 1 103.613 669 ARG A O 1
ATOM 9452 N N . THR A 1 670 ? -5.149 -11.422 -58.257 1 105.546 670 THR A N 1
ATOM 9453 C CA . THR A 1 670 ? -4.288 -11.034 -57.149 1 105.179 670 THR A CA 1
ATOM 9454 C C . THR A 1 670 ? -3.766 -12.272 -56.417 1 99.083 670 THR A C 1
ATOM 9455 O O . THR A 1 670 ? -2.638 -12.267 -55.937 1 94.216 670 THR A O 1
ATOM 9466 N N . GLU A 1 671 ? -4.568 -13.338 -56.35 1 98.585 671 GLU A N 1
ATOM 9467 C CA . GLU A 1 671 ? -4.158 -14.547 -55.65 1 98.427 671 GLU A CA 1
ATOM 9468 C C . GLU A 1 671 ? -3.267 -15.377 -56.584 1 93.497 671 GLU A C 1
ATOM 9469 O O . GLU A 1 671 ? -2.27 -15.946 -56.146 1 86.624 671 GLU A O 1
ATOM 9481 N N . ARG A 1 672 ? -3.604 -15.43 -57.881 1 94.862 672 ARG A N 1
ATOM 9482 C CA . ARG A 1 672 ? -2.791 -16.146 -58.857 1 92.837 672 ARG A CA 1
ATOM 9483 C C . ARG A 1 672 ? -1.386 -15.532 -58.948 1 90.63 672 ARG A C 1
ATOM 9484 O O . ARG A 1 672 ? -0.384 -16.255 -59.026 1 88.864 672 ARG A O 1
ATOM 9505 N N . ALA A 1 673 ? -1.324 -14.191 -58.922 1 85.442 673 ALA A N 1
ATOM 9506 C CA . ALA A 1 673 ? -0.076 -13.444 -58.953 1 82.52 673 ALA A CA 1
ATOM 9507 C C . ALA A 1 673 ? 0.756 -13.699 -57.696 1 82.272 673 ALA A C 1
ATOM 9508 O O . ALA A 1 673 ? 1.972 -13.816 -57.772 1 85.649 673 ALA A O 1
ATOM 9515 N N . PHE A 1 674 ? 0.101 -13.742 -56.534 1 79.843 674 PHE A N 1
ATOM 9516 C CA . PHE A 1 674 ? 0.801 -13.956 -55.282 1 77.222 674 PHE A CA 1
ATOM 9517 C C . PHE A 1 674 ? 1.446 -15.342 -55.313 1 76.33 674 PHE A C 1
ATOM 9518 O O . PHE A 1 674 ? 2.621 -15.477 -54.993 1 78.27 674 PHE A O 1
ATOM 9535 N N . LEU A 1 675 ? 0.699 -16.371 -55.715 1 77.209 675 LEU A N 1
ATOM 9536 C CA . LEU A 1 675 ? 1.236 -17.725 -55.713 1 79.832 675 LEU A CA 1
ATOM 9537 C C . LEU A 1 675 ? 2.346 -17.894 -56.749 1 80.851 675 LEU A C 1
ATOM 9538 O O . LEU A 1 675 ? 3.236 -18.725 -56.567 1 78.398 675 LEU A O 1
ATOM 9554 N N . GLN A 1 676 ? 2.266 -17.126 -57.844 1 81.663 676 GLN A N 1
ATOM 9555 C CA . GLN A 1 676 ? 3.28 -17.186 -58.88 1 80.678 676 GLN A CA 1
ATOM 9556 C C . GLN A 1 676 ? 4.595 -16.605 -58.358 1 77.845 676 GLN A C 1
ATOM 9557 O O . GLN A 1 676 ? 5.66 -17.15 -58.655 1 74.007 676 GLN A O 1
ATOM 9571 N N . GLU A 1 677 ? 4.512 -15.502 -57.598 1 75.833 677 GLU A N 1
ATOM 9572 C CA . GLU A 1 677 ? 5.698 -14.892 -57.023 1 79.277 677 GLU A CA 1
ATOM 9573 C C . GLU A 1 677 ? 6.26 -15.823 -55.939 1 80.076 677 GLU A C 1
ATOM 9574 O O . GLU A 1 677 ? 7.457 -15.833 -55.692 1 85.074 677 GLU A O 1
ATOM 9586 N N . ARG A 1 678 ? 5.421 -16.655 -55.321 1 79.044 678 ARG A N 1
ATOM 9587 C CA . ARG A 1 678 ? 5.906 -17.618 -54.35 1 79.031 678 ARG A CA 1
ATOM 9588 C C . ARG A 1 678 ? 6.615 -18.767 -55.062 1 73.479 678 ARG A C 1
ATOM 9589 O O . ARG A 1 678 ? 7.533 -19.36 -54.52 1 71.172 678 ARG A O 1
ATOM 9610 N N . LEU A 1 679 ? 6.146 -19.152 -56.244 1 75.034 679 LEU A N 1
ATOM 9611 C CA . LEU A 1 679 ? 6.818 -20.207 -56.985 1 76.099 679 LEU A CA 1
ATOM 9612 C C . LEU A 1 679 ? 8.215 -19.727 -57.401 1 79.2 679 LEU A C 1
ATOM 9613 O O . LEU A 1 679 ? 9.172 -20.502 -57.422 1 81.072 679 LEU A O 1
ATOM 9629 N N . TRP A 1 680 ? 8.335 -18.432 -57.702 1 78.414 680 TRP A N 1
ATOM 9630 C CA . TRP A 1 680 ? 9.61 -17.841 -58.062 1 79.218 680 TRP A CA 1
ATOM 9631 C C . TRP A 1 680 ? 10.54 -17.847 -56.853 1 80.207 680 TRP A C 1
ATOM 9632 O O . TRP A 1 680 ? 11.71 -18.206 -56.969 1 84.363 680 TRP A O 1
ATOM 9653 N N . ASP A 1 681 ? 10.014 -17.443 -55.694 1 79.527 681 ASP A N 1
ATOM 9654 C CA . ASP A 1 681 ? 10.819 -17.419 -54.485 1 76.642 681 ASP A CA 1
ATOM 9655 C C . ASP A 1 681 ? 11.379 -18.816 -54.252 1 72.087 681 ASP A C 1
ATOM 9656 O O . ASP A 1 681 ? 12.494 -18.943 -53.772 1 73.823 681 ASP A O 1
ATOM 9665 N N . CYS A 1 682 ? 10.633 -19.868 -54.59 1 71.338 682 CYS A N 1
ATOM 9666 C CA . CYS A 1 682 ? 11.124 -21.199 -54.269 1 75.438 682 CYS A CA 1
ATOM 9667 C C . CYS A 1 682 ? 12.229 -21.59 -55.249 1 78.207 682 CYS A C 1
ATOM 9668 O O . CYS A 1 682 ? 13.124 -22.358 -54.911 1 84.474 682 CYS A O 1
ATOM 9676 N N . VAL A 1 683 ? 12.164 -21.051 -56.462 1 76.053 683 VAL A N 1
ATOM 9677 C CA . VAL A 1 683 ? 13.216 -21.291 -57.424 1 77.774 683 VAL A CA 1
ATOM 9678 C C . VAL A 1 683 ? 14.496 -20.598 -56.96 1 76.699 683 VAL A C 1
ATOM 9679 O O . VAL A 1 683 ? 15.554 -21.216 -56.956 1 75.69 683 VAL A O 1
ATOM 9692 N N . VAL A 1 684 ? 14.372 -19.334 -56.535 1 73.616 684 VAL A N 1
ATOM 9693 C CA . VAL A 1 684 ? 15.485 -18.546 -56.037 1 69.265 684 VAL A CA 1
ATOM 9694 C C . VAL A 1 684 ? 16.073 -19.19 -54.795 1 68.783 684 VAL A C 1
ATOM 9695 O O . VAL A 1 684 ? 17.283 -19.199 -54.634 1 71.211 684 VAL A O 1
ATOM 9708 N N . GLY A 1 685 ? 15.204 -19.686 -53.911 1 71.756 685 GLY A N 1
ATOM 9709 C CA . GLY A 1 685 ? 15.617 -20.292 -52.659 1 68.2 685 GLY A CA 1
ATOM 9710 C C . GLY A 1 685 ? 16.251 -21.654 -52.908 1 72.149 685 GLY A C 1
ATOM 9711 O O . GLY A 1 685 ? 17.192 -22.015 -52.217 1 76.836 685 GLY A O 1
ATOM 9715 N N . THR A 1 686 ? 15.756 -22.398 -53.907 1 77.212 686 THR A N 1
ATOM 9716 C CA . THR A 1 686 ? 16.408 -23.629 -54.34 1 79.931 686 THR A CA 1
ATOM 9717 C C . THR A 1 686 ? 17.858 -23.339 -54.734 1 85.154 686 THR A C 1
ATOM 9718 O O . THR A 1 686 ? 18.759 -24.105 -54.403 1 90.652 686 THR A O 1
ATOM 9729 N N . ASN A 1 687 ? 18.062 -22.238 -55.468 1 85.147 687 ASN A N 1
ATOM 9730 C CA . ASN A 1 687 ? 19.376 -21.803 -55.917 1 85.873 687 ASN A CA 1
ATOM 9731 C C . ASN A 1 687 ? 20.293 -21.518 -54.718 1 88.813 687 ASN A C 1
ATOM 9732 O O . ASN A 1 687 ? 21.479 -21.847 -54.748 1 87.818 687 ASN A O 1
ATOM 9743 N N . LYS A 1 688 ? 19.775 -20.896 -53.651 1 87.476 688 LYS A N 1
ATOM 9744 C CA . LYS A 1 688 ? 20.638 -20.563 -52.53 1 88.537 688 LYS A CA 1
ATOM 9745 C C . LYS A 1 688 ? 21.18 -21.851 -51.916 1 87.213 688 LYS A C 1
ATOM 9746 O O . LYS A 1 688 ? 22.319 -21.877 -51.46 1 81.333 688 LYS A O 1
ATOM 9765 N N . TYR A 1 689 ? 20.359 -22.91 -51.941 1 90.106 689 TYR A N 1
ATOM 9766 C CA . TYR A 1 689 ? 20.595 -24.13 -51.181 1 94.605 689 TYR A CA 1
ATOM 9767 C C . TYR A 1 689 ? 21.332 -25.154 -52.04 1 95.16 689 TYR A C 1
ATOM 9768 O O . TYR A 1 689 ? 22.085 -25.954 -51.506 1 100.993 689 TYR A O 1
ATOM 9786 N N . ASP A 1 690 ? 21.102 -25.146 -53.361 1 93.116 690 ASP A N 1
ATOM 9787 C CA . ASP A 1 690 ? 21.696 -26.132 -54.254 1 87.828 690 ASP A CA 1
ATOM 9788 C C . ASP A 1 690 ? 21.709 -25.554 -55.666 1 87.462 690 ASP A C 1
ATOM 9789 O O . ASP A 1 690 ? 20.859 -25.879 -56.501 1 84.645 690 ASP A O 1
ATOM 9798 N N . PRO A 1 691 ? 22.693 -24.681 -55.982 1 85.21 691 PRO A N 1
ATOM 9799 C CA . PRO A 1 691 ? 22.769 -24.058 -57.304 1 85.216 691 PRO A CA 1
ATOM 9800 C C . PRO A 1 691 ? 22.404 -24.949 -58.487 1 86.171 691 PRO A C 1
ATOM 9801 O O . PRO A 1 691 ? 21.724 -24.49 -59.404 1 86.935 691 PRO A O 1
ATOM 9812 N N . GLN A 1 692 ? 22.817 -26.222 -58.468 1 85.453 692 GLN A N 1
ATOM 9813 C CA . GLN A 1 692 ? 22.66 -27.031 -59.673 1 87.017 692 GLN A CA 1
ATOM 9814 C C . GLN A 1 692 ? 21.2 -27.476 -59.829 1 83.554 692 GLN A C 1
ATOM 9815 O O . GLN A 1 692 ? 20.684 -27.544 -60.94 1 83.834 692 GLN A O 1
ATOM 9829 N N . LYS A 1 693 ? 20.507 -27.775 -58.73 1 82.911 693 LYS A N 1
ATOM 9830 C CA . LYS A 1 693 ? 19.099 -28.119 -58.853 1 81.602 693 LYS A CA 1
ATOM 9831 C C . LYS A 1 693 ? 18.315 -26.837 -59.126 1 79.769 693 LYS A C 1
ATOM 9832 O O . LYS A 1 693 ? 17.392 -26.829 -59.936 1 79.243 693 LYS A O 1
ATOM 9851 N N . GLY A 1 694 ? 18.732 -25.742 -58.483 1 80.239 694 GLY A N 1
ATOM 9852 C CA . GLY A 1 694 ? 18.146 -24.429 -58.709 1 80.955 694 GLY A CA 1
ATOM 9853 C C . GLY A 1 694 ? 18.086 -24.026 -60.184 1 81.65 694 GLY A C 1
ATOM 9854 O O . GLY A 1 694 ? 17.134 -23.384 -60.607 1 80.527 694 GLY A O 1
ATOM 9858 N N . ASN A 1 695 ? 19.116 -24.384 -60.956 1 85.466 695 ASN A N 1
ATOM 9859 C CA . ASN A 1 695 ? 19.193 -24.051 -62.369 1 84.752 695 ASN A CA 1
ATOM 9860 C C . ASN A 1 695 ? 18.15 -24.829 -63.168 1 84.418 695 ASN A C 1
ATOM 9861 O O . ASN A 1 695 ? 17.605 -24.306 -64.14 1 84.096 695 ASN A O 1
ATOM 9872 N N . LEU A 1 696 ? 17.877 -26.083 -62.779 1 82.787 696 LEU A N 1
ATOM 9873 C CA . LEU A 1 696 ? 16.789 -26.82 -63.401 1 84.23 696 LEU A CA 1
ATOM 9874 C C . LEU A 1 696 ? 15.49 -26.028 -63.24 1 84.129 696 LEU A C 1
ATOM 9875 O O . LEU A 1 696 ? 14.607 -26.104 -64.095 1 87.562 696 LEU A O 1
ATOM 9891 N N . GLY A 1 697 ? 15.367 -25.3 -62.117 1 79.617 697 GLY A N 1
ATOM 9892 C CA . GLY A 1 697 ? 14.213 -24.457 -61.843 1 76.514 697 GLY A CA 1
ATOM 9893 C C . GLY A 1 697 ? 14.112 -23.271 -62.797 1 76.728 697 GLY A C 1
ATOM 9894 O O . GLY A 1 697 ? 13.068 -23.046 -63.407 1 77.021 697 GLY A O 1
ATOM 9898 N N . ILE A 1 698 ? 15.214 -22.529 -62.923 1 78.043 698 ILE A N 1
ATOM 9899 C CA . ILE A 1 698 ? 15.298 -21.382 -63.813 1 79.83 698 ILE A CA 1
ATOM 9900 C C . ILE A 1 698 ? 15.005 -21.799 -65.251 1 82.658 698 ILE A C 1
ATOM 9901 O O . ILE A 1 698 ? 14.394 -21.038 -66 1 81.939 698 ILE A O 1
ATOM 9917 N N . MET A 1 699 ? 15.454 -23.002 -65.626 1 87.822 699 MET A N 1
ATOM 9918 C CA . MET A 1 699 ? 15.24 -23.546 -66.965 1 94.594 699 MET A CA 1
ATOM 9919 C C . MET A 1 699 ? 13.751 -23.817 -67.147 1 88.821 699 MET A C 1
ATOM 9920 O O . MET A 1 699 ? 13.127 -23.437 -68.139 1 86.174 699 MET A O 1
ATOM 9934 N N . TRP A 1 700 ? 13.188 -24.479 -66.141 1 87.754 700 TRP A N 1
ATOM 9935 C CA . TRP A 1 700 ? 11.775 -24.78 -66.161 1 89.114 700 TRP A CA 1
ATOM 9936 C C . TRP A 1 700 ? 10.962 -23.483 -66.178 1 87.831 700 TRP A C 1
ATOM 9937 O O . TRP A 1 700 ? 9.961 -23.4 -66.887 1 89.288 700 TRP A O 1
ATOM 9958 N N . TRP A 1 701 ? 11.42 -22.465 -65.435 1 82.652 701 TRP A N 1
ATOM 9959 C CA . TRP A 1 701 ? 10.678 -21.225 -65.284 1 79.799 701 TRP A CA 1
ATOM 9960 C C . TRP A 1 701 ? 10.472 -20.543 -66.631 1 82.295 701 TRP A C 1
ATOM 9961 O O . TRP A 1 701 ? 9.345 -20.233 -67.006 1 82.389 701 TRP A O 1
ATOM 9982 N N . TYR A 1 702 ? 11.57 -20.318 -67.363 1 84.752 702 TYR A N 1
ATOM 9983 C CA . TYR A 1 702 ? 11.517 -19.501 -68.569 1 82.95 702 TYR A CA 1
ATOM 9984 C C . TYR A 1 702 ? 11.033 -20.324 -69.754 1 85.035 702 TYR A C 1
ATOM 9985 O O . TYR A 1 702 ? 10.786 -19.73 -70.791 1 86.294 702 TYR A O 1
ATOM 10003 N N . GLU A 1 703 ? 10.863 -21.649 -69.573 1 87.61 703 GLU A N 1
ATOM 10004 C CA . GLU A 1 703 ? 10.225 -22.524 -70.556 1 90.506 703 GLU A CA 1
ATOM 10005 C C . GLU A 1 703 ? 8.719 -22.67 -70.285 1 88.913 703 GLU A C 1
ATOM 10006 O O . GLU A 1 703 ? 8.034 -23.309 -71.071 1 86.358 703 GLU A O 1
ATOM 10018 N N . ASN A 1 704 ? 8.185 -22.139 -69.169 1 91.247 704 ASN A N 1
ATOM 10019 C CA . ASN A 1 704 ? 6.793 -22.396 -68.796 1 87.616 704 ASN A CA 1
ATOM 10020 C C . ASN A 1 704 ? 6.019 -21.123 -68.412 1 85.854 704 ASN A C 1
ATOM 10021 O O . ASN A 1 704 ? 4.781 -21.111 -68.522 1 88.336 704 ASN A O 1
ATOM 10032 N N . VAL A 1 705 ? 6.707 -20.062 -67.961 1 86.809 705 VAL A N 1
ATOM 10033 C CA . VAL A 1 705 ? 6.037 -18.906 -67.38 1 91.121 705 VAL A CA 1
ATOM 10034 C C . VAL A 1 705 ? 6.373 -17.668 -68.209 1 96.048 705 VAL A C 1
ATOM 10035 O O . VAL A 1 705 ? 7.544 -17.332 -68.359 1 104.386 705 VAL A O 1
ATOM 10048 N N . ASN A 1 706 ? 5.343 -16.96 -68.687 1 101.086 706 ASN A N 1
ATOM 10049 C CA . ASN A 1 706 ? 5.526 -15.711 -69.413 1 107.226 706 ASN A CA 1
ATOM 10050 C C . ASN A 1 706 ? 5.783 -14.574 -68.411 1 107.616 706 ASN A C 1
ATOM 10051 O O . ASN A 1 706 ? 5.805 -13.399 -68.858 1 109.026 706 ASN A O 1
#

Nearest PDB structures (foldseek):
  8sgh-assembly1_A  TM=2.426E-01  e=1.023E-03  Homo sapiens
  4oo6-assembly1_A  TM=2.510E-01  e=7.445E-03  Homo sapiens
  4fdd-assembly1_A  TM=2.401E-01  e=1.157E-02  Homo sapiens
  5tqc-assembly1_A  TM=2.559E-01  e=2.599E-02  Homo sapiens
  5a7d-assembly2_E  TM=2.197E-01  e=2.574E+00  Drosophila melanogaster

Sequence (621 aa):
LDYLLAEIISPNEDTNVIGYLAYYYPKLKNEQNVALLTDFFLRCPTYFSHSNVVSLRNNYPVMEAFNYIMTTKFKVSQPTVPFYRFYAAVLASLLNCEKTDPSHHWKLIPILTGVLLSIKGRDDVELYPDHSRSIKGSDTAVAQLLQRCLLRFYQSGDARSYDLNALVIISMSCALDYVEDDTIKKILYCFNYTRAIIDLIYYSPYGLNDSDIPLLSDSSVNSQSFDQLLNNNPALKHLNRLSFLFERTVKLNDGSIQSNLNDIDISLNKMQSFSEKLSKKISVLDDDSSKGVGQLLRQCLYASIIIHQAILTTFFQLDNADYTKYFLPSFSRKILSILFNLFFIVDRIGTGGFQPYNFVYLTCLQGIIQYDMKTAESLVKTFTTGINYSSLKDSEVARAKLLFTLNLMEQIVNICSDDLRLELIVPLVEDLVNNKNACVDIHNHVFKSIFESAHSVILKFFTVVDSSVKNVDYETNVTLVSEKIIPYLTLVIDQFPEFLSINQLDIAIETISRTVFPDSPIYSYDKNISSMFLNVLFNKCLTKSRRSALISALISVFPLIPVKDYTKWLSIAFYDLIVATPERTERAFLQERLWDCVVGTNKYDPQKGNLGIMWWYENVN

Foldseek 3Di:
DCVLLVCQLPPDPPDDNLVVCLPVLLVDLDLLVLLVSLLSNCNRVQAHDDLQPHALLNQLVLLQSLLSNLQVSLVDPPHNQHSLSSLVSNQVNLVVCVVPPLLSQLSCLSNLLSPQLNPVSNVVRPDDDPPVVSVVVSNVSSLVVNLVSLLSCLVPCSCVPLNSVLSNLVSCLSNVVSHDLVSLLSSLVRDQCLLVLLCLAQCDQLHCNLVPDLQLLDPDDDVVNQVVSCSRNVCLVRLQSSLVVNLSNLLSHDDDPVVLLVSLVSSLVRLLSSLVVNLVRAFDDDQDLPDGPNVSLLSNVNSVLSNLLSSVVVQCVVVDCVCLLVRLQVSLLSSLSSCLSSQLSVVSVDQPPDVSSCVRNVSSLVSCVVRNLVSLLVSLVVLVVPADLVSCVRGSSSLSNLLSSLLSLLVPLLPHACCCNPVPLLVVLVCLLVVVDPSDRCLPPSNLSNNLSSLSNLLSLLCSLVDDYPNHPNVVSLVVCLVVLLVVLLSLLVPPPVNPDLVRNLSSLVSSLVAQFPPHPNCVVPVCSNVSNLVSLLVVLVVVDSNLSSLLSSLQSLLRHDLVCRVVVLCCSLVVHLVPPPDDVSSVVSVVSNVVSLVVSCVVPVVSSVVSVVSDVVPDD

B-factor: mean 77.32, std 21.33, range [30.0, 170.29]

Solvent-accessible surface area: 28799 Å² total; per-residue (Å²): 93,97,207,16,16,64,53,1,62,76,30,100,187,127,32,100,4,26,35,92,1,26,128,85,0,20,105,24,147,72,57,123,37,0,23,70,0,0,55,41,0,15,148,0,56,55,12,7,49,121,29,138,111,15,35,1,96,61,1,7,47,3,5,66,10,0,48,113,0,1,22,31,4,27,115,67,95,177,37,94,5,52,20,46,107,1,2,50,12,2,16,58,4,1,64,76,9,32,175,80,30,122,34,11,8,1,20,0,0,2,0,0,0,0,0,1,48,1,35,165,23,15,79,133,69,90,113,178,36,143,88,52,226,42,13,156,42,9,21,80,28,1,18,71,0,1,12,82,0,0,33,91,0,6,111,52,21,33,5,199,31,116,29,0,10,6,2,0,1,0,2,1,5,14,1,21,143,80,2,88,69,90,9,0,85,102,0,22,168,65,59,56,0,9,110,28,0,1,24,5,0,2,114,1,66,23,0,0,43,14,0,68,7,120,20,8,64,70,124,94,55,87,88,136,51,26,88,110,19,33,90,50,12,0,0,2,63,13,2,40,109,0,0,88,0,5,41,61,0,31,108,32,39,135,34,70,72,154,54,44,17,80,23,15,48,60,3,0,74,52,1,27,39,1,0,70,62,0,16,169,53,13,49,97,20,109,129,78,16,77,157,20,23,6,56,4,0,54,52,1,0,71,0,1,0,24,0,0,31,1,2,0,48,26,8,76,123,59,132,72,61,106,77,21,130,163,60,2,11,64,4,0,100,22,0,1,11,1,0,17,7,0,7,3,5,2,76,84,59,30,58,64,86,42,116,24,4,42,61,0,23,73,22,0,5,106,5,0,50,127,68,49,45,171,19,0,25,61,6,0,109,92,3,27,116,46,31,72,53,75,38,3,112,103,8,24,5,9,34,4,33,2,14,5,0,0,56,0,0,38,58,0,0,26,45,2,37,34,99,5,0,23,131,43,0,5,54,30,0,40,55,6,1,69,45,135,45,110,66,11,85,8,65,75,139,73,5,135,52,4,11,97,9,0,10,41,0,9,22,68,2,1,39,0,13,108,25,103,49,192,144,10,81,70,146,52,0,19,44,50,0,13,109,55,0,18,84,16,0,42,36,0,0,82,14,7,80,140,72,8,51,81,106,50,0,71,92,3,1,85,26,0,3,153,11,0,4,33,150,11,53,0,35,102,117,50,132,78,6,6,53,84,0,8,86,35,0,36,72,54,1,96,131,217,54,85,75,5,14,1,0,19,3,0,0,55,2,1,20,29,2,29,81,152,41,1,44,111,22,0,33,40,0,16,102,72,0,0,75,57,3,117,95,191,112,41,80,61,96,0,63,102,56,0,68,60,5,0,73,29,0,45,190,123,47,83,148,10,0,78,60,0,53,93,19,22,152,136,45,16,194

Organism: Komagataella pastoris (NCBI:txid4922)